Protein AF-0000000086144607 (afdb_homodimer)

Radius of gyration: 21.55 Å; Cα contacts (8 Å, |Δi|>4): 836; chains: 2; bounding box: 51×59×54 Å

Secondary structure (DSSP, 8-state):
---HHHHHHHHHHHHHHT---GGG-SHHHHHHHHHHHTT-GGGHHHHHHHHHTT--HHHHHHHHHHHHHHHHHHHHHH-HHHHHHHHHHHHHH--GGG-----HHHHHHHHHHHS-S-TTS-HHHHHHHHHHHHHHTSSHHHHHHHHHHHHHH-HHHHHHHHHHIIIIIT--SSS-HHHHHHHHHHHHHHTT-HHHHHHHHHHHHHTT--HHHHHHHHHHHHHHHHHTT----SPPPGGG--TT----TT-/---HHHHHHHHHHHHHHT---GGG-SHHHHHHHHHHHTT-GGGHHHHHHHHHTT--HHHHHHHHHHHHHHHHHHHHHH-HHHHHHHHHHHHHH--GGG-----HHHHHHHHHHHS-S-TTS-HHHHHHHHHHHHHHTSSHHHHHHHHHHHHHH-HHHHHHHH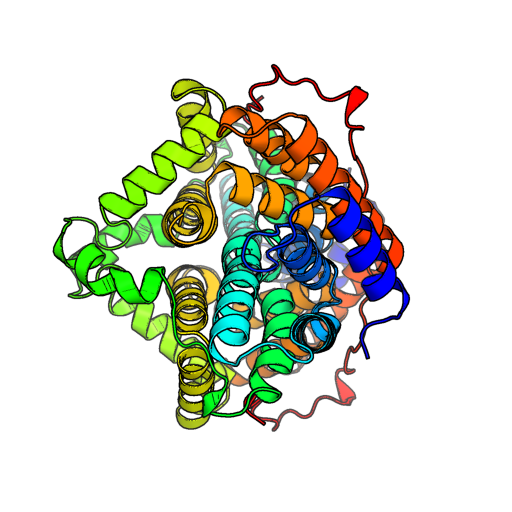HHIIIIIT--SSS-HHHHHHHHHHHHHHTT-HHHHHHHHHHHHHTT--HHHHHHHHHHHHHHHHHTT----SPPPGGG--TT----TT-

Nearest PDB structures (foldseek):
  1knc-assembly1_A  TM=5.620E-01  e=2.797E+00  Mycobacterium tuberculosis
  5dse-assembly1_A  TM=2.344E-01  e=9.745E-01  Homo sapiens
  8arc-assembly2_C  TM=4.549E-01  e=6.682E+00  Photorhabdus laumondii subsp. laumondii TTO1
  5l9u-assembly1_X  TM=2.204E-01  e=1.689E+00  Homo sapiens
  3lvy-assembly3_E  TM=2.320E-01  e=2.124E+00  Streptococcus mutans

Sequence (502 aa):
MASQEVIDLLNEFHTREGIEDVTKSMTVNIVAASLAAASQGHQVVHLYRHICADLPLETQKLIQRRMKEAIIKTSPLYGSPKMLQALFPLFKDLKDDEIDHYGPRSASMNADLHSQLNPLLPTLRHDLAQNFFSTLWGSPSAASANQAFNHKFSPDLSLLVSLTLAWFIAENEIFSFAETCMLNAATMLCSNSAEQAMWHVRGVVRQGGTREQAAFAQELALRVAEVCEVKVKGVVSFEEIAWEDGGDHTKMASQEVIDLLNEFHTREGIEDVTKSMTVNIVAASLAAASQGHQVVHLYRHICADLPLETQKLIQRRMKEAIIKTSPLYGSPKMLQALFPLFKDLKDDEIDHYGPRSASMNADLHSQLNPLLPTLRHDLAQNFFSTLWGSPSAASANQAFNHKFSPDLSLLVSLTLAWFIAENEIFSFAETCMLNAATMLCSNSAEQAMWHVRGVVRQGGTREQAAFAQELALRVAEVCEVKVKGVVSFEEIAWEDGGDHTK

Foldseek 3Di:
DQDPLLVVLLVVLQVVQVDPLLLPDLSLQLLQQLCLLLLNLLNNLVSLCVVCPPPDLVSSLSNVVSNLLLNFLQCVLRHVVSSCSNVVNNVVPDDPSNHNPDDPLVVCLVVQQVQDPDNLFRPVLLVLLLVLQQLLLPHNVLSVLQLVVCCVVPVVSSVVSSSSSSRGQSDPPSHQSLSSLLSNLLSCQSNQNQLVSLSSLLSNVSSPHDLVSSLSSNVSSVSSSVVSVHDHPDHDHSVRRPSPRSSRPVD/DQDPLLVVLLVVLQVVQVDPLLLPDLSLQLLQQLCLLLLNLLNNLVSLCVVCPPPDLVSSLSNVVSNLLLNFLQCVLRHVVSSCSNVVNNVVPDDPSNHNPDDPLVVCLVVQQVQDPDSLFRPVLLVLLLVLQQLLLPHNVLSVLQLVVCCVVPVVSSVVSSSSSSRGQSDPPSHQSLSSLLSNLLSCQSNQNQLVSLSSLLSNVSSPHDLVSSLSSNVSSVSSSVVSVHDHPDHDHSVRRPSPRSSRPVD

pLDDT: mean 91.71, std 9.82, range [47.56, 98.88]

InterPro domains:
  IPR029032 AhpD-like [G3DSA:1.20.1290.10] (3-232)
  IPR052999 Peroxisomal Targeting Signal 1 Protein [PTHR28180] (5-234)

Organism: NCBI:txid717836

Solvent-accessible surface area (backbone atoms only — not comparable to full-atom values): 25061 Å² total; per-residue (Å²): 122,41,54,67,65,58,54,50,50,49,53,53,47,37,60,68,69,66,50,84,56,66,80,73,39,58,54,65,33,44,50,44,26,21,28,14,32,46,64,44,9,66,34,38,38,38,48,51,52,61,71,37,59,93,50,57,67,72,57,40,26,51,44,49,44,50,42,51,45,42,32,59,38,43,18,53,49,38,3,45,55,31,35,47,46,20,47,49,57,35,53,74,68,49,51,82,89,57,60,44,57,74,23,74,61,57,71,42,40,67,65,41,53,72,67,32,95,43,34,66,50,18,54,70,36,40,50,40,21,50,54,49,47,18,40,46,27,68,30,63,66,45,30,50,52,47,48,49,52,36,35,60,55,24,34,38,56,37,48,51,52,51,49,46,30,23,68,34,52,39,52,50,90,85,41,48,65,19,54,41,17,34,42,47,18,18,23,22,38,21,50,47,29,23,70,60,15,50,47,22,39,50,16,8,39,61,50,71,39,46,69,65,54,31,47,49,31,50,51,54,25,51,51,50,19,54,78,61,68,44,75,60,55,72,70,73,52,76,92,68,56,65,78,81,61,46,71,63,75,81,110,124,41,54,67,66,59,54,52,51,49,53,52,47,38,60,68,70,65,50,84,55,66,80,72,40,60,54,65,32,43,52,45,26,21,28,15,32,47,64,44,9,67,34,37,36,37,49,51,52,60,71,38,59,93,50,56,68,71,56,41,26,51,43,48,45,51,41,51,45,41,31,56,39,43,17,53,50,37,3,45,54,31,34,46,45,20,45,48,57,34,53,74,67,49,51,82,91,57,59,43,59,73,23,75,58,57,71,41,39,67,66,41,50,74,67,34,94,44,33,66,49,18,56,70,35,40,49,41,20,50,54,49,47,18,39,47,26,69,31,63,64,48,29,49,52,46,48,48,52,37,34,62,55,24,34,38,56,36,49,52,54,51,48,47,29,23,67,33,52,39,51,49,90,87,39,50,65,19,55,40,18,34,42,45,18,18,24,22,37,20,49,46,30,24,70,62,15,50,48,23,39,50,16,8,39,60,50,70,37,45,69,65,54,30,47,49,31,48,51,52,25,50,51,50,19,54,77,62,69,44,76,60,55,74,70,74,52,75,92,68,57,64,77,80,61,44,70,66,77,84,108

Structure (mmCIF, N/CA/C/O backbone):
data_AF-0000000086144607-model_v1
#
loop_
_entity.id
_entity.type
_entity.pdbx_description
1 polymer 'Carboxymuconolactone decarboxylase-like domain-containing protein'
#
loop_
_atom_site.group_PDB
_atom_site.id
_atom_site.type_symbol
_atom_site.label_atom_id
_atom_site.label_alt_id
_atom_site.label_comp_id
_atom_site.label_asym_id
_atom_site.label_entity_id
_atom_site.label_seq_id
_atom_site.pdbx_PDB_ins_code
_atom_site.Cartn_x
_atom_site.Cartn_y
_atom_site.Cartn_z
_atom_site.occupancy
_atom_site.B_iso_or_equiv
_atom_site.auth_seq_id
_atom_site.auth_comp_id
_atom_site.auth_asym_id
_atom_site.auth_atom_id
_atom_site.pdbx_PDB_model_num
ATOM 1 N N . MET A 1 1 ? 17.547 -20.125 5.211 1 49.66 1 MET A N 1
ATOM 2 C CA . MET A 1 1 ? 16.578 -21.203 5.023 1 49.66 1 MET A CA 1
ATOM 3 C C . MET A 1 1 ? 15.188 -20.75 5.469 1 49.66 1 MET A C 1
ATOM 5 O O . MET A 1 1 ? 15.055 -19.969 6.406 1 49.66 1 MET A O 1
ATOM 9 N N . ALA A 1 2 ? 14.227 -20.969 4.441 1 63.56 2 ALA A N 1
ATOM 10 C CA . ALA A 1 2 ? 12.875 -20.844 4.977 1 63.56 2 ALA A CA 1
ATOM 11 C C . ALA A 1 2 ? 12.688 -21.688 6.227 1 63.56 2 ALA A C 1
ATOM 13 O O . ALA A 1 2 ? 13.305 -22.75 6.359 1 63.56 2 ALA A O 1
ATOM 14 N N . SER A 1 3 ? 11.867 -21.141 6.988 1 78.25 3 SER A N 1
ATOM 15 C CA . SER A 1 3 ? 11.617 -21.969 8.164 1 78.25 3 SER A CA 1
ATOM 16 C C . SER A 1 3 ? 11 -23.297 7.781 1 78.25 3 SER A C 1
ATOM 18 O O . SER A 1 3 ? 10.273 -23.406 6.789 1 78.25 3 SER A O 1
ATOM 20 N N . GLN A 1 4 ? 11.477 -24.266 8.297 1 87.38 4 GLN A N 1
ATOM 21 C CA . GLN A 1 4 ? 10.961 -25.609 8.07 1 87.38 4 GLN A CA 1
ATOM 22 C C . GLN A 1 4 ? 9.438 -25.625 8.164 1 87.38 4 GLN A C 1
ATOM 24 O O . GLN A 1 4 ? 8.773 -26.359 7.43 1 87.38 4 GLN A O 1
ATOM 29 N N . GLU A 1 5 ? 8.922 -24.797 8.906 1 91.12 5 GLU A N 1
ATOM 30 C CA . GLU A 1 5 ? 7.473 -24.734 9.078 1 91.12 5 GLU A CA 1
ATOM 31 C C . GLU A 1 5 ? 6.785 -24.234 7.809 1 91.12 5 GLU A C 1
ATOM 33 O O . GLU A 1 5 ? 5.734 -24.75 7.422 1 91.12 5 GLU A O 1
ATOM 38 N N . VAL A 1 6 ? 7.332 -23.266 7.16 1 92.56 6 VAL A N 1
ATOM 39 C CA . VAL A 1 6 ? 6.762 -22.719 5.938 1 92.56 6 VAL A CA 1
ATOM 40 C C . VAL A 1 6 ? 6.832 -23.75 4.82 1 92.56 6 VAL A C 1
ATOM 42 O O . VAL A 1 6 ? 5.887 -23.906 4.047 1 92.56 6 VAL A O 1
ATOM 45 N N . ILE A 1 7 ? 7.914 -24.5 4.785 1 92.38 7 ILE A N 1
ATOM 46 C CA . ILE A 1 7 ? 8.094 -25.531 3.762 1 92.38 7 ILE A CA 1
ATOM 47 C C . ILE A 1 7 ? 7.078 -26.656 3.969 1 92.38 7 ILE A C 1
ATOM 49 O O . ILE A 1 7 ? 6.492 -27.156 3.006 1 92.38 7 ILE A O 1
ATOM 53 N N . ASP A 1 8 ? 6.934 -27 5.223 1 93.88 8 ASP A N 1
ATOM 54 C CA . ASP A 1 8 ? 5.957 -28.047 5.535 1 93.88 8 ASP A CA 1
ATOM 55 C C . ASP A 1 8 ? 4.547 -27.609 5.137 1 93.88 8 ASP A C 1
ATOM 57 O O . ASP A 1 8 ? 3.781 -28.406 4.586 1 93.88 8 ASP A O 1
ATOM 61 N N . LEU A 1 9 ? 4.25 -26.453 5.461 1 94.69 9 LEU A N 1
ATOM 62 C CA . LEU A 1 9 ? 2.947 -25.891 5.109 1 94.69 9 LEU A CA 1
ATOM 63 C C . LEU A 1 9 ? 2.75 -25.875 3.6 1 94.69 9 LEU A C 1
ATOM 65 O O . LEU A 1 9 ? 1.684 -26.25 3.104 1 94.69 9 LEU A O 1
ATOM 69 N N . LEU A 1 10 ? 3.754 -25.438 2.877 1 93.75 10 LEU A N 1
ATOM 70 C CA . LEU A 1 10 ? 3.711 -25.406 1.42 1 93.75 10 LEU A CA 1
ATOM 71 C C . LEU A 1 10 ? 3.451 -26.797 0.846 1 93.75 10 LEU A C 1
ATOM 73 O O . LEU A 1 10 ? 2.59 -26.953 -0.022 1 93.75 10 LEU A O 1
ATOM 77 N N . ASN A 1 11 ? 4.168 -27.719 1.357 1 92.06 11 ASN A N 1
ATOM 78 C CA . ASN A 1 11 ? 4.027 -29.094 0.866 1 92.06 11 ASN A CA 1
ATOM 79 C C . ASN A 1 11 ? 2.637 -29.656 1.161 1 92.06 11 ASN A C 1
ATOM 81 O O . ASN A 1 11 ? 2.037 -30.312 0.312 1 92.06 11 ASN A O 1
ATOM 85 N N . GLU A 1 12 ? 2.201 -29.391 2.301 1 94.81 12 GLU A N 1
ATOM 86 C CA . GLU A 1 12 ? 0.872 -29.859 2.691 1 94.81 12 GLU A CA 1
ATOM 87 C C . GLU A 1 12 ? -0.201 -29.297 1.764 1 94.81 12 GLU A C 1
ATOM 89 O O . GLU A 1 12 ? -1.021 -30.047 1.227 1 94.81 12 GLU A O 1
ATOM 94 N N . PHE A 1 13 ? -0.19 -28.078 1.544 1 95.06 13 PHE A N 1
ATOM 95 C CA . PHE A 1 13 ? -1.253 -27.438 0.781 1 95.06 13 PHE A CA 1
ATOM 96 C C . PHE A 1 13 ? -1.064 -27.672 -0.713 1 95.06 13 PHE A C 1
ATOM 98 O O . PHE A 1 13 ? -2.039 -27.703 -1.468 1 95.06 13 PHE A O 1
ATOM 105 N N . HIS A 1 14 ? 0.185 -27.797 -1.095 1 93 14 HIS A N 1
ATOM 106 C CA . HIS A 1 14 ? 0.403 -28.156 -2.488 1 93 14 HIS A CA 1
ATOM 107 C C . HIS A 1 14 ? -0.203 -29.531 -2.795 1 93 14 HIS A C 1
ATOM 109 O O . HIS A 1 14 ? -0.806 -29.719 -3.854 1 93 14 HIS A O 1
ATOM 115 N N . THR A 1 15 ? -0.011 -30.406 -1.905 1 93.69 15 THR A N 1
ATOM 116 C CA . THR A 1 15 ? -0.606 -31.734 -2.045 1 93.69 15 THR A CA 1
ATOM 117 C C . THR A 1 15 ? -2.129 -31.641 -2.053 1 93.69 15 THR A C 1
ATOM 119 O O . THR A 1 15 ? -2.789 -32.281 -2.879 1 93.69 15 THR A O 1
ATOM 122 N N . ARG A 1 16 ? -2.658 -30.828 -1.253 1 94.88 16 ARG A N 1
ATOM 123 C CA . ARG A 1 16 ? -4.102 -30.672 -1.141 1 94.88 16 ARG A CA 1
ATOM 124 C C . ARG A 1 16 ? -4.68 -30 -2.385 1 94.88 16 ARG A C 1
ATOM 126 O O . ARG A 1 16 ? -5.805 -30.312 -2.793 1 94.88 16 ARG A O 1
ATOM 133 N N . GLU A 1 17 ? -3.986 -29 -2.875 1 94.12 17 GLU A N 1
ATOM 134 C CA . GLU A 1 17 ? -4.445 -28.312 -4.082 1 94.12 17 GLU A CA 1
ATOM 135 C C . GLU A 1 17 ? -4.598 -29.297 -5.246 1 94.12 17 GLU A C 1
ATOM 137 O O . GLU A 1 17 ? -5.469 -29.109 -6.098 1 94.12 17 GLU A O 1
ATOM 142 N N . GLY A 1 18 ? -3.709 -30.281 -5.324 1 90.94 18 GLY A N 1
ATOM 143 C CA . GLY A 1 18 ? -3.807 -31.344 -6.305 1 90.94 18 GLY A CA 1
ATOM 144 C C . GLY A 1 18 ? -3.34 -30.922 -7.688 1 90.94 18 GLY A C 1
ATOM 145 O O . GLY A 1 18 ? -3.74 -31.516 -8.688 1 90.94 18 GLY A O 1
ATOM 146 N N . ILE A 1 19 ? -2.697 -29.906 -7.824 1 88.56 19 ILE A N 1
ATOM 147 C CA . ILE A 1 19 ? -2.133 -29.453 -9.094 1 88.56 19 ILE A CA 1
ATOM 148 C C . ILE A 1 19 ? -0.649 -29.797 -9.148 1 88.56 19 ILE A C 1
ATOM 150 O O . ILE A 1 19 ? 0.16 -29.234 -8.414 1 88.56 19 ILE A O 1
ATOM 154 N N . GLU A 1 20 ? -0.261 -30.672 -10.023 1 87.25 20 GLU A N 1
ATOM 155 C CA . GLU A 1 20 ? 1.103 -31.188 -10.109 1 87.25 20 GLU A CA 1
ATOM 156 C C . GLU A 1 20 ? 2.045 -30.156 -10.719 1 87.25 20 GLU A C 1
ATOM 158 O O . GLU A 1 20 ? 3.188 -30.016 -10.281 1 87.25 20 GLU A O 1
ATOM 163 N N . ASP A 1 21 ? 1.547 -29.484 -11.719 1 91.31 21 ASP A N 1
ATOM 164 C CA . ASP A 1 21 ? 2.35 -28.453 -12.375 1 91.31 21 ASP A CA 1
ATOM 165 C C . ASP A 1 21 ? 2.5 -27.219 -11.477 1 91.31 21 ASP A C 1
ATOM 167 O O . ASP A 1 21 ? 1.572 -26.422 -11.352 1 91.31 21 ASP A O 1
ATOM 171 N N . VAL A 1 22 ? 3.637 -27.031 -10.93 1 90.5 22 VAL A N 1
ATOM 172 C CA . VAL A 1 22 ? 3.891 -25.984 -9.945 1 90.5 22 VAL A CA 1
ATOM 173 C C . VAL A 1 22 ? 3.656 -24.609 -10.586 1 90.5 22 VAL A C 1
ATOM 175 O O . VAL A 1 22 ? 3.307 -23.641 -9.898 1 90.5 22 VAL A O 1
ATOM 178 N N . THR A 1 23 ? 3.809 -24.516 -11.891 1 93.5 23 THR A N 1
ATOM 179 C CA . THR A 1 23 ? 3.633 -23.25 -12.586 1 93.5 23 THR A CA 1
ATOM 180 C C . THR A 1 23 ? 2.152 -22.891 -12.695 1 93.5 23 THR A C 1
ATOM 182 O O . THR A 1 23 ? 1.805 -21.766 -13.086 1 93.5 23 THR A O 1
ATOM 185 N N . LYS A 1 24 ? 1.34 -23.75 -12.266 1 92 24 LYS A N 1
ATOM 186 C CA . LYS A 1 24 ? -0.099 -23.5 -12.305 1 92 24 LYS A CA 1
ATOM 187 C C . LYS A 1 24 ? -0.688 -23.484 -10.898 1 92 24 LYS A C 1
ATOM 189 O O . LYS A 1 24 ? -1.864 -23.172 -10.711 1 92 24 LYS A O 1
ATOM 194 N N . SER A 1 25 ? 0.116 -23.844 -9.961 1 93.06 25 SER A N 1
ATOM 195 C CA . SER A 1 25 ? -0.324 -23.891 -8.57 1 93.06 25 SER A CA 1
ATOM 196 C C . SER A 1 25 ? -0.471 -22.484 -7.988 1 93.06 25 SER A C 1
ATOM 198 O O . SER A 1 25 ? 0.344 -21.609 -8.266 1 93.06 25 SER A O 1
ATOM 200 N N . MET A 1 26 ? -1.549 -22.312 -7.156 1 97.31 26 MET A N 1
ATOM 201 C CA . MET A 1 26 ? -1.729 -21.062 -6.434 1 97.31 26 MET A CA 1
ATOM 202 C C . MET A 1 26 ? -1.068 -21.125 -5.062 1 97.31 26 MET A C 1
ATOM 204 O O . MET A 1 26 ? -0.817 -20.094 -4.441 1 97.31 26 MET A O 1
ATOM 208 N N . THR A 1 27 ? -0.769 -22.328 -4.605 1 97.75 27 THR A N 1
ATOM 209 C CA . THR A 1 27 ? -0.25 -22.5 -3.256 1 97.75 27 THR A CA 1
ATOM 210 C C . THR A 1 27 ? 1.027 -21.703 -3.053 1 97.75 27 THR A C 1
ATOM 212 O O . THR A 1 27 ? 1.143 -20.938 -2.086 1 97.75 27 THR A O 1
ATOM 215 N N . VAL A 1 28 ? 1.928 -21.781 -3.988 1 96.31 28 VAL A N 1
ATOM 216 C CA . VAL A 1 28 ? 3.227 -21.125 -3.881 1 96.31 28 VAL A CA 1
ATOM 217 C C . VAL A 1 28 ? 3.043 -19.609 -3.873 1 96.31 28 VAL A C 1
ATOM 219 O O . VAL A 1 28 ? 3.658 -18.906 -3.068 1 96.31 28 VAL A O 1
ATOM 222 N N . ASN A 1 29 ? 2.182 -19.141 -4.711 1 98.38 29 ASN A N 1
ATOM 223 C CA . ASN A 1 29 ? 1.967 -17.703 -4.852 1 98.38 29 ASN A CA 1
ATOM 224 C C . ASN A 1 29 ? 1.26 -17.109 -3.629 1 98.38 29 ASN A C 1
ATOM 226 O O . ASN A 1 29 ? 1.6 -16.031 -3.168 1 98.38 29 ASN A O 1
ATOM 230 N N . ILE A 1 30 ? 0.315 -17.859 -3.109 1 98.69 30 ILE A N 1
ATOM 231 C CA . ILE A 1 30 ? -0.396 -17.406 -1.917 1 98.69 30 ILE A CA 1
ATOM 232 C C . ILE A 1 30 ? 0.562 -17.359 -0.729 1 98.69 30 ILE A C 1
ATOM 234 O O . ILE A 1 30 ? 0.572 -16.406 0.038 1 98.69 30 ILE A O 1
ATOM 238 N N . VAL A 1 31 ? 1.38 -18.359 -0.587 1 98.38 31 VAL A N 1
ATOM 239 C CA . VAL A 1 31 ? 2.324 -18.406 0.525 1 98.38 31 VAL A CA 1
ATOM 240 C C . VAL A 1 31 ? 3.326 -17.266 0.397 1 98.38 31 VAL A C 1
ATOM 242 O O . VAL A 1 31 ? 3.588 -16.547 1.366 1 98.38 31 VAL A O 1
ATOM 245 N N . ALA A 1 32 ? 3.879 -17.047 -0.783 1 98.44 32 ALA A N 1
ATOM 246 C CA . ALA A 1 32 ? 4.879 -16 -0.995 1 98.44 32 ALA A CA 1
ATOM 247 C C . ALA A 1 32 ? 4.309 -14.625 -0.683 1 98.44 32 ALA A C 1
ATOM 249 O O . ALA A 1 32 ? 4.918 -13.844 0.051 1 98.44 32 ALA A O 1
ATOM 250 N N . ALA A 1 33 ? 3.117 -14.344 -1.246 1 98.81 33 ALA A N 1
ATOM 251 C CA . ALA A 1 33 ? 2.492 -13.039 -1.03 1 98.81 33 ALA A CA 1
ATOM 252 C C . ALA A 1 33 ? 2.1 -12.859 0.433 1 98.81 33 ALA A C 1
ATOM 254 O O . ALA A 1 33 ? 2.199 -11.75 0.976 1 98.81 33 ALA A O 1
ATOM 255 N N . SER A 1 34 ? 1.677 -13.938 1.081 1 98.62 34 SER A N 1
ATOM 256 C CA . SER A 1 34 ? 1.293 -13.883 2.488 1 98.62 34 SER A CA 1
ATOM 257 C C . SER A 1 34 ? 2.502 -13.625 3.381 1 98.62 34 SER A C 1
ATOM 259 O O . SER A 1 34 ? 2.414 -12.875 4.352 1 98.62 34 SER A O 1
ATOM 261 N N . LEU A 1 35 ? 3.596 -14.273 3.062 1 98.12 35 LEU A N 1
ATOM 262 C CA . LEU A 1 35 ? 4.824 -14.023 3.811 1 98.12 35 LEU A CA 1
ATOM 263 C C . LEU A 1 35 ? 5.234 -12.562 3.713 1 98.12 35 LEU A C 1
ATOM 265 O O . LEU A 1 35 ? 5.641 -11.961 4.707 1 98.12 35 LEU A O 1
ATOM 269 N N . ALA A 1 36 ? 5.125 -12.008 2.5 1 98.38 36 ALA A N 1
ATOM 270 C CA . ALA A 1 36 ? 5.441 -10.594 2.314 1 98.38 36 ALA A CA 1
ATOM 271 C C . ALA A 1 36 ? 4.543 -9.711 3.178 1 98.38 36 ALA A C 1
ATOM 273 O O . ALA A 1 36 ? 5.027 -8.836 3.895 1 98.38 36 ALA A O 1
ATOM 274 N N . ALA A 1 37 ? 3.238 -10.008 3.164 1 98.06 37 ALA A N 1
ATOM 275 C CA . ALA A 1 37 ? 2.26 -9.211 3.9 1 98.06 37 ALA A CA 1
ATOM 276 C C . ALA A 1 37 ? 2.457 -9.359 5.406 1 98.06 37 ALA A C 1
ATOM 278 O O . ALA A 1 37 ? 2.146 -8.438 6.168 1 98.06 37 ALA A O 1
ATOM 279 N N . ALA A 1 38 ? 3.059 -10.453 5.871 1 95.75 38 ALA A N 1
ATOM 280 C CA . ALA A 1 38 ? 3.238 -10.758 7.289 1 95.75 38 ALA A CA 1
ATOM 281 C C . ALA A 1 38 ? 4.602 -10.281 7.785 1 95.75 38 ALA A C 1
ATOM 283 O O . ALA A 1 38 ? 5.031 -10.641 8.883 1 95.75 38 ALA A O 1
ATOM 284 N N . SER A 1 39 ? 5.316 -9.523 6.973 1 93.88 39 SER A N 1
ATOM 285 C CA . SER A 1 39 ? 6.641 -9.008 7.305 1 93.88 39 SER A CA 1
ATOM 286 C C . SER A 1 39 ? 7.652 -10.141 7.441 1 93.88 39 SER A C 1
ATOM 288 O O . SER A 1 39 ? 8.57 -10.062 8.266 1 93.88 39 SER A O 1
ATOM 290 N N . GLN A 1 40 ? 7.445 -11.211 6.77 1 95.75 40 GLN A N 1
ATOM 291 C CA . GLN A 1 40 ? 8.375 -12.336 6.699 1 95.75 40 GLN A CA 1
ATOM 292 C C . GLN A 1 40 ? 8.82 -12.594 5.262 1 95.75 40 GLN A C 1
ATOM 294 O O . GLN A 1 40 ? 9.039 -13.742 4.875 1 95.75 40 GLN A O 1
ATOM 299 N N . GLY A 1 41 ? 8.859 -11.531 4.543 1 96.44 41 GLY A N 1
ATOM 300 C CA . GLY A 1 41 ? 9.18 -11.617 3.125 1 96.44 41 GLY A CA 1
ATOM 301 C C . GLY A 1 41 ? 10.57 -12.156 2.859 1 96.44 41 GLY A C 1
ATOM 302 O O . GLY A 1 41 ? 10.828 -12.727 1.795 1 96.44 41 GLY A O 1
ATOM 303 N N . HIS A 1 42 ? 11.5 -12.031 3.818 1 95.25 42 HIS A N 1
ATOM 304 C CA . HIS A 1 42 ? 12.867 -12.5 3.645 1 95.25 42 HIS A CA 1
ATOM 305 C C . HIS A 1 42 ? 12.914 -14 3.389 1 95.25 42 HIS A C 1
ATOM 307 O O . HIS A 1 42 ? 13.914 -14.516 2.879 1 95.25 42 HIS A O 1
ATOM 313 N N . GLN A 1 43 ? 11.828 -14.695 3.66 1 96.62 43 GLN A N 1
ATOM 314 C CA . GLN A 1 43 ? 11.773 -16.141 3.48 1 96.62 43 GLN A CA 1
ATOM 315 C C . GLN A 1 43 ? 11.43 -16.5 2.039 1 96.62 43 GLN A C 1
ATOM 317 O O . GLN A 1 43 ? 11.578 -17.656 1.633 1 96.62 43 GLN A O 1
ATOM 322 N N . VAL A 1 44 ? 11 -15.586 1.227 1 97.69 44 VAL A N 1
ATOM 323 C CA . VAL A 1 44 ? 10.492 -15.852 -0.115 1 97.69 44 VAL A CA 1
ATOM 324 C C . VAL A 1 44 ? 11.602 -16.438 -0.985 1 97.69 44 VAL A C 1
ATOM 326 O O . VAL A 1 44 ? 11.359 -17.344 -1.777 1 97.69 44 VAL A O 1
ATOM 329 N N . VAL A 1 45 ? 12.852 -15.914 -0.81 1 97.31 45 VAL A N 1
ATOM 330 C CA . VAL A 1 45 ? 13.961 -16.406 -1.621 1 97.31 45 VAL A CA 1
ATOM 331 C C . VAL A 1 45 ? 14.227 -17.875 -1.311 1 97.31 45 VAL A C 1
ATOM 333 O O . VAL A 1 45 ? 14.508 -18.672 -2.213 1 97.31 45 VAL A O 1
ATOM 336 N N . HIS A 1 46 ? 14.055 -18.281 -0.091 1 95.81 46 HIS A N 1
ATOM 337 C CA . HIS A 1 46 ? 14.266 -19.672 0.296 1 95.81 46 HIS A CA 1
ATOM 338 C C . HIS A 1 46 ? 13.148 -20.562 -0.225 1 95.81 46 HIS A C 1
ATOM 340 O O . HIS A 1 46 ? 13.391 -21.703 -0.631 1 95.81 46 HIS A O 1
ATOM 346 N N . LEU A 1 47 ? 11.977 -20.031 -0.175 1 95.44 47 LEU A N 1
ATOM 347 C CA . LEU A 1 47 ? 10.844 -20.734 -0.758 1 95.44 47 LEU A CA 1
ATOM 348 C C . LEU A 1 47 ? 11.055 -20.969 -2.252 1 95.44 47 LEU A C 1
ATOM 350 O O . LEU A 1 47 ? 10.828 -22.062 -2.756 1 95.44 47 LEU A O 1
ATOM 354 N N . TYR A 1 48 ? 11.492 -19.938 -2.973 1 97.12 48 TYR A N 1
ATOM 355 C CA . TYR A 1 48 ? 11.734 -20 -4.41 1 97.12 48 TYR A CA 1
ATOM 356 C C . TYR A 1 48 ? 12.789 -21.047 -4.742 1 97.12 48 TYR A C 1
ATOM 358 O O . TYR A 1 48 ? 12.57 -21.891 -5.617 1 97.12 48 TYR A O 1
ATOM 366 N N . ARG A 1 49 ? 13.859 -21.047 -3.99 1 96.25 49 ARG A N 1
ATOM 367 C CA . ARG A 1 49 ? 14.938 -22 -4.25 1 96.25 49 ARG A CA 1
ATOM 368 C C . ARG A 1 49 ? 14.492 -23.422 -3.939 1 96.25 49 ARG A C 1
ATOM 370 O O . ARG A 1 49 ? 14.867 -24.359 -4.641 1 96.25 49 ARG A O 1
ATOM 377 N N . HIS A 1 50 ? 13.727 -23.562 -2.93 1 94.19 50 HIS A N 1
ATOM 378 C CA . HIS A 1 50 ? 13.219 -24.875 -2.574 1 94.19 50 HIS A CA 1
ATOM 379 C C . HIS A 1 50 ? 12.336 -25.453 -3.682 1 94.19 50 HIS A C 1
ATOM 381 O O . HIS A 1 50 ? 12.492 -26.609 -4.074 1 94.19 50 HIS A O 1
ATOM 387 N N . ILE A 1 51 ? 11.438 -24.688 -4.188 1 94.25 51 ILE A N 1
ATOM 388 C CA . ILE A 1 51 ? 10.469 -25.109 -5.191 1 94.25 51 ILE A CA 1
ATOM 389 C C . ILE A 1 51 ? 11.188 -25.375 -6.52 1 94.25 51 ILE A C 1
ATOM 391 O O . ILE A 1 51 ? 10.82 -26.297 -7.258 1 94.25 51 ILE A O 1
ATOM 395 N N . CYS A 1 52 ? 12.164 -24.578 -6.762 1 95.38 52 CYS A N 1
ATOM 396 C CA . CYS A 1 52 ? 12.812 -24.609 -8.062 1 95.38 52 CYS A CA 1
ATOM 397 C C . CYS A 1 52 ? 13.914 -25.656 -8.094 1 95.38 52 CYS A C 1
ATOM 399 O O . CYS A 1 52 ? 14.492 -25.938 -9.148 1 95.38 52 CYS A O 1
ATOM 401 N N . ALA A 1 53 ? 14.031 -26.281 -6.965 1 92.75 53 ALA A N 1
ATOM 402 C CA . ALA A 1 53 ? 15.117 -27.25 -6.914 1 92.75 53 ALA A CA 1
ATOM 403 C C . ALA A 1 53 ? 14.984 -28.281 -8.039 1 92.75 53 ALA A C 1
ATOM 405 O O . ALA A 1 53 ? 13.922 -28.875 -8.227 1 92.75 53 ALA A O 1
ATOM 406 N N . ASP A 1 54 ? 15.93 -28.422 -8.977 1 92.94 54 ASP A N 1
ATOM 407 C CA . ASP A 1 54 ? 16.094 -29.422 -10.031 1 92.94 54 ASP A CA 1
ATOM 408 C C . ASP A 1 54 ? 15.141 -29.156 -11.195 1 92.94 54 ASP A C 1
ATOM 410 O O . ASP A 1 54 ? 14.75 -30.078 -11.914 1 92.94 54 ASP A O 1
ATOM 414 N N . LEU A 1 55 ? 14.539 -28.031 -11.312 1 96.5 55 LEU A N 1
ATOM 415 C CA . LEU A 1 55 ? 13.703 -27.672 -12.445 1 96.5 55 LEU A CA 1
ATOM 416 C C . LEU A 1 55 ? 14.531 -26.984 -13.531 1 96.5 55 LEU A C 1
ATOM 418 O O . LEU A 1 55 ? 15.531 -26.328 -13.234 1 96.5 55 LEU A O 1
ATOM 422 N N . PRO A 1 56 ? 14.102 -27.219 -14.734 1 97.38 56 PRO A N 1
ATOM 423 C CA . PRO A 1 56 ? 14.781 -26.484 -15.805 1 97.38 56 PRO A CA 1
ATOM 424 C C . PRO A 1 56 ? 14.656 -24.969 -15.641 1 97.38 56 PRO A C 1
ATOM 426 O O . PRO A 1 56 ? 13.672 -24.484 -15.078 1 97.38 56 PRO A O 1
ATOM 429 N N . LEU A 1 57 ? 15.617 -24.234 -16.125 1 97.69 57 LEU A N 1
ATOM 430 C CA . LEU A 1 57 ? 15.711 -22.781 -15.969 1 97.69 57 LEU A CA 1
ATOM 431 C C . LEU A 1 57 ? 14.445 -22.109 -16.484 1 97.69 57 LEU A C 1
ATOM 433 O O . LEU A 1 57 ? 13.969 -21.141 -15.867 1 97.69 57 LEU A O 1
ATOM 437 N N . GLU A 1 58 ? 13.945 -22.609 -17.578 1 97.12 58 GLU A N 1
ATOM 438 C CA . GLU A 1 58 ? 12.742 -22 -18.156 1 97.12 58 GLU A CA 1
ATOM 439 C C . GLU A 1 58 ? 11.562 -22.109 -17.203 1 97.12 58 GLU A C 1
ATOM 441 O O . GLU A 1 58 ? 10.758 -21.172 -17.078 1 97.12 58 GLU A O 1
ATOM 446 N N . THR A 1 59 ? 11.5 -23.219 -16.578 1 97.75 59 THR A N 1
ATOM 447 C CA . THR A 1 59 ? 10.43 -23.438 -15.602 1 97.75 59 THR A CA 1
ATOM 448 C C . THR A 1 59 ? 10.641 -22.562 -14.367 1 97.75 59 THR A C 1
ATOM 450 O O . THR A 1 59 ? 9.68 -22.031 -13.812 1 97.75 59 THR A O 1
ATOM 453 N N . GLN A 1 60 ? 11.867 -22.422 -13.945 1 98.12 60 GLN A N 1
ATOM 454 C CA . GLN A 1 60 ? 12.195 -21.547 -12.82 1 98.12 60 GLN A CA 1
ATOM 455 C C . GLN A 1 60 ? 11.766 -20.109 -13.094 1 98.12 60 GLN A C 1
ATOM 457 O O . GLN A 1 60 ? 11.211 -19.453 -12.211 1 98.12 60 GLN A O 1
ATOM 462 N N . LYS A 1 61 ? 11.969 -19.703 -14.289 1 98.25 61 LYS A N 1
ATOM 463 C CA . LYS A 1 61 ? 11.633 -18.344 -14.664 1 98.25 61 LYS A CA 1
ATOM 464 C C . LYS A 1 61 ? 10.117 -18.125 -14.641 1 98.25 61 LYS A C 1
ATOM 466 O O . LYS A 1 61 ? 9.648 -17.047 -14.273 1 98.25 61 LYS A O 1
ATOM 471 N N . LEU A 1 62 ? 9.391 -19.125 -15 1 97.81 62 LEU A N 1
ATOM 472 C CA . LEU A 1 62 ? 7.934 -19.031 -14.961 1 97.81 62 LEU A CA 1
ATOM 473 C C . LEU A 1 62 ? 7.434 -18.953 -13.523 1 97.81 62 LEU A C 1
ATOM 475 O O . LEU A 1 62 ? 6.496 -18.219 -13.227 1 97.81 62 LEU A O 1
ATOM 479 N N . ILE A 1 63 ? 8.023 -19.719 -12.633 1 97.88 63 ILE A N 1
ATOM 480 C CA . ILE A 1 63 ? 7.688 -19.688 -11.219 1 97.88 63 ILE A CA 1
ATOM 481 C C . ILE A 1 63 ? 8.031 -18.312 -10.648 1 97.88 63 ILE A C 1
ATOM 483 O O . ILE A 1 63 ? 7.246 -17.734 -9.891 1 97.88 63 ILE A O 1
ATOM 487 N N . GLN A 1 64 ? 9.195 -17.797 -11.055 1 98.56 64 GLN A N 1
ATOM 488 C CA . GLN A 1 64 ? 9.656 -16.469 -10.641 1 98.56 64 GLN A CA 1
ATOM 489 C C . GLN A 1 64 ? 8.664 -15.391 -11.055 1 98.56 64 GLN A C 1
ATOM 491 O O . GLN A 1 64 ? 8.344 -14.5 -10.266 1 98.56 64 GLN A O 1
ATOM 496 N N . ARG A 1 65 ? 8.172 -15.531 -12.266 1 98.31 65 ARG A N 1
ATOM 497 C CA . ARG A 1 65 ? 7.234 -14.57 -12.844 1 98.31 65 ARG A CA 1
ATOM 498 C C . ARG A 1 65 ? 5.965 -14.484 -12.008 1 98.31 65 ARG A C 1
ATOM 500 O O . ARG A 1 65 ? 5.512 -13.391 -11.672 1 98.31 65 ARG A O 1
ATOM 507 N N . ARG A 1 66 ? 5.434 -15.602 -11.727 1 98.38 66 ARG A N 1
ATOM 508 C CA . ARG A 1 66 ? 4.176 -15.656 -10.984 1 98.38 66 ARG A CA 1
ATOM 509 C C . ARG A 1 66 ? 4.367 -15.195 -9.547 1 98.38 66 ARG A C 1
ATOM 511 O O . ARG A 1 66 ? 3.527 -14.477 -9 1 98.38 66 ARG A O 1
ATOM 518 N N . MET A 1 67 ? 5.473 -15.555 -8.969 1 98.31 67 MET A N 1
ATOM 519 C CA . MET A 1 67 ? 5.766 -15.172 -7.59 1 98.31 67 MET A CA 1
ATOM 520 C C . MET A 1 67 ? 5.969 -13.656 -7.484 1 98.31 67 MET A C 1
ATOM 522 O O . MET A 1 67 ? 5.395 -13.016 -6.602 1 98.31 67 MET A O 1
ATOM 526 N N . LYS A 1 68 ? 6.77 -13.086 -8.406 1 98.62 68 LYS A N 1
ATOM 527 C CA . LYS A 1 68 ? 6.973 -11.641 -8.43 1 98.62 68 LYS A CA 1
ATOM 528 C C . LYS A 1 68 ? 5.648 -10.906 -8.617 1 98.62 68 LYS A C 1
ATOM 530 O O . LYS A 1 68 ? 5.375 -9.922 -7.926 1 98.62 68 LYS A O 1
ATOM 535 N N . GLU A 1 69 ? 4.836 -11.43 -9.5 1 98.75 69 GLU A N 1
ATOM 536 C CA . GLU A 1 69 ? 3.559 -10.781 -9.773 1 98.75 69 GLU A CA 1
ATOM 537 C C . GLU A 1 69 ? 2.637 -10.836 -8.555 1 98.75 69 GLU A C 1
ATOM 539 O O . GLU A 1 69 ? 1.964 -9.859 -8.234 1 98.75 69 GLU A O 1
ATOM 544 N N . ALA A 1 70 ? 2.586 -11.984 -7.91 1 98.81 70 ALA A N 1
ATOM 545 C CA . ALA A 1 70 ? 1.735 -12.109 -6.73 1 98.81 70 ALA A CA 1
ATOM 546 C C . ALA A 1 70 ? 2.107 -11.078 -5.672 1 98.81 70 ALA A C 1
ATOM 548 O O . ALA A 1 70 ? 1.229 -10.461 -5.059 1 98.81 70 ALA A O 1
ATOM 549 N N . ILE A 1 71 ? 3.363 -10.852 -5.52 1 98.88 71 ILE A N 1
ATOM 550 C CA . ILE A 1 71 ? 3.865 -9.945 -4.488 1 98.88 71 ILE A CA 1
ATOM 551 C C . ILE A 1 71 ? 3.65 -8.5 -4.926 1 98.88 71 ILE A C 1
ATOM 553 O O . ILE A 1 71 ? 3.164 -7.672 -4.145 1 98.88 71 ILE A O 1
ATOM 557 N N . ILE A 1 72 ? 3.916 -8.172 -6.184 1 98.75 72 ILE A N 1
ATOM 558 C CA . ILE A 1 72 ? 3.855 -6.805 -6.68 1 98.75 72 ILE A CA 1
ATOM 559 C C . ILE A 1 72 ? 2.398 -6.355 -6.777 1 98.75 72 ILE A C 1
ATOM 561 O O . ILE A 1 72 ? 2.041 -5.277 -6.297 1 98.75 72 ILE A O 1
ATOM 565 N N . LYS A 1 73 ? 1.552 -7.199 -7.336 1 98.69 73 LYS A N 1
ATOM 566 C CA . LYS A 1 73 ? 0.188 -6.758 -7.609 1 98.69 73 LYS A CA 1
ATOM 567 C C . LYS A 1 73 ? -0.596 -6.559 -6.316 1 98.69 73 LYS A C 1
ATOM 569 O O . LYS A 1 73 ? -1.55 -5.777 -6.277 1 98.69 73 LYS A O 1
ATOM 574 N N . THR A 1 74 ? -0.178 -7.234 -5.203 1 98.81 74 THR A N 1
ATOM 575 C CA . THR A 1 74 ? -0.93 -7.137 -3.957 1 98.81 74 THR A CA 1
ATOM 576 C C . THR A 1 74 ? -0.27 -6.148 -3 1 98.81 74 THR A C 1
ATOM 578 O O . THR A 1 74 ? -0.834 -5.816 -1.957 1 98.81 74 THR A O 1
ATOM 581 N N . SER A 1 75 ? 0.865 -5.598 -3.346 1 98.69 75 SER A N 1
ATOM 582 C CA . SER A 1 75 ? 1.629 -4.746 -2.438 1 98.69 75 SER A CA 1
ATOM 583 C C . SER A 1 75 ? 0.824 -3.521 -2.02 1 98.69 75 SER A C 1
ATOM 585 O O . SER A 1 75 ? 0.958 -3.039 -0.894 1 98.69 75 SER A O 1
ATOM 587 N N . PRO A 1 76 ? -0.07 -2.996 -2.887 1 98.56 76 PRO A N 1
ATOM 588 C CA . PRO A 1 76 ? -0.877 -1.859 -2.434 1 98.56 76 PRO A CA 1
ATOM 589 C C . PRO A 1 76 ? -1.776 -2.209 -1.251 1 98.56 76 PRO A C 1
ATOM 591 O O . PRO A 1 76 ? -2.305 -1.313 -0.587 1 98.56 76 PRO A O 1
ATOM 594 N N . LEU A 1 77 ? -1.906 -3.469 -0.975 1 98.62 77 LEU A N 1
ATOM 595 C CA . LEU A 1 77 ? -2.82 -3.889 0.083 1 98.62 77 LEU A CA 1
ATOM 596 C C . LEU A 1 77 ? -2.094 -3.982 1.421 1 98.62 77 LEU A C 1
ATOM 598 O O . LEU A 1 77 ? -2.73 -3.988 2.477 1 98.62 77 LEU A O 1
ATOM 602 N N . TYR A 1 78 ? -0.785 -4.113 1.382 1 98.38 78 TYR A N 1
ATOM 603 C CA . TYR A 1 78 ? -0.087 -4.277 2.652 1 98.38 78 TYR A CA 1
ATOM 604 C C . TYR A 1 78 ? 1.151 -3.393 2.715 1 98.38 78 TYR A C 1
ATOM 606 O O . TYR A 1 78 ? 1.816 -3.314 3.75 1 98.38 78 TYR A O 1
ATOM 614 N N . GLY A 1 79 ? 1.509 -2.736 1.658 1 98.31 79 GLY A N 1
ATOM 615 C CA . GLY A 1 79 ? 2.543 -1.715 1.694 1 98.31 79 GLY A CA 1
ATOM 616 C C . GLY A 1 79 ? 3.787 -2.096 0.914 1 98.31 79 GLY A C 1
ATOM 617 O O . GLY A 1 79 ? 4.223 -3.248 0.957 1 98.31 79 GLY A O 1
ATOM 618 N N . SER A 1 80 ? 4.402 -1.123 0.279 1 98.12 80 SER A N 1
ATOM 619 C CA . SER A 1 80 ? 5.562 -1.324 -0.581 1 98.12 80 SER A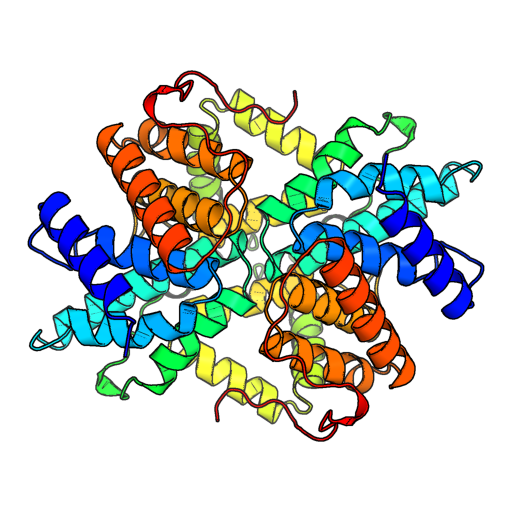 CA 1
ATOM 620 C C . SER A 1 80 ? 6.777 -1.77 0.227 1 98.12 80 SER A C 1
ATOM 622 O O . SER A 1 80 ? 7.594 -2.562 -0.252 1 98.12 80 SER A O 1
ATOM 624 N N . PRO A 1 81 ? 6.988 -1.283 1.445 1 97.56 81 PRO A N 1
ATOM 625 C CA . PRO A 1 81 ? 8.172 -1.711 2.193 1 97.56 81 PRO A CA 1
ATOM 626 C C . PRO A 1 81 ? 8.227 -3.223 2.395 1 97.56 81 PRO A C 1
ATOM 628 O O . PRO A 1 81 ? 9.281 -3.838 2.199 1 97.56 81 PRO A O 1
ATOM 631 N N . LYS A 1 82 ? 7.113 -3.801 2.715 1 97.5 82 LYS A N 1
ATOM 632 C CA . LYS A 1 82 ? 7.078 -5.246 2.916 1 97.5 82 LYS A CA 1
ATOM 633 C C . LYS A 1 82 ? 7.285 -5.988 1.601 1 97.5 82 LYS A C 1
ATOM 635 O O . LYS A 1 82 ? 7.883 -7.066 1.577 1 97.5 82 LYS A O 1
ATOM 640 N N . MET A 1 83 ? 6.734 -5.43 0.562 1 98.44 83 MET A N 1
ATOM 641 C CA . MET A 1 83 ? 6.992 -5.98 -0.765 1 98.44 83 MET A CA 1
ATOM 642 C C . MET A 1 83 ? 8.492 -6.016 -1.056 1 98.44 83 MET A C 1
ATOM 644 O O . MET A 1 83 ? 9.016 -7.027 -1.523 1 98.44 83 MET A O 1
ATOM 648 N N . LEU A 1 84 ? 9.172 -4.945 -0.766 1 97.62 84 LEU A N 1
ATOM 649 C CA . LEU A 1 84 ? 10.602 -4.844 -1.037 1 97.62 84 LEU A CA 1
ATOM 650 C C . LEU A 1 84 ? 11.391 -5.836 -0.185 1 97.62 84 LEU A C 1
ATOM 652 O O . LEU A 1 84 ? 12.375 -6.422 -0.651 1 97.62 84 LEU A O 1
ATOM 656 N N . GLN A 1 85 ? 10.953 -6.016 1.011 1 96.44 85 GLN A N 1
ATOM 657 C CA . GLN A 1 85 ? 11.617 -6.957 1.908 1 96.44 85 GLN A CA 1
ATOM 658 C C . GLN A 1 85 ? 11.531 -8.383 1.37 1 96.44 85 GLN A C 1
ATOM 660 O O . GLN A 1 85 ? 12.383 -9.219 1.681 1 96.44 85 GLN A O 1
ATOM 665 N N . ALA A 1 86 ? 10.531 -8.625 0.612 1 98.06 86 ALA A N 1
ATOM 666 C CA . ALA A 1 86 ? 10.375 -9.945 0.012 1 98.06 86 ALA A CA 1
ATOM 667 C C . ALA A 1 86 ? 11.172 -10.055 -1.286 1 98.06 86 ALA A C 1
ATOM 669 O O . ALA A 1 86 ? 11.844 -11.062 -1.528 1 98.06 86 ALA A O 1
ATOM 670 N N . LEU A 1 87 ? 11.172 -9.008 -2.076 1 98.25 87 LEU A N 1
ATOM 671 C CA . LEU A 1 87 ? 11.695 -9.078 -3.436 1 98.25 87 LEU A CA 1
ATOM 672 C C . LEU A 1 87 ? 13.203 -8.875 -3.449 1 98.25 87 LEU A C 1
ATOM 674 O O . LEU A 1 87 ? 13.914 -9.484 -4.254 1 98.25 87 LEU A O 1
ATOM 678 N N . PHE A 1 88 ? 13.734 -8.039 -2.588 1 97.19 88 PHE A N 1
ATOM 679 C CA . PHE A 1 88 ? 15.141 -7.68 -2.672 1 97.19 88 PHE A CA 1
ATOM 680 C C . PHE A 1 88 ? 16.031 -8.883 -2.373 1 97.19 88 PHE A C 1
ATOM 682 O O . PHE A 1 88 ? 16.984 -9.148 -3.104 1 97.19 88 PHE A O 1
ATOM 689 N N . PRO A 1 89 ? 15.75 -9.656 -1.32 1 97 89 PRO A N 1
ATOM 690 C CA . PRO A 1 89 ? 16.562 -10.859 -1.129 1 97 89 PRO A CA 1
ATOM 691 C C . PRO A 1 89 ? 16.516 -11.805 -2.326 1 97 89 PRO A C 1
ATOM 693 O O . PRO A 1 89 ? 17.516 -12.414 -2.684 1 97 89 PRO A O 1
ATOM 696 N N . LEU A 1 90 ? 15.344 -11.922 -2.928 1 97.94 90 LEU A N 1
ATOM 697 C CA . LEU A 1 90 ? 15.203 -12.75 -4.121 1 97.94 90 LEU A CA 1
ATOM 698 C C . LEU A 1 90 ? 16.047 -12.195 -5.27 1 97.94 90 LEU A C 1
ATOM 700 O O . LEU A 1 90 ? 16.766 -12.938 -5.93 1 97.94 90 LEU A O 1
ATOM 704 N N . PHE A 1 91 ? 15.945 -10.875 -5.504 1 97.81 91 PHE A N 1
ATOM 705 C CA . PHE A 1 91 ? 16.672 -10.219 -6.582 1 97.81 91 PHE A CA 1
ATOM 706 C C . PHE A 1 91 ? 18.188 -10.414 -6.414 1 97.81 91 PHE A C 1
ATOM 708 O O . PHE A 1 91 ? 18.875 -10.75 -7.367 1 97.81 91 PHE A O 1
ATOM 715 N N . LYS A 1 92 ? 18.672 -10.234 -5.238 1 96.88 92 LYS A N 1
ATOM 716 C CA . LYS A 1 92 ? 20.109 -10.289 -4.961 1 96.88 92 LYS A CA 1
ATOM 717 C C . LYS A 1 92 ? 20.625 -11.727 -5.066 1 96.88 92 LYS A C 1
ATOM 719 O O . LYS A 1 92 ? 21.828 -11.938 -5.27 1 96.88 92 LYS A O 1
ATOM 724 N N . ASP A 1 93 ? 19.766 -12.672 -4.973 1 97.5 93 ASP A N 1
ATOM 725 C CA . ASP A 1 93 ? 20.125 -14.086 -5.035 1 97.5 93 ASP A CA 1
ATOM 726 C C . ASP A 1 93 ? 20.219 -14.57 -6.48 1 97.5 93 ASP A C 1
ATOM 728 O O . ASP A 1 93 ? 20.891 -15.562 -6.77 1 97.5 93 ASP A O 1
ATOM 732 N N . LEU A 1 94 ? 19.594 -13.883 -7.41 1 97.94 94 LEU A N 1
ATOM 733 C CA . LEU A 1 94 ? 19.484 -14.336 -8.797 1 97.94 94 LEU A CA 1
ATOM 734 C C . LEU A 1 94 ? 20.734 -13.977 -9.578 1 97.94 94 LEU A C 1
ATOM 736 O O . LEU A 1 94 ? 21.234 -12.852 -9.492 1 97.94 94 LEU A O 1
ATOM 740 N N . LYS A 1 95 ? 21.25 -14.953 -10.32 1 97.62 95 LYS A N 1
ATOM 741 C CA . LYS A 1 95 ? 22.25 -14.664 -11.344 1 97.62 95 LYS A CA 1
ATOM 742 C C . LYS A 1 95 ? 21.594 -14.047 -12.586 1 97.62 95 LYS A C 1
ATOM 744 O O . LYS A 1 95 ? 20.391 -14.195 -12.797 1 97.62 95 LYS A O 1
ATOM 749 N N . ASP A 1 96 ? 22.422 -13.445 -13.391 1 97.12 96 ASP A N 1
ATOM 750 C CA . ASP A 1 96 ? 21.922 -12.695 -14.531 1 97.12 96 ASP A CA 1
ATOM 751 C C . ASP A 1 96 ? 21.078 -13.57 -15.445 1 97.12 96 ASP A C 1
ATOM 753 O O . ASP A 1 96 ? 20.016 -13.148 -15.922 1 97.12 96 ASP A O 1
ATOM 757 N N . ASP A 1 97 ? 21.484 -14.75 -15.672 1 97.38 97 ASP A N 1
ATOM 758 C CA . ASP A 1 97 ? 20.781 -15.625 -16.609 1 97.38 97 ASP A CA 1
ATOM 759 C C . ASP A 1 97 ? 19.516 -16.203 -15.984 1 97.38 97 ASP A C 1
ATOM 761 O O . ASP A 1 97 ? 18.672 -16.766 -16.688 1 97.38 97 ASP A O 1
ATOM 765 N N . GLU A 1 98 ? 19.328 -15.992 -14.672 1 98.31 98 GLU A N 1
ATOM 766 C CA . GLU A 1 98 ? 18.172 -16.547 -13.945 1 98.31 98 GLU A CA 1
ATOM 767 C C . GLU A 1 98 ? 17.016 -15.555 -13.906 1 98.31 98 GLU A C 1
ATOM 769 O O . GLU A 1 98 ? 15.891 -15.93 -13.594 1 98.31 98 GLU A O 1
ATOM 774 N N . ILE A 1 99 ? 17.25 -14.359 -14.242 1 98.5 99 ILE A N 1
ATOM 775 C CA . ILE A 1 99 ? 16.281 -13.297 -14.023 1 98.5 99 ILE A CA 1
ATOM 776 C C . ILE A 1 99 ? 15.172 -13.391 -15.07 1 98.5 99 ILE A C 1
ATOM 778 O O . ILE A 1 99 ? 15.445 -13.461 -16.266 1 98.5 99 ILE A O 1
ATOM 782 N N . ASP A 1 100 ? 13.945 -13.516 -14.625 1 98.19 100 ASP A N 1
ATOM 783 C CA . ASP A 1 100 ? 12.797 -13.266 -15.484 1 98.19 100 ASP A CA 1
ATOM 784 C C . ASP A 1 100 ? 12.461 -11.773 -15.539 1 98.19 100 ASP A C 1
ATOM 786 O O . ASP A 1 100 ? 12.07 -11.18 -14.531 1 98.19 100 ASP A O 1
ATOM 790 N N . HIS A 1 101 ? 12.508 -11.156 -16.688 1 96.94 101 HIS A N 1
ATOM 791 C CA . HIS A 1 101 ? 12.391 -9.703 -16.828 1 96.94 101 HIS A CA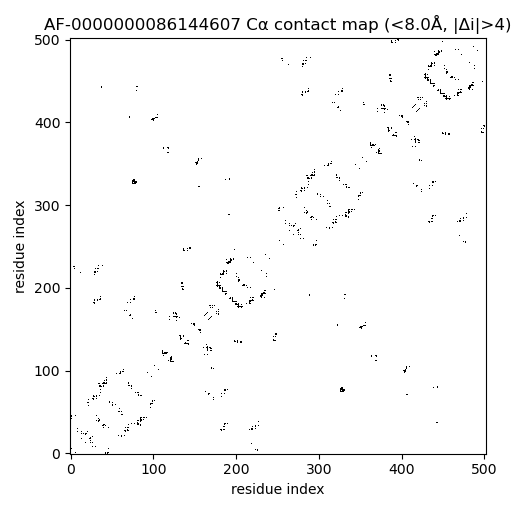 1
ATOM 792 C C . HIS A 1 101 ? 10.969 -9.297 -17.188 1 96.94 101 HIS A C 1
ATOM 794 O O . HIS A 1 101 ? 10.688 -8.117 -17.391 1 96.94 101 HIS A O 1
ATOM 800 N N . TYR A 1 102 ? 10.094 -10.281 -17.219 1 96.25 102 TYR A N 1
ATOM 801 C CA . TYR A 1 102 ? 8.75 -9.984 -17.703 1 96.25 102 TYR A CA 1
ATOM 802 C C . TYR A 1 102 ? 7.945 -9.219 -16.672 1 96.25 102 TYR A C 1
ATOM 804 O O . TYR A 1 102 ? 7.98 -9.555 -15.477 1 96.25 102 TYR A O 1
ATOM 812 N N . GLY A 1 103 ? 7.285 -8.188 -17.078 1 95.5 103 GLY A N 1
ATOM 813 C CA . GLY A 1 103 ? 6.277 -7.418 -16.359 1 95.5 103 GLY A CA 1
ATOM 814 C C . GLY A 1 103 ? 5.086 -7.051 -17.234 1 95.5 103 GLY A C 1
ATOM 815 O O . GLY A 1 103 ? 5.215 -6.273 -18.172 1 95.5 103 GLY A O 1
ATOM 816 N N . PRO A 1 104 ? 4 -7.594 -16.891 1 95.38 104 PRO A N 1
ATOM 817 C CA . PRO A 1 104 ? 2.863 -7.418 -17.812 1 95.38 104 PRO A CA 1
ATOM 818 C C . PRO A 1 104 ? 2.492 -5.953 -18.016 1 95.38 104 PRO A C 1
ATOM 820 O O . PRO A 1 104 ? 2.076 -5.566 -19.109 1 95.38 104 PRO A O 1
ATOM 823 N N . ARG A 1 105 ? 2.586 -5.07 -17.031 1 93.5 105 ARG A N 1
ATOM 824 C CA . ARG A 1 105 ? 2.254 -3.658 -17.172 1 93.5 105 ARG A CA 1
ATOM 825 C C . ARG A 1 105 ? 3.271 -2.941 -18.047 1 93.5 105 ARG A C 1
ATOM 827 O O . ARG A 1 105 ? 2.9 -2.158 -18.938 1 93.5 105 ARG A O 1
ATOM 834 N N . SER A 1 106 ? 4.504 -3.234 -17.734 1 90.88 106 SER A N 1
ATOM 835 C CA . SER A 1 106 ? 5.566 -2.631 -18.516 1 90.88 106 SER A CA 1
ATOM 836 C C . SER A 1 106 ? 5.512 -3.105 -19.969 1 90.88 106 SER A C 1
ATOM 838 O O . SER A 1 106 ? 5.785 -2.336 -20.891 1 90.88 106 SER A O 1
ATOM 840 N N . ALA A 1 107 ? 5.188 -4.348 -20.156 1 91.25 107 ALA A N 1
ATOM 841 C CA . ALA A 1 107 ? 5.137 -4.926 -21.484 1 91.25 107 ALA A CA 1
ATOM 842 C C . ALA A 1 107 ? 3.998 -4.316 -22.312 1 91.25 107 ALA A C 1
ATOM 844 O O . ALA A 1 107 ? 4.117 -4.152 -23.516 1 91.25 107 ALA A O 1
ATOM 845 N N . SER A 1 108 ? 2.932 -3.92 -21.672 1 86.44 108 SER A N 1
ATOM 846 C CA . SER A 1 108 ? 1.764 -3.436 -22.406 1 86.44 108 SER A CA 1
ATOM 847 C C . SER A 1 108 ? 1.729 -1.911 -22.438 1 86.44 108 SER A C 1
ATOM 849 O O . SER A 1 108 ? 0.844 -1.32 -23.062 1 86.44 108 SER A O 1
ATOM 851 N N . MET A 1 109 ? 2.648 -1.291 -21.781 1 83.25 109 MET A N 1
ATOM 852 C CA . MET A 1 109 ? 2.609 0.146 -21.531 1 83.25 109 MET A CA 1
ATOM 853 C C . MET A 1 109 ? 2.445 0.927 -22.828 1 83.25 109 MET A C 1
ATOM 855 O O . MET A 1 109 ? 1.633 1.85 -22.906 1 83.25 109 MET A O 1
ATOM 859 N N . ASN A 1 110 ? 3.301 0.546 -23.812 1 75.75 110 ASN A N 1
ATOM 860 C CA . ASN A 1 110 ? 3.23 1.261 -25.078 1 75.75 110 ASN A CA 1
ATOM 861 C C . ASN A 1 110 ? 1.844 1.154 -25.703 1 75.75 110 ASN A C 1
ATOM 863 O O . ASN A 1 110 ? 1.295 2.148 -26.188 1 75.75 110 ASN A O 1
ATOM 867 N N . ALA A 1 111 ? 1.337 -0.013 -25.719 1 74.31 111 ALA A N 1
ATOM 868 C CA . ALA A 1 111 ? -0.001 -0.228 -26.25 1 74.31 111 ALA A CA 1
ATOM 869 C C . ALA A 1 111 ? -1.055 0.497 -25.422 1 74.31 111 ALA A C 1
ATOM 871 O O . ALA A 1 111 ? -2.018 1.044 -25.969 1 74.31 111 ALA A O 1
ATOM 872 N N . ASP A 1 112 ? -0.941 0.566 -24.219 1 72.69 112 ASP A N 1
ATOM 873 C CA . ASP A 1 112 ? -1.891 1.193 -23.312 1 72.69 112 ASP A CA 1
ATOM 874 C C . ASP A 1 112 ? -1.909 2.709 -23.484 1 72.69 112 ASP A C 1
ATOM 876 O O . ASP A 1 112 ? -2.973 3.332 -23.438 1 72.69 112 ASP A O 1
ATOM 880 N N . LEU A 1 113 ? -0.772 3.309 -23.656 1 68.75 113 LEU A N 1
ATOM 881 C CA . LEU A 1 113 ? -0.661 4.762 -23.719 1 68.75 113 LEU A CA 1
ATOM 882 C C . LEU A 1 113 ? -1.099 5.285 -25.078 1 68.75 113 LEU A C 1
ATOM 884 O O . LEU A 1 113 ? -1.54 6.43 -25.203 1 68.75 113 LEU A O 1
ATOM 888 N N . HIS A 1 114 ? -0.926 4.609 -26.078 1 64.56 114 HIS A N 1
ATOM 889 C CA . HIS A 1 114 ? -1.301 5.062 -27.422 1 64.56 114 HIS A CA 1
ATOM 890 C C . HIS A 1 114 ? -2.807 4.961 -27.625 1 64.56 114 HIS A C 1
ATOM 892 O O . HIS A 1 114 ? -3.348 5.555 -28.562 1 64.56 114 HIS A O 1
ATOM 898 N N . SER A 1 115 ? -3.389 4.258 -26.922 1 51.62 115 SER A N 1
ATOM 899 C CA . SER A 1 115 ? -4.805 4.047 -27.188 1 51.62 115 SER A CA 1
ATOM 900 C C . SER A 1 115 ? -5.652 5.195 -26.656 1 51.62 115 SER A C 1
ATOM 902 O O . SER A 1 115 ? -6.812 5.352 -27.031 1 51.62 115 SER A O 1
ATOM 904 N N . GLN A 1 116 ? -5.453 5.859 -25.562 1 55.31 116 GLN A N 1
ATOM 905 C CA . GLN A 1 116 ? -6.602 6.523 -24.953 1 55.31 116 GLN A CA 1
ATOM 906 C C . GLN A 1 116 ? -6.285 7.977 -24.625 1 55.31 116 GLN A C 1
ATOM 908 O O . GLN A 1 116 ? -5.117 8.359 -24.531 1 55.31 116 GLN A O 1
ATOM 913 N N . LEU A 1 117 ? -7.344 8.688 -24.562 1 48.06 117 LEU A N 1
ATOM 914 C CA . LEU A 1 117 ? -7.562 10.102 -24.234 1 48.06 117 LEU A CA 1
ATOM 915 C C . LEU A 1 117 ? -7.027 10.438 -22.859 1 48.06 117 LEU A C 1
ATOM 917 O O . LEU A 1 117 ? -6.504 11.531 -22.641 1 48.06 117 LEU A O 1
ATOM 921 N N . ASN A 1 118 ? -7.215 9.398 -21.875 1 56.38 118 ASN A N 1
ATOM 922 C CA . ASN A 1 118 ? -6.75 9.672 -20.516 1 56.38 118 ASN A CA 1
ATOM 923 C C . ASN A 1 118 ? -5.559 8.789 -20.141 1 56.38 118 ASN A C 1
ATOM 925 O O . ASN A 1 118 ? -5.727 7.598 -19.875 1 56.38 118 ASN A O 1
ATOM 929 N N . PRO A 1 119 ? -4.52 9.422 -20.344 1 58.84 119 PRO A N 1
ATOM 930 C CA . PRO A 1 119 ? -3.322 8.586 -20.234 1 58.84 119 PRO A CA 1
ATOM 931 C C . PRO A 1 119 ? -3.094 8.055 -18.812 1 58.84 119 PRO A C 1
ATOM 933 O O . PRO A 1 119 ? -2.396 7.051 -18.641 1 58.84 119 PRO A O 1
ATOM 936 N N . LEU A 1 120 ? -3.701 8.688 -17.828 1 65.12 120 LEU A N 1
ATOM 937 C CA . LEU A 1 120 ? -3.547 8.18 -16.469 1 65.12 120 LEU A CA 1
ATOM 938 C C . LEU A 1 120 ? -4.262 6.84 -16.297 1 65.12 120 LEU A C 1
ATOM 940 O O . LEU A 1 120 ? -3.811 5.984 -15.539 1 65.12 120 LEU A O 1
ATOM 944 N N . LEU A 1 121 ? -5.273 6.789 -17.031 1 74.62 121 LEU A N 1
ATOM 945 C CA . LEU A 1 121 ? -6.109 5.594 -17 1 74.62 121 LEU A CA 1
ATOM 946 C C . LEU A 1 121 ? -6.484 5.168 -18.422 1 74.62 121 LEU A C 1
ATOM 948 O O . LEU A 1 121 ? -7.629 5.359 -18.844 1 74.62 121 LEU A O 1
ATOM 952 N N . PRO A 1 122 ? -5.484 4.527 -19.062 1 76.88 122 PRO A N 1
ATOM 953 C CA . PRO A 1 122 ? -5.828 4.051 -20.406 1 76.88 122 PRO A CA 1
ATOM 954 C C . PRO A 1 122 ? -7.121 3.238 -20.422 1 76.88 122 PRO A C 1
ATOM 956 O O . PRO A 1 122 ? -7.43 2.535 -19.469 1 76.88 122 PRO A O 1
ATOM 959 N N . THR A 1 123 ? -7.793 3.373 -21.531 1 78.38 123 THR A N 1
ATOM 960 C CA . THR A 1 123 ? -9.141 2.82 -21.672 1 78.38 123 THR A CA 1
ATOM 961 C C . THR A 1 123 ? -9.156 1.346 -21.266 1 78.38 123 THR A C 1
ATOM 963 O O . THR A 1 123 ? -10.016 0.913 -20.5 1 78.38 123 THR A O 1
ATOM 966 N N . LEU A 1 124 ? -8.211 0.61 -21.812 1 83.06 124 LEU A N 1
ATOM 967 C CA . LEU A 1 124 ? -8.203 -0.823 -21.547 1 83.06 124 LEU A CA 1
ATOM 968 C C . LEU A 1 124 ? -8.016 -1.091 -20.062 1 83.06 124 LEU A C 1
ATOM 970 O O . LEU A 1 124 ? -8.672 -1.975 -19.5 1 83.06 124 LEU A O 1
ATOM 974 N N . ARG A 1 125 ? -7.145 -0.379 -19.422 1 87.88 125 ARG A N 1
ATOM 975 C CA . ARG A 1 125 ? -6.891 -0.562 -18 1 87.88 125 ARG A CA 1
ATOM 976 C C . ARG A 1 125 ? -8.078 -0.086 -17.156 1 87.88 125 ARG A C 1
ATOM 978 O O . ARG A 1 125 ? -8.414 -0.697 -16.141 1 87.88 125 ARG A O 1
ATOM 985 N N . HIS A 1 126 ? -8.57 1.033 -17.578 1 86.69 126 HIS A N 1
ATOM 986 C CA . HIS A 1 126 ? -9.766 1.534 -16.906 1 86.69 126 HIS A CA 1
ATOM 987 C C . HIS A 1 126 ? -10.898 0.513 -16.969 1 86.69 126 HIS A C 1
ATOM 989 O O . HIS A 1 126 ? -11.57 0.265 -15.953 1 86.69 126 HIS A O 1
ATOM 995 N N . ASP A 1 127 ? -11.109 -0.025 -18.125 1 88.94 127 ASP A N 1
ATOM 996 C CA . ASP A 1 127 ? -12.18 -0.999 -18.297 1 88.94 127 ASP A CA 1
ATOM 997 C C . ASP A 1 127 ? -11.93 -2.252 -17.469 1 88.94 127 ASP A C 1
ATOM 999 O O . ASP A 1 127 ? -12.859 -2.818 -16.891 1 88.94 127 ASP A O 1
ATOM 1003 N N . LEU A 1 128 ? -10.695 -2.682 -17.484 1 91.06 128 LEU A N 1
ATOM 1004 C CA . LEU A 1 128 ? -10.336 -3.83 -16.656 1 91.06 128 LEU A CA 1
ATOM 1005 C C . LEU A 1 128 ? -10.648 -3.568 -15.188 1 91.06 128 LEU A C 1
ATOM 1007 O O . LEU A 1 128 ? -11.203 -4.43 -14.508 1 91.06 128 LEU A O 1
ATOM 1011 N N . ALA A 1 129 ? -10.258 -2.432 -14.711 1 93.38 129 ALA A N 1
ATOM 1012 C CA . ALA A 1 129 ? -10.477 -2.045 -13.32 1 93.38 129 ALA A CA 1
ATOM 1013 C C . ALA A 1 129 ? -11.969 -1.986 -13 1 93.38 129 ALA A C 1
ATOM 1015 O O . ALA A 1 129 ? -12.398 -2.453 -11.945 1 93.38 129 ALA A O 1
ATOM 1016 N N . GLN A 1 130 ? -12.734 -1.397 -13.906 1 92.5 130 GLN A N 1
ATOM 1017 C CA . GLN A 1 130 ? -14.172 -1.253 -13.688 1 92.5 130 GLN A CA 1
ATOM 1018 C C . GLN A 1 130 ? -14.859 -2.613 -13.664 1 92.5 130 GLN A C 1
ATOM 1020 O O . GLN A 1 130 ? -15.766 -2.84 -12.859 1 92.5 130 GLN A O 1
ATOM 1025 N N . ASN A 1 131 ? -14.492 -3.461 -14.586 1 94.88 131 ASN A N 1
ATOM 1026 C CA . ASN A 1 131 ? -15.039 -4.812 -14.609 1 94.88 131 ASN A CA 1
ATOM 1027 C C . ASN A 1 131 ? -14.734 -5.562 -13.312 1 94.88 131 ASN A C 1
ATOM 1029 O O . ASN A 1 131 ? -15.625 -6.188 -12.734 1 94.88 131 ASN A O 1
ATOM 1033 N N . PHE A 1 132 ? -13.508 -5.496 -12.906 1 96.94 132 PHE A N 1
ATOM 1034 C CA . PHE A 1 132 ? -13.109 -6.152 -11.664 1 96.94 132 PHE A CA 1
ATOM 1035 C C . PHE A 1 132 ? -13.883 -5.598 -10.484 1 96.94 132 PHE A C 1
ATOM 1037 O O . PHE A 1 132 ? -14.43 -6.359 -9.68 1 96.94 132 PHE A O 1
ATOM 1044 N N . PHE A 1 133 ? -13.914 -4.297 -10.352 1 95.12 133 PHE A N 1
ATOM 1045 C CA . PHE A 1 133 ? -14.508 -3.609 -9.211 1 95.12 133 PHE A CA 1
ATOM 1046 C C . PHE A 1 133 ? -16.016 -3.848 -9.156 1 95.12 133 PHE A C 1
ATOM 1048 O O . PHE A 1 133 ? -16.562 -4.102 -8.086 1 95.12 133 PHE A O 1
ATOM 1055 N N . SER A 1 134 ? -16.703 -3.771 -10.234 1 93.56 134 SER A N 1
ATOM 1056 C CA . SER A 1 134 ? -18.156 -3.992 -10.281 1 93.56 134 SER A CA 1
ATOM 1057 C C . SER A 1 134 ? -18.5 -5.422 -9.883 1 93.56 134 SER A C 1
ATOM 1059 O O . SER A 1 134 ? -19.469 -5.648 -9.148 1 93.56 134 SER A O 1
ATOM 1061 N N . THR A 1 135 ? -17.734 -6.348 -10.383 1 94 135 THR A N 1
ATOM 1062 C CA . THR A 1 135 ? -17.969 -7.75 -10.062 1 94 135 THR A CA 1
ATOM 1063 C C . THR A 1 135 ? -17.672 -8.023 -8.586 1 94 135 THR A C 1
ATOM 1065 O O . THR A 1 135 ? -18.375 -8.805 -7.941 1 94 135 THR A O 1
ATOM 1068 N N . LEU A 1 136 ? -16.641 -7.371 -8.109 1 93.31 136 LEU A N 1
ATOM 1069 C CA . LEU A 1 136 ? -16.266 -7.531 -6.707 1 93.31 136 LEU A CA 1
ATOM 1070 C C . LEU A 1 136 ? -17.438 -7.148 -5.797 1 93.31 136 LEU A C 1
ATOM 1072 O O . LEU A 1 136 ? -17.703 -7.828 -4.801 1 93.31 136 LEU A O 1
ATOM 1076 N N . TRP A 1 137 ? -18.109 -6.066 -6.152 1 89.06 137 TRP A N 1
ATOM 1077 C CA . TRP A 1 137 ? -19.156 -5.539 -5.285 1 89.06 137 TRP A CA 1
ATOM 1078 C C . TRP A 1 137 ? -20.5 -6.137 -5.645 1 89.06 137 TRP A C 1
ATOM 1080 O O . TRP A 1 137 ? -21.516 -5.824 -5.012 1 89.06 137 TRP A O 1
ATOM 1090 N N . GLY A 1 138 ? -20.578 -6.988 -6.664 1 85.88 138 GLY A N 1
ATOM 1091 C CA . GLY A 1 138 ? -21.766 -7.754 -6.984 1 85.88 138 GLY A CA 1
ATOM 1092 C C . GLY A 1 138 ? -22.625 -7.098 -8.047 1 85.88 138 GLY A C 1
ATOM 1093 O O . GLY A 1 138 ? -23.422 -7.77 -8.719 1 85.88 138 GLY A O 1
ATOM 1094 N N . SER A 1 139 ? -22.578 -5.75 -8.047 1 84.94 139 SER A N 1
ATOM 1095 C CA . SER A 1 139 ? -23.344 -5.062 -9.078 1 84.94 139 SER A CA 1
ATOM 1096 C C . SER A 1 139 ? -22.703 -3.736 -9.461 1 84.94 139 SER A C 1
ATOM 1098 O O . SER A 1 139 ? -21.984 -3.131 -8.656 1 84.94 139 SER A O 1
ATOM 1100 N N . PRO A 1 140 ? -23.031 -3.307 -10.68 1 86.56 140 PRO A N 1
ATOM 1101 C CA . PRO A 1 140 ? -22.547 -1.984 -11.086 1 86.56 140 PRO A CA 1
ATOM 1102 C C . PRO A 1 140 ? -23.047 -0.869 -10.172 1 86.56 140 PRO A C 1
ATOM 1104 O O . PRO A 1 140 ? -22.344 0.103 -9.922 1 86.56 140 PRO A O 1
ATOM 1107 N N . SER A 1 141 ? -24.234 -1.04 -9.703 1 87.88 141 SER A N 1
ATOM 1108 C CA . SER A 1 141 ? -24.812 -0.025 -8.828 1 87.88 141 SER A CA 1
ATOM 1109 C C . SER A 1 141 ? -24.062 0.065 -7.504 1 87.88 141 SER A C 1
ATOM 1111 O O . SER A 1 141 ? -23.797 1.162 -7.008 1 87.88 141 SER A O 1
ATOM 1113 N N . ALA A 1 142 ? -23.75 -1.034 -6.957 1 86.19 142 ALA A N 1
ATOM 1114 C CA . ALA A 1 142 ? -22.984 -1.054 -5.711 1 86.19 142 ALA A CA 1
ATOM 1115 C C . ALA A 1 142 ? -21.594 -0.455 -5.91 1 86.19 142 ALA A C 1
ATOM 1117 O O . ALA A 1 142 ? -21.125 0.311 -5.07 1 86.19 142 ALA A O 1
ATOM 1118 N N . ALA A 1 143 ? -21 -0.812 -7.008 1 88.62 143 ALA A N 1
ATOM 1119 C CA . ALA A 1 143 ? -19.688 -0.274 -7.34 1 88.62 143 ALA A CA 1
ATOM 1120 C C . ALA A 1 143 ? -19.734 1.245 -7.48 1 88.62 143 ALA A C 1
ATOM 1122 O O . ALA A 1 143 ? -18.859 1.951 -6.965 1 88.62 143 ALA A O 1
ATOM 1123 N N . SER A 1 144 ? -20.719 1.722 -8.156 1 89.38 144 SER A N 1
ATOM 1124 C CA . SER A 1 144 ? -20.875 3.156 -8.367 1 89.38 144 SER A CA 1
ATOM 1125 C C . SER A 1 144 ? -21.109 3.887 -7.051 1 89.38 144 SER A C 1
ATOM 1127 O O . SER A 1 144 ? -20.609 4.992 -6.848 1 89.38 144 SER A O 1
ATOM 1129 N N . ALA A 1 145 ? -21.906 3.316 -6.238 1 89.44 145 ALA A N 1
ATOM 1130 C CA . ALA A 1 145 ? -22.172 3.912 -4.934 1 89.44 145 ALA A CA 1
ATOM 1131 C C . ALA A 1 145 ? -20.891 4.023 -4.102 1 89.44 145 ALA A C 1
ATOM 1133 O O . ALA A 1 145 ? -20.672 5.039 -3.439 1 89.44 145 ALA A O 1
ATOM 1134 N N . ASN A 1 146 ? -20.109 2.984 -4.121 1 89.88 146 ASN A N 1
ATOM 1135 C CA . ASN A 1 146 ? -18.844 2.98 -3.396 1 89.88 146 ASN A CA 1
ATOM 1136 C C . ASN A 1 146 ? -17.891 4.047 -3.93 1 89.88 146 ASN A C 1
ATOM 1138 O O . ASN A 1 146 ? -17.219 4.734 -3.152 1 89.88 146 ASN A O 1
ATOM 1142 N N . GLN A 1 147 ? -17.828 4.152 -5.207 1 90.62 147 GLN A N 1
ATOM 1143 C CA . GLN A 1 147 ? -16.969 5.145 -5.836 1 90.62 147 GLN A CA 1
ATOM 1144 C C . GLN A 1 147 ? -17.453 6.562 -5.523 1 90.62 147 GLN A C 1
ATOM 1146 O O . GLN A 1 147 ? -16.641 7.453 -5.27 1 90.62 147 GLN A O 1
ATOM 1151 N N . ALA A 1 148 ? -18.734 6.738 -5.574 1 92 148 ALA A N 1
ATOM 1152 C CA . ALA A 1 148 ? -19.312 8.047 -5.27 1 92 148 ALA A CA 1
ATOM 1153 C C . ALA A 1 148 ? -19.047 8.438 -3.82 1 92 148 ALA A C 1
ATOM 1155 O O . ALA A 1 148 ? -18.766 9.602 -3.525 1 92 148 ALA A O 1
ATOM 1156 N N . PHE A 1 149 ? -19.188 7.508 -2.967 1 94.31 149 PHE A N 1
ATOM 1157 C CA . PHE A 1 149 ? -18.891 7.727 -1.554 1 94.31 149 PHE A CA 1
ATOM 1158 C C . PHE A 1 149 ? -17.453 8.18 -1.36 1 94.31 149 PHE A C 1
ATOM 1160 O O . PHE A 1 149 ? -17.188 9.18 -0.694 1 94.31 149 PHE A O 1
ATOM 1167 N N . ASN A 1 150 ? -16.516 7.43 -1.939 1 94.5 150 ASN A N 1
ATOM 1168 C CA . ASN A 1 150 ? -15.102 7.789 -1.847 1 94.5 150 ASN A CA 1
ATOM 1169 C C . ASN A 1 150 ? -14.852 9.195 -2.369 1 94.5 150 ASN A C 1
ATOM 1171 O O . ASN A 1 150 ? -14.148 9.984 -1.729 1 94.5 150 ASN A O 1
ATOM 1175 N N . HIS A 1 151 ? -15.469 9.492 -3.482 1 94.06 151 HIS A N 1
ATOM 1176 C CA . HIS A 1 151 ? -15.234 10.773 -4.141 1 94.06 151 HIS A CA 1
ATOM 1177 C C . HIS A 1 151 ? -15.82 11.93 -3.326 1 94.06 151 HIS A C 1
ATOM 1179 O O . HIS A 1 151 ? -15.234 13.008 -3.258 1 94.06 151 HIS A O 1
ATOM 1185 N N . LYS A 1 152 ? -16.938 11.672 -2.807 1 95.06 152 LYS A N 1
ATOM 1186 C CA . LYS A 1 152 ? -17.625 12.695 -2.018 1 95.06 152 LYS A CA 1
ATOM 1187 C C . LYS A 1 152 ? -16.75 13.156 -0.851 1 95.06 152 LYS A C 1
ATOM 1189 O O . LYS A 1 152 ? -16.594 14.359 -0.626 1 95.06 152 LYS A O 1
ATOM 1194 N N . PHE A 1 153 ? -16.156 12.266 -0.136 1 95.5 153 PHE A N 1
ATOM 1195 C CA . PHE A 1 153 ? -15.445 12.586 1.097 1 95.5 153 PHE A CA 1
ATOM 1196 C C . PHE A 1 153 ? -13.977 12.906 0.812 1 95.5 153 PHE A C 1
ATOM 1198 O O . PHE A 1 153 ? -13.359 13.688 1.534 1 95.5 153 PHE A O 1
ATOM 1205 N N . SER A 1 154 ? -13.477 12.336 -0.242 1 96.62 154 SER A N 1
ATOM 1206 C CA . SER A 1 154 ? -12.086 12.562 -0.614 1 96.62 154 SER A CA 1
ATOM 1207 C C . SER A 1 154 ? -11.836 12.195 -2.074 1 96.62 154 SER A C 1
ATOM 1209 O O . SER A 1 154 ? -11.547 11.039 -2.391 1 96.62 154 SER A O 1
ATOM 1211 N N . PRO A 1 155 ? -11.836 13.148 -2.934 1 95.94 155 PRO A N 1
ATOM 1212 C CA . PRO A 1 155 ? -11.562 12.867 -4.344 1 95.94 155 PRO A CA 1
ATOM 1213 C C . PRO A 1 155 ? -10.219 12.172 -4.559 1 95.94 155 PRO A C 1
ATOM 1215 O O . PRO A 1 155 ? -10.078 11.352 -5.469 1 95.94 155 PRO A O 1
ATOM 1218 N N . ASP A 1 156 ? -9.227 12.461 -3.707 1 96.62 156 ASP A N 1
ATOM 1219 C CA . ASP A 1 156 ? -7.914 11.836 -3.854 1 96.62 156 ASP A CA 1
ATOM 1220 C C . ASP A 1 156 ? -7.965 10.359 -3.477 1 96.62 156 ASP A C 1
ATOM 1222 O O . ASP A 1 156 ? -7.203 9.555 -4.008 1 96.62 156 ASP A O 1
ATOM 1226 N N . LEU A 1 157 ? -8.836 10.008 -2.525 1 97 157 LEU A N 1
ATOM 1227 C CA . LEU A 1 157 ? -9.047 8.594 -2.242 1 97 157 LEU A CA 1
ATOM 1228 C C . LEU A 1 157 ? -9.594 7.867 -3.467 1 97 157 LEU A C 1
ATOM 1230 O O . LEU A 1 157 ? -9.133 6.773 -3.801 1 97 157 LEU A O 1
ATOM 1234 N N . SER A 1 158 ? -10.578 8.508 -4.102 1 93.81 158 SER A N 1
ATOM 1235 C CA . SER A 1 158 ? -11.148 7.941 -5.32 1 93.81 158 SER A CA 1
ATOM 1236 C C . SER A 1 158 ? -10.078 7.738 -6.387 1 93.81 158 SER A C 1
ATOM 1238 O O . SER A 1 158 ? -10.094 6.734 -7.105 1 93.81 158 SER A O 1
ATOM 1240 N N . LEU A 1 159 ? -9.234 8.672 -6.539 1 92.38 159 LEU A N 1
ATOM 1241 C CA . LEU A 1 159 ? -8.148 8.586 -7.512 1 92.38 159 LEU A CA 1
ATOM 1242 C C . LEU A 1 159 ? -7.195 7.445 -7.164 1 92.38 159 LEU A C 1
ATOM 1244 O O . LEU A 1 159 ? -6.812 6.66 -8.039 1 92.38 159 LEU A O 1
ATOM 1248 N N . LEU A 1 160 ? -6.766 7.383 -5.93 1 95.38 160 LEU A N 1
ATOM 1249 C CA . LEU A 1 160 ? -5.852 6.344 -5.473 1 95.38 160 LEU A CA 1
ATOM 1250 C C . LEU A 1 160 ? -6.418 4.957 -5.75 1 95.38 160 LEU A C 1
ATOM 1252 O O . LEU A 1 160 ? -5.719 4.09 -6.281 1 95.38 160 LEU A O 1
ATOM 1256 N N . VAL A 1 161 ? -7.66 4.75 -5.41 1 93.88 161 VAL A N 1
ATOM 1257 C CA . VAL A 1 161 ? -8.305 3.453 -5.598 1 93.88 161 VAL A CA 1
ATOM 1258 C C . VAL A 1 161 ? -8.375 3.119 -7.086 1 93.88 161 VAL A C 1
ATOM 1260 O O . VAL A 1 161 ? -8.07 1.995 -7.488 1 93.88 161 VAL A O 1
ATOM 1263 N N . SER A 1 162 ? -8.727 4.094 -7.883 1 91.38 162 SER A N 1
ATOM 1264 C CA . SER A 1 162 ? -8.867 3.875 -9.32 1 91.38 162 SER A CA 1
ATOM 1265 C C . SER A 1 162 ? -7.527 3.51 -9.953 1 91.38 162 SER A C 1
ATOM 1267 O O . SER A 1 162 ? -7.449 2.578 -10.758 1 91.38 162 SER A O 1
ATOM 1269 N N . LEU A 1 163 ? -6.496 4.219 -9.617 1 91.94 163 LEU A N 1
ATOM 1270 C CA . LEU A 1 163 ? -5.176 3.959 -10.18 1 91.94 163 LEU A CA 1
ATOM 1271 C C . LEU A 1 163 ? -4.656 2.598 -9.734 1 91.94 163 LEU A C 1
ATOM 1273 O O . LEU A 1 163 ? -4.102 1.846 -10.539 1 91.94 163 LEU A O 1
ATOM 1277 N N . THR A 1 164 ? -4.805 2.326 -8.484 1 95.56 164 THR A N 1
ATOM 1278 C CA . THR A 1 164 ? -4.324 1.068 -7.922 1 95.56 164 THR A CA 1
ATOM 1279 C C . THR A 1 164 ? -5.027 -0.12 -8.57 1 95.56 164 THR A C 1
ATOM 1281 O O . THR A 1 164 ? -4.387 -1.109 -8.93 1 95.56 164 THR A O 1
ATOM 1284 N N . LEU A 1 165 ? -6.34 0.011 -8.711 1 95.38 165 LEU A N 1
ATOM 1285 C CA . LEU A 1 165 ? -7.098 -1.058 -9.352 1 95.38 165 LEU A CA 1
ATOM 1286 C C . LEU A 1 165 ? -6.676 -1.225 -10.805 1 95.38 165 LEU A C 1
ATOM 1288 O O . LEU A 1 165 ? -6.441 -2.344 -11.266 1 95.38 165 LEU A O 1
ATOM 1292 N N . ALA A 1 166 ? -6.59 -0.201 -11.508 1 92.81 166 ALA A N 1
ATOM 1293 C CA . ALA A 1 166 ? -6.352 -0.25 -12.953 1 92.81 166 ALA A CA 1
ATOM 1294 C C . ALA A 1 166 ? -4.961 -0.797 -13.258 1 92.81 166 ALA A C 1
ATOM 1296 O O . ALA A 1 166 ? -4.805 -1.646 -14.141 1 92.81 166 ALA A O 1
ATOM 1297 N N . TRP A 1 167 ? -3.992 -0.367 -12.531 1 93.12 167 TRP A N 1
ATOM 1298 C CA . TRP A 1 167 ? -2.621 -0.672 -12.922 1 93.12 167 TRP A CA 1
ATOM 1299 C C . TRP A 1 167 ? -2.104 -1.905 -12.188 1 93.12 167 TRP A C 1
ATOM 1301 O O . TRP A 1 167 ? -1.223 -2.607 -12.688 1 93.12 167 TRP A O 1
ATOM 1311 N N . PHE A 1 168 ? -2.668 -2.23 -11.07 1 96.44 168 PHE A N 1
ATOM 1312 C CA . PHE A 1 168 ? -2.002 -3.285 -10.32 1 96.44 168 PHE A CA 1
ATOM 1313 C C . PHE A 1 168 ? -2.977 -4.406 -9.977 1 96.44 168 PHE A C 1
ATOM 1315 O O . PHE A 1 168 ? -2.863 -5.516 -10.5 1 96.44 168 PHE A O 1
ATOM 1322 N N . ILE A 1 169 ? -4.023 -4.129 -9.359 1 97.94 169 ILE A N 1
ATOM 1323 C CA . ILE A 1 169 ? -4.883 -5.184 -8.836 1 97.94 169 ILE A CA 1
ATOM 1324 C C . ILE A 1 169 ? -5.602 -5.883 -9.992 1 97.94 169 ILE A C 1
ATOM 1326 O O . ILE A 1 169 ? -5.645 -7.113 -10.047 1 97.94 169 ILE A O 1
ATOM 1330 N N . ALA A 1 170 ? -6.125 -5.137 -10.953 1 96.94 170 ALA A N 1
ATOM 1331 C CA . ALA A 1 170 ? -6.988 -5.711 -11.977 1 96.94 170 ALA A CA 1
ATOM 1332 C C . ALA A 1 170 ? -6.168 -6.281 -13.133 1 96.94 170 ALA A C 1
ATOM 1334 O O . ALA A 1 170 ? -6.715 -6.914 -14.039 1 96.94 170 ALA A O 1
ATOM 1335 N N . GLU A 1 171 ? -4.82 -6.027 -13.133 1 96.31 171 GLU A N 1
ATOM 1336 C CA . GLU A 1 171 ? -3.986 -6.672 -14.141 1 96.31 171 GLU A CA 1
ATOM 1337 C C . GLU A 1 171 ? -4.184 -8.188 -14.133 1 96.31 171 GLU A C 1
ATOM 1339 O O . GLU A 1 171 ? -4.023 -8.828 -13.102 1 96.31 171 GLU A O 1
ATOM 1344 N N . ASN A 1 172 ? -4.586 -8.781 -15.32 1 96.75 172 ASN A N 1
ATOM 1345 C CA . ASN A 1 172 ? -5.008 -10.172 -15.289 1 96.75 172 ASN A CA 1
ATOM 1346 C C . ASN A 1 172 ? -4.246 -11.016 -16.312 1 96.75 172 ASN A C 1
ATOM 1348 O O . ASN A 1 172 ? -4.719 -12.078 -16.719 1 96.75 172 ASN A O 1
ATOM 1352 N N . GLU A 1 173 ? -3.127 -10.578 -16.734 1 96.5 173 GLU A N 1
ATOM 1353 C CA . GLU A 1 173 ? -2.338 -11.336 -17.703 1 96.5 173 GLU A CA 1
ATOM 1354 C C . GLU A 1 173 ? -1.799 -12.625 -17.078 1 96.5 173 GLU A C 1
ATOM 1356 O O . GLU A 1 173 ? -1.685 -13.648 -17.766 1 96.5 173 GLU A O 1
ATOM 1361 N N . ILE A 1 174 ? -1.459 -12.594 -15.805 1 97.81 174 ILE A N 1
ATOM 1362 C CA . ILE A 1 174 ? -0.822 -13.734 -15.156 1 97.81 174 ILE A CA 1
ATOM 1363 C C . ILE A 1 174 ? -1.827 -14.445 -14.25 1 97.81 174 ILE A C 1
ATOM 1365 O O . ILE A 1 174 ? -1.906 -15.672 -14.25 1 97.81 174 ILE A O 1
ATOM 1369 N N . PHE A 1 175 ? -2.562 -13.695 -13.516 1 98.25 175 PHE A N 1
ATOM 1370 C CA . PHE A 1 175 ? -3.564 -14.25 -12.617 1 98.25 175 PHE A CA 1
ATOM 1371 C C . PHE A 1 175 ? -4.969 -13.836 -13.047 1 98.25 175 PHE A C 1
ATOM 1373 O O . PHE A 1 175 ? -5.211 -12.664 -13.328 1 98.25 175 PHE A O 1
ATOM 1380 N N . SER A 1 176 ? -5.883 -14.82 -13.07 1 98 176 SER A N 1
ATOM 1381 C CA . SER A 1 176 ? -7.285 -14.492 -13.305 1 98 176 SER A CA 1
ATOM 1382 C C . SER A 1 176 ? -7.848 -13.625 -12.188 1 98 176 SER A C 1
ATOM 1384 O O . SER A 1 176 ? -7.215 -13.461 -11.148 1 98 176 SER A O 1
ATOM 1386 N N . PHE A 1 177 ? -9.047 -13.102 -12.445 1 98.25 177 PHE A N 1
ATOM 1387 C CA . PHE A 1 177 ? -9.688 -12.273 -11.43 1 98.25 177 PHE A CA 1
ATOM 1388 C C . PHE A 1 177 ? -9.969 -13.086 -10.164 1 98.25 177 PHE A C 1
ATOM 1390 O O . PHE A 1 177 ? -9.805 -12.578 -9.055 1 98.25 177 PHE A O 1
ATOM 1397 N N . ALA A 1 178 ? -10.391 -14.312 -10.32 1 98.19 178 ALA A N 1
ATOM 1398 C CA . ALA A 1 178 ? -10.633 -15.164 -9.156 1 98.19 178 ALA A CA 1
ATOM 1399 C C . ALA A 1 178 ? -9.352 -15.406 -8.375 1 98.19 178 ALA A C 1
ATOM 1401 O O . ALA A 1 178 ? -9.344 -15.344 -7.145 1 98.19 178 ALA A O 1
ATOM 1402 N N . GLU A 1 179 ? -8.25 -15.695 -9.102 1 98.56 179 GLU A N 1
ATOM 1403 C CA . GLU A 1 179 ? -6.953 -15.891 -8.461 1 98.56 179 GLU A CA 1
ATOM 1404 C C . GLU A 1 179 ? -6.477 -14.617 -7.773 1 98.56 179 GLU A C 1
ATOM 1406 O O . GLU A 1 179 ? -5.883 -14.672 -6.691 1 98.56 179 GLU A O 1
ATOM 1411 N N . THR A 1 180 ? -6.742 -13.484 -8.422 1 98.81 180 THR A N 1
ATOM 1412 C CA . THR A 1 180 ? -6.41 -12.203 -7.82 1 98.81 180 THR A CA 1
ATOM 1413 C C . THR A 1 180 ? -7.137 -12.023 -6.492 1 98.81 180 THR A C 1
ATOM 1415 O O . THR A 1 180 ? -6.543 -11.586 -5.504 1 98.81 180 THR A O 1
ATOM 1418 N N . CYS A 1 181 ? -8.383 -12.398 -6.461 1 98.62 181 CYS A N 1
ATOM 1419 C CA . CYS A 1 181 ? -9.148 -12.281 -5.227 1 98.62 181 CYS A CA 1
ATOM 1420 C C . CYS A 1 181 ? -8.609 -13.227 -4.16 1 98.62 181 CYS A C 1
ATOM 1422 O O . CYS A 1 181 ? -8.609 -12.898 -2.971 1 98.62 181 CYS A O 1
ATOM 1424 N N . MET A 1 182 ? -8.133 -14.414 -4.547 1 98.62 182 MET A N 1
ATOM 1425 C CA . MET A 1 182 ? -7.496 -15.328 -3.604 1 98.62 182 MET A CA 1
ATOM 1426 C C . MET A 1 182 ? -6.258 -14.688 -2.982 1 98.62 182 MET A C 1
ATOM 1428 O O . MET A 1 182 ? -6.07 -14.734 -1.766 1 98.62 182 MET A O 1
ATOM 1432 N N . LEU A 1 183 ? -5.445 -14.07 -3.795 1 98.88 183 LEU A N 1
ATOM 1433 C CA . LEU A 1 183 ? -4.227 -13.414 -3.332 1 98.88 183 LEU A CA 1
ATOM 1434 C C . LEU A 1 183 ? -4.555 -12.227 -2.439 1 98.88 183 LEU A C 1
ATOM 1436 O O . LEU A 1 183 ? -3.938 -12.047 -1.388 1 98.88 183 LEU A O 1
ATOM 1440 N N . ASN A 1 184 ? -5.535 -11.422 -2.91 1 98.81 184 ASN A N 1
ATOM 1441 C CA . ASN A 1 184 ? -5.938 -10.25 -2.137 1 98.81 184 ASN A CA 1
ATOM 1442 C C . ASN A 1 184 ? -6.434 -10.641 -0.748 1 98.81 184 ASN A C 1
ATOM 1444 O O . ASN A 1 184 ? -6.008 -10.062 0.253 1 98.81 184 ASN A O 1
ATOM 1448 N N . ALA A 1 185 ? -7.301 -11.617 -0.715 1 98 185 ALA A N 1
ATOM 1449 C CA . ALA A 1 185 ? -7.832 -12.086 0.562 1 98 185 ALA A CA 1
ATOM 1450 C C . ALA A 1 185 ? -6.715 -12.578 1.478 1 98 185 ALA A C 1
ATOM 1452 O O . ALA A 1 185 ? -6.672 -12.234 2.66 1 98 185 ALA A O 1
ATOM 1453 N N . ALA A 1 186 ? -5.828 -13.32 0.946 1 98.5 186 ALA A N 1
ATOM 1454 C CA . ALA A 1 186 ? -4.754 -13.922 1.732 1 98.5 186 ALA A CA 1
ATOM 1455 C C . ALA A 1 186 ? -3.842 -12.852 2.324 1 98.5 186 ALA A C 1
ATOM 1457 O O . ALA A 1 186 ? -3.518 -12.891 3.514 1 98.5 186 ALA A O 1
ATOM 1458 N N . THR A 1 187 ? -3.436 -11.891 1.502 1 98.69 187 THR A N 1
ATOM 1459 C CA . THR A 1 187 ? -2.494 -10.875 1.965 1 98.69 187 THR A CA 1
ATOM 1460 C C . THR A 1 187 ? -3.156 -9.945 2.979 1 98.69 187 THR A C 1
ATOM 1462 O O . THR A 1 187 ? -2.516 -9.508 3.938 1 98.69 187 THR A O 1
ATOM 1465 N N . MET A 1 188 ? -4.41 -9.664 2.793 1 97.94 188 MET A N 1
ATOM 1466 C CA . MET A 1 188 ? -5.117 -8.805 3.73 1 97.94 188 MET A CA 1
ATOM 1467 C C . MET A 1 188 ? -5.312 -9.5 5.074 1 97.94 188 MET A C 1
ATOM 1469 O O . MET A 1 188 ? -5.23 -8.867 6.125 1 97.94 188 MET A O 1
ATOM 1473 N N . LEU A 1 189 ? -5.551 -10.797 5.051 1 96.69 189 LEU A N 1
ATOM 1474 C CA . LEU A 1 189 ? -5.609 -11.539 6.301 1 96.69 189 LEU A CA 1
ATOM 1475 C C . LEU A 1 189 ? -4.27 -11.484 7.031 1 96.69 189 LEU A C 1
ATOM 1477 O O . LEU A 1 189 ? -4.227 -11.219 8.234 1 96.69 189 LEU A O 1
ATOM 1481 N N . CYS A 1 190 ? -3.24 -11.594 6.289 1 96.75 190 CYS A N 1
ATOM 1482 C CA . CYS A 1 190 ? -1.905 -11.664 6.875 1 96.75 190 CYS A CA 1
ATOM 1483 C C . CYS A 1 190 ? -1.408 -10.281 7.266 1 96.75 190 CYS A C 1
ATOM 1485 O O . CYS A 1 190 ? -0.393 -10.156 7.953 1 96.75 190 CYS A O 1
ATOM 1487 N N . SER A 1 191 ? -2.1 -9.234 6.887 1 94.75 191 SER A N 1
ATOM 1488 C CA . SER A 1 191 ? -1.756 -7.871 7.293 1 94.75 191 SER A CA 1
ATOM 1489 C C . SER A 1 191 ? -2.795 -7.305 8.258 1 94.75 191 SER A C 1
ATOM 1491 O O . SER A 1 191 ? -2.887 -6.086 8.43 1 94.75 191 SER A O 1
ATOM 1493 N N . ASN A 1 192 ? -3.6 -8.164 8.844 1 91.94 192 ASN A N 1
ATOM 1494 C CA . ASN A 1 192 ? -4.562 -7.816 9.875 1 91.94 192 ASN A CA 1
ATOM 1495 C C . ASN A 1 192 ? -5.641 -6.871 9.352 1 91.94 192 ASN A C 1
ATOM 1497 O O . ASN A 1 192 ? -5.906 -5.828 9.953 1 91.94 192 ASN A O 1
ATOM 1501 N N . SER A 1 193 ? -6.18 -7.223 8.227 1 94.44 193 SER A N 1
ATOM 1502 C CA . SER A 1 193 ? -7.277 -6.492 7.598 1 94.44 193 SER A CA 1
ATOM 1503 C C . SER A 1 193 ? -8.406 -7.43 7.195 1 94.44 193 SER A C 1
ATOM 1505 O O . SER A 1 193 ? -8.805 -7.473 6.027 1 94.44 193 SER A O 1
ATOM 1507 N N . ALA A 1 194 ? -8.961 -8.07 8.188 1 92.19 194 ALA A N 1
ATOM 1508 C CA . ALA A 1 194 ? -9.914 -9.156 7.973 1 92.19 194 ALA A CA 1
ATOM 1509 C C . ALA A 1 194 ? -11.203 -8.641 7.34 1 92.19 194 ALA A C 1
ATOM 1511 O O . ALA A 1 194 ? -11.805 -9.32 6.508 1 92.19 194 ALA A O 1
ATOM 1512 N N . GLU A 1 195 ? -11.609 -7.473 7.734 1 90 195 GLU A N 1
ATOM 1513 C CA . GLU A 1 195 ? -12.852 -6.934 7.18 1 90 195 GLU A CA 1
ATOM 1514 C C . GLU A 1 195 ? -12.766 -6.809 5.66 1 90 195 GLU A C 1
ATOM 1516 O O . GLU A 1 195 ? -13.656 -7.262 4.945 1 90 195 GLU A O 1
ATOM 1521 N N . GLN A 1 196 ? -11.742 -6.234 5.172 1 93.12 196 GLN A N 1
ATOM 1522 C CA . GLN A 1 196 ? -11.555 -6.066 3.732 1 93.12 196 GLN A CA 1
ATOM 1523 C C . GLN A 1 196 ? -11.25 -7.398 3.057 1 93.12 196 GLN A C 1
ATOM 1525 O O . GLN A 1 196 ? -11.617 -7.609 1.898 1 93.12 196 GLN A O 1
ATOM 1530 N N . ALA A 1 197 ? -10.547 -8.289 3.822 1 95.38 197 ALA A N 1
ATOM 1531 C CA . ALA A 1 197 ? -10.273 -9.617 3.283 1 95.38 197 ALA A CA 1
ATOM 1532 C C . ALA A 1 197 ? -11.57 -10.328 2.896 1 95.38 197 ALA A C 1
ATOM 1534 O O . ALA A 1 197 ? -11.625 -11.023 1.878 1 95.38 197 ALA A O 1
ATOM 1535 N N . MET A 1 198 ? -12.609 -10.117 3.684 1 92.69 198 MET A N 1
ATOM 1536 C CA . MET A 1 198 ? -13.867 -10.82 3.449 1 92.69 198 MET A CA 1
ATOM 1537 C C . MET A 1 198 ? -14.523 -10.344 2.156 1 92.69 198 MET A C 1
ATOM 1539 O O . MET A 1 198 ? -15.195 -11.125 1.476 1 92.69 198 MET A O 1
ATOM 1543 N N . TRP A 1 199 ? -14.32 -9.117 1.778 1 92.5 199 TRP A N 1
ATOM 1544 C CA . TRP A 1 199 ? -14.805 -8.641 0.485 1 92.5 199 TRP A CA 1
ATOM 1545 C C . TRP A 1 199 ? -14.211 -9.469 -0.653 1 92.5 199 TRP A C 1
ATOM 1547 O O . TRP A 1 199 ? -14.914 -9.82 -1.603 1 92.5 199 TRP A O 1
ATOM 1557 N N . HIS A 1 200 ? -12.945 -9.789 -0.545 1 95.62 200 HIS A N 1
ATOM 1558 C CA . HIS A 1 200 ? -12.25 -10.477 -1.625 1 95.62 200 HIS A CA 1
ATOM 1559 C C . HIS A 1 200 ? -12.461 -11.984 -1.535 1 95.62 200 HIS A C 1
ATOM 1561 O O . HIS A 1 200 ? -12.398 -12.688 -2.547 1 95.62 200 HIS A O 1
ATOM 1567 N N . VAL A 1 201 ? -12.695 -12.5 -0.29 1 94.88 201 VAL A N 1
ATOM 1568 C CA . VAL A 1 201 ? -13.094 -13.898 -0.188 1 94.88 201 VAL A CA 1
ATOM 1569 C C . VAL A 1 201 ? -14.375 -14.133 -0.983 1 94.88 201 VAL A C 1
ATOM 1571 O O . VAL A 1 201 ? -14.461 -15.062 -1.785 1 94.88 201 VAL A O 1
ATOM 1574 N N . ARG A 1 202 ? -15.375 -13.266 -0.777 1 93.69 202 ARG A N 1
ATOM 1575 C CA . ARG A 1 202 ? -16.594 -13.352 -1.572 1 93.69 202 ARG A CA 1
ATOM 1576 C C . ARG A 1 202 ? -16.312 -13.094 -3.047 1 93.69 202 ARG A C 1
ATOM 1578 O O . ARG A 1 202 ? -16.953 -13.672 -3.924 1 93.69 202 ARG A O 1
ATOM 1585 N N . GLY A 1 203 ? -15.312 -12.234 -3.268 1 95.38 203 GLY A N 1
ATOM 1586 C CA . GLY A 1 203 ? -14.914 -11.898 -4.625 1 95.38 203 GLY A CA 1
ATOM 1587 C C . GLY A 1 203 ? -14.398 -13.094 -5.406 1 95.38 203 GLY A C 1
ATOM 1588 O O . GLY A 1 203 ? -14.555 -13.156 -6.629 1 95.38 203 GLY A O 1
ATOM 1589 N N . VAL A 1 204 ? -13.773 -14.047 -4.723 1 97.06 204 VAL A N 1
ATOM 1590 C CA . VAL A 1 204 ? -13.297 -15.25 -5.402 1 97.06 204 VAL A CA 1
ATOM 1591 C C . VAL A 1 204 ? -14.445 -15.906 -6.164 1 97.06 204 VAL A C 1
ATOM 1593 O O . VAL A 1 204 ? -14.32 -16.219 -7.348 1 97.06 204 VAL A O 1
ATOM 1596 N N . VAL A 1 205 ? -15.555 -16.016 -5.531 1 95.25 205 VAL A N 1
ATOM 1597 C CA . VAL A 1 205 ? -16.703 -16.688 -6.113 1 95.25 205 VAL A CA 1
ATOM 1598 C C . VAL A 1 205 ? -17.359 -15.781 -7.156 1 95.25 205 VAL A C 1
ATOM 1600 O O . VAL A 1 205 ? -17.703 -16.234 -8.25 1 95.25 205 VAL A O 1
ATOM 1603 N N . ARG A 1 206 ? -17.516 -14.523 -6.863 1 94.81 206 ARG A N 1
ATOM 1604 C CA . ARG A 1 206 ? -18.156 -13.594 -7.793 1 94.81 206 ARG A CA 1
ATOM 1605 C C . ARG A 1 206 ? -17.359 -13.492 -9.086 1 94.81 206 ARG A C 1
ATOM 1607 O O . ARG A 1 206 ? -17.938 -13.281 -10.164 1 94.81 206 ARG A O 1
ATOM 1614 N N . GLN A 1 207 ? -16.062 -13.68 -8.969 1 96.94 207 GLN A N 1
ATOM 1615 C CA . GLN A 1 207 ? -15.188 -13.547 -10.125 1 96.94 207 GLN A CA 1
ATOM 1616 C C . GLN A 1 207 ? -15.062 -14.875 -10.875 1 96.94 207 GLN A C 1
ATOM 1618 O O . GLN A 1 207 ? -14.203 -15.016 -11.75 1 96.94 207 GLN A O 1
ATOM 1623 N N . GLY A 1 208 ? -15.812 -15.898 -10.484 1 95.81 208 GLY A N 1
ATOM 1624 C CA . GLY A 1 208 ? -15.875 -17.141 -11.242 1 95.81 208 GLY A CA 1
ATOM 1625 C C . GLY A 1 208 ? -15.141 -18.281 -10.578 1 95.81 208 GLY A C 1
ATOM 1626 O O . GLY A 1 208 ? -15.094 -19.391 -11.117 1 95.81 208 GLY A O 1
ATOM 1627 N N . GLY A 1 209 ? -14.555 -18.047 -9.438 1 96.88 209 GLY A N 1
ATOM 1628 C CA . GLY A 1 209 ? -13.961 -19.125 -8.672 1 96.88 209 GLY A CA 1
ATOM 1629 C C . GLY A 1 209 ? -14.984 -19.938 -7.891 1 96.88 209 GLY A C 1
ATOM 1630 O O . GLY A 1 209 ? -16.188 -19.656 -7.969 1 96.88 209 GLY A O 1
ATOM 1631 N N . THR A 1 210 ? -14.5 -20.969 -7.176 1 95.88 210 THR A N 1
ATOM 1632 C CA . THR A 1 210 ? -15.383 -21.812 -6.379 1 95.88 210 THR A CA 1
ATOM 1633 C C . THR A 1 210 ? -15.273 -21.469 -4.898 1 95.88 210 THR A C 1
ATOM 1635 O O . THR A 1 210 ? -14.312 -20.812 -4.477 1 95.88 210 THR A O 1
ATOM 1638 N N . ARG A 1 211 ? -16.234 -21.891 -4.168 1 94.81 211 ARG A N 1
ATOM 1639 C CA . ARG A 1 211 ? -16.188 -21.719 -2.717 1 94.81 211 ARG A CA 1
ATOM 1640 C C . ARG A 1 211 ? -15.008 -22.484 -2.125 1 94.81 211 ARG A C 1
ATOM 1642 O O . ARG A 1 211 ? -14.406 -22.062 -1.143 1 94.81 211 ARG A O 1
ATOM 1649 N N . GLU A 1 212 ? -14.672 -23.562 -2.707 1 94.88 212 GLU A N 1
ATOM 1650 C CA . GLU A 1 212 ? -13.531 -24.359 -2.266 1 94.88 212 GLU A CA 1
ATOM 1651 C C . GLU A 1 212 ? -12.219 -23.609 -2.441 1 94.88 212 GLU A C 1
ATOM 1653 O O . GLU A 1 212 ? -11.344 -23.656 -1.58 1 94.88 212 GLU A O 1
ATOM 1658 N N . GLN A 1 213 ? -12.133 -22.906 -3.539 1 95.94 213 GLN A N 1
ATOM 1659 C CA . GLN A 1 213 ? -10.953 -22.078 -3.773 1 95.94 213 GLN A CA 1
ATOM 1660 C C . GLN A 1 213 ? -10.852 -20.969 -2.742 1 95.94 213 GLN A C 1
ATOM 1662 O O . GLN A 1 213 ? -9.758 -20.656 -2.252 1 95.94 213 GLN A O 1
ATOM 1667 N N . ALA A 1 214 ? -11.992 -20.359 -2.475 1 96.69 214 ALA A N 1
ATOM 1668 C CA . ALA A 1 214 ? -12.031 -19.312 -1.466 1 96.69 214 ALA A CA 1
ATOM 1669 C C . ALA A 1 214 ? -11.625 -19.844 -0.096 1 96.69 214 ALA A C 1
ATOM 1671 O O . ALA A 1 214 ? -10.805 -19.219 0.595 1 96.69 214 ALA A O 1
ATOM 1672 N N . ALA A 1 215 ? -12.156 -20.953 0.258 1 95.62 215 ALA A N 1
ATOM 1673 C CA . ALA A 1 215 ? -11.828 -21.578 1.535 1 95.62 215 ALA A CA 1
ATOM 1674 C C . ALA A 1 215 ? -10.352 -21.969 1.589 1 95.62 215 ALA A C 1
ATOM 1676 O O . ALA A 1 215 ? -9.703 -21.844 2.629 1 95.62 215 ALA A O 1
ATOM 1677 N N . PHE A 1 216 ? -9.906 -22.5 0.508 1 96.69 216 PHE A N 1
ATOM 1678 C CA . PHE A 1 216 ? -8.516 -22.906 0.395 1 96.69 216 PHE A CA 1
ATOM 1679 C C . PHE A 1 216 ? -7.578 -21.734 0.661 1 96.69 216 PHE A C 1
ATOM 1681 O O . PHE A 1 216 ? -6.66 -21.844 1.476 1 96.69 216 PHE A O 1
ATOM 1688 N N . ALA A 1 217 ? -7.812 -20.625 -0.007 1 97.19 217 ALA A N 1
ATOM 1689 C CA . ALA A 1 217 ? -6.969 -19.438 0.139 1 97.19 217 ALA A CA 1
ATOM 1690 C C . ALA A 1 217 ? -7.035 -18.891 1.562 1 97.19 217 ALA A C 1
ATOM 1692 O O . ALA A 1 217 ? -6.012 -18.5 2.131 1 97.19 217 ALA A O 1
ATOM 1693 N N . GLN A 1 218 ? -8.219 -18.875 2.115 1 96.44 218 GLN A N 1
ATOM 1694 C CA . GLN A 1 218 ? -8.391 -18.359 3.469 1 96.44 218 GLN A CA 1
ATOM 1695 C C . GLN A 1 218 ? -7.664 -19.234 4.488 1 96.44 218 GLN A C 1
ATOM 1697 O O . GLN A 1 218 ? -6.961 -18.734 5.359 1 96.44 218 GLN A O 1
ATOM 1702 N N . GLU A 1 219 ? -7.852 -20.469 4.391 1 96.25 219 GLU A N 1
ATOM 1703 C CA . GLU A 1 219 ? -7.223 -21.391 5.336 1 96.25 219 GLU A CA 1
ATOM 1704 C C . GLU A 1 219 ? -5.703 -21.312 5.246 1 96.25 219 GLU A C 1
ATOM 1706 O O . GLU A 1 219 ? -5.016 -21.266 6.273 1 96.25 219 GLU A O 1
ATOM 1711 N N . LEU A 1 220 ? -5.211 -21.375 4.059 1 97.44 220 LEU A N 1
ATOM 1712 C CA . LEU A 1 220 ? -3.77 -21.297 3.863 1 97.44 220 LEU A CA 1
ATOM 1713 C C . LEU A 1 220 ? -3.207 -20 4.445 1 97.44 220 LEU A C 1
ATOM 1715 O O . LEU A 1 220 ? -2.18 -20.016 5.129 1 97.44 220 LEU A O 1
ATOM 1719 N N . ALA A 1 221 ? -3.883 -18.906 4.156 1 97.19 221 ALA A N 1
ATOM 1720 C CA . ALA A 1 221 ? -3.445 -17.609 4.656 1 97.19 221 ALA A CA 1
ATOM 1721 C C . ALA A 1 221 ? -3.428 -17.594 6.184 1 97.19 221 ALA A C 1
ATOM 1723 O O . ALA A 1 221 ? -2.496 -17.047 6.793 1 97.19 221 ALA A O 1
ATOM 1724 N N . LEU A 1 222 ? -4.43 -18.156 6.793 1 95.88 222 LEU A N 1
ATOM 1725 C CA . LEU A 1 222 ? -4.512 -18.172 8.25 1 95.88 222 LEU A CA 1
ATOM 1726 C C . LEU A 1 222 ? -3.408 -19.047 8.844 1 95.88 222 LEU A C 1
ATOM 1728 O O . LEU A 1 222 ? -2.863 -18.719 9.898 1 95.88 222 LEU A O 1
ATOM 1732 N N . ARG A 1 223 ? -3.111 -20.094 8.211 1 96.5 223 ARG A N 1
ATOM 1733 C CA . ARG A 1 223 ? -2.012 -20.938 8.664 1 96.5 223 ARG A CA 1
ATOM 1734 C C . ARG A 1 223 ? -0.677 -20.203 8.547 1 96.5 223 ARG A C 1
ATOM 1736 O O . ARG A 1 223 ? 0.19 -20.344 9.414 1 96.5 223 ARG A O 1
ATOM 1743 N N . VAL A 1 224 ? -0.468 -19.469 7.438 1 97.06 224 VAL A N 1
ATOM 1744 C CA . VAL A 1 224 ? 0.744 -18.672 7.289 1 97.06 224 VAL A CA 1
ATOM 1745 C C . VAL A 1 224 ? 0.809 -17.625 8.398 1 97.06 224 VAL A C 1
ATOM 1747 O O . VAL A 1 224 ? 1.864 -17.406 9 1 97.06 224 VAL A O 1
ATOM 1750 N N . ALA A 1 225 ? -0.318 -16.953 8.625 1 95.5 225 ALA A N 1
ATOM 1751 C CA . ALA A 1 225 ? -0.378 -15.953 9.688 1 95.5 225 ALA A CA 1
ATOM 1752 C C . ALA A 1 225 ? 0.015 -16.547 11.031 1 95.5 225 ALA A C 1
ATOM 1754 O O . ALA A 1 225 ? 0.733 -15.914 11.812 1 95.5 225 ALA A O 1
ATOM 1755 N N . GLU A 1 226 ? -0.438 -17.719 11.266 1 94.44 226 GLU A N 1
ATOM 1756 C CA . GLU A 1 226 ? -0.115 -18.391 12.508 1 94.44 226 GLU A CA 1
ATOM 1757 C C . GLU A 1 226 ? 1.382 -18.672 12.617 1 94.44 226 GLU A C 1
ATOM 1759 O O . GLU A 1 226 ? 1.999 -18.391 13.648 1 94.44 226 GLU A O 1
ATOM 1764 N N . VAL A 1 227 ? 1.92 -19.203 11.547 1 94.19 227 VAL A N 1
ATOM 1765 C CA . VAL A 1 227 ? 3.338 -19.547 11.523 1 94.19 227 VAL A CA 1
ATOM 1766 C C . VAL A 1 227 ? 4.176 -18.281 11.695 1 94.19 227 VAL A C 1
ATOM 1768 O O . VAL A 1 227 ? 5.234 -18.312 12.328 1 94.19 227 VAL A O 1
ATOM 1771 N N . CYS A 1 228 ? 3.672 -17.156 11.172 1 92.06 228 CYS A N 1
ATOM 1772 C CA . CYS A 1 228 ? 4.395 -15.898 11.219 1 92.06 228 CYS A CA 1
ATOM 1773 C C . CYS A 1 228 ? 4.039 -15.109 12.477 1 92.06 228 CYS A C 1
ATOM 1775 O O . CYS A 1 228 ? 4.543 -14.008 12.688 1 92.06 228 CYS A O 1
ATOM 1777 N N . GLU A 1 229 ? 3.146 -15.594 13.328 1 89 229 GLU A N 1
ATOM 1778 C CA . GLU A 1 229 ? 2.723 -14.992 14.586 1 89 229 GLU A CA 1
ATOM 1779 C C . GLU A 1 229 ? 2.029 -13.656 14.359 1 89 229 GLU A C 1
ATOM 1781 O O . GLU A 1 229 ? 2.295 -12.68 15.062 1 89 229 GLU A O 1
ATOM 1786 N N . VAL A 1 230 ? 1.356 -13.672 13.305 1 88.12 230 VAL A N 1
ATOM 1787 C CA . VAL A 1 230 ? 0.494 -12.523 13.031 1 88.12 230 VAL A CA 1
ATOM 1788 C C . VAL A 1 230 ? -0.878 -12.75 13.664 1 88.12 230 VAL A C 1
ATOM 1790 O O . VAL A 1 230 ? -1.498 -13.797 13.461 1 88.12 230 VAL A O 1
ATOM 1793 N N . LYS A 1 231 ? -1.271 -11.797 14.445 1 83.88 231 LYS A N 1
ATOM 1794 C CA . LYS A 1 231 ? -2.615 -11.844 15.008 1 83.88 231 LYS A CA 1
ATOM 1795 C C . LYS A 1 231 ? -3.646 -11.305 14.023 1 83.88 231 LYS A C 1
ATOM 1797 O O . LYS A 1 231 ? -3.588 -10.133 13.633 1 83.88 231 LYS A O 1
ATOM 1802 N N . VAL A 1 232 ? -4.488 -12.164 13.578 1 87.69 232 VAL A N 1
ATOM 1803 C CA . VAL A 1 232 ? -5.551 -11.758 12.672 1 87.69 232 VAL A CA 1
ATOM 1804 C C . VAL A 1 232 ? -6.859 -11.602 13.445 1 87.69 232 VAL A C 1
ATOM 1806 O O . VAL A 1 232 ? -7.395 -12.57 13.977 1 87.69 232 VAL A O 1
ATOM 1809 N N . LYS A 1 233 ? -7.312 -10.438 13.508 1 83.94 233 LYS A N 1
ATOM 1810 C CA . LYS A 1 233 ? -8.547 -10.156 14.227 1 83.94 233 LYS A CA 1
ATOM 1811 C C . LYS A 1 233 ? -9.734 -10.039 13.266 1 83.94 233 LYS A C 1
ATOM 1813 O O . LYS A 1 233 ? -9.562 -9.641 12.117 1 83.94 233 LYS A O 1
ATOM 1818 N N . GLY A 1 234 ? -10.914 -10.5 13.711 1 83.75 234 GLY A N 1
ATOM 1819 C CA . GLY A 1 234 ? -12.156 -10.242 13.008 1 83.75 234 GLY A CA 1
ATOM 1820 C C . GLY A 1 234 ? -12.367 -11.172 11.82 1 83.75 234 GLY A C 1
ATOM 1821 O O . GLY A 1 234 ? -13.039 -10.805 10.852 1 83.75 234 GLY A O 1
ATOM 1822 N N . VAL A 1 235 ? -11.773 -12.32 11.883 1 86.38 235 VAL A N 1
ATOM 1823 C CA . VAL A 1 235 ? -11.945 -13.266 10.781 1 86.38 235 VAL A CA 1
ATOM 1824 C C . VAL A 1 235 ? -13.312 -13.93 10.883 1 86.38 235 VAL A C 1
ATOM 1826 O O . VAL A 1 235 ? -13.727 -14.367 11.961 1 86.38 235 VAL A O 1
ATOM 1829 N N . VAL A 1 236 ? -14.039 -13.906 9.773 1 86 236 VAL A N 1
ATOM 1830 C CA . VAL A 1 236 ? -15.258 -14.688 9.656 1 86 236 VAL A CA 1
ATOM 1831 C C . VAL A 1 236 ? -14.938 -16.078 9.102 1 86 236 VAL A C 1
ATOM 1833 O O . VAL A 1 236 ? -14.32 -16.188 8.039 1 86 236 VAL A O 1
ATOM 1836 N N . SER A 1 237 ? -15.375 -17.062 9.852 1 85.75 237 SER A N 1
ATOM 1837 C CA . SER A 1 237 ? -15.109 -18.422 9.383 1 85.75 237 SER A CA 1
ATOM 1838 C C . SER A 1 237 ? -15.844 -18.703 8.078 1 85.75 237 SER A C 1
ATOM 1840 O O . SER A 1 237 ? -16.875 -18.094 7.793 1 85.75 237 SER A O 1
ATOM 1842 N N . PHE A 1 238 ? -15.219 -19.547 7.34 1 84.44 238 PHE A N 1
ATOM 1843 C CA . PHE A 1 238 ? -15.75 -19.859 6.02 1 84.44 238 PHE A CA 1
ATOM 1844 C C . PHE A 1 238 ? -17.219 -20.25 6.105 1 84.44 238 PHE A C 1
ATOM 1846 O O . PHE A 1 238 ? -18.031 -19.844 5.266 1 84.44 238 PHE A O 1
ATOM 1853 N N . GLU A 1 239 ? -17.594 -21.016 7.094 1 84.75 239 GLU A N 1
ATOM 1854 C CA . GLU A 1 239 ? -18.953 -21.531 7.246 1 84.75 239 GLU A CA 1
ATOM 1855 C C . GLU A 1 239 ? -19.938 -20.422 7.574 1 84.75 239 GLU A C 1
ATOM 1857 O O . GLU A 1 239 ? -21.141 -20.547 7.348 1 84.75 239 GLU A O 1
ATOM 1862 N N . GLU A 1 240 ? -19.438 -19.297 7.957 1 87.94 240 GLU A N 1
ATOM 1863 C CA . GLU A 1 240 ? -20.281 -18.203 8.422 1 87.94 240 GLU A CA 1
ATOM 1864 C C . GLU A 1 240 ? -20.328 -17.062 7.402 1 87.94 240 GLU A C 1
ATOM 1866 O O . GLU A 1 240 ? -20.984 -16.047 7.633 1 87.94 240 GLU A O 1
ATOM 1871 N N . ILE A 1 241 ? -19.703 -17.297 6.336 1 86.19 241 ILE A N 1
ATOM 1872 C CA . ILE A 1 241 ? -19.641 -16.219 5.352 1 86.19 241 ILE A CA 1
ATOM 1873 C C . ILE A 1 241 ? -21 -16.031 4.699 1 86.19 241 ILE A C 1
ATOM 1875 O O . ILE A 1 241 ? -21.609 -17 4.238 1 86.19 241 ILE A O 1
ATOM 1879 N N . ALA A 1 242 ? -21.453 -14.75 4.75 1 83.12 242 ALA A N 1
ATOM 1880 C CA . ALA A 1 242 ? -22.672 -14.391 4.02 1 83.12 242 ALA A CA 1
ATOM 1881 C C . ALA A 1 242 ? -22.375 -14.141 2.545 1 83.12 242 ALA A C 1
ATOM 1883 O O . ALA A 1 242 ? -22.094 -13.008 2.145 1 83.12 242 ALA A O 1
ATOM 1884 N N . TRP A 1 243 ? -22.547 -15.133 1.77 1 82.19 243 TRP A N 1
ATOM 1885 C CA . TRP A 1 243 ? -22.125 -15.125 0.372 1 82.19 243 TRP A CA 1
ATOM 1886 C C . TRP A 1 243 ? -22.984 -14.164 -0.448 1 82.19 243 TRP A C 1
ATOM 1888 O O . TRP A 1 243 ? -22.547 -13.688 -1.498 1 82.19 243 TRP A O 1
ATOM 1898 N N . GLU A 1 244 ? -24.094 -13.797 0.062 1 77.88 244 GLU A N 1
ATOM 1899 C CA . GLU A 1 244 ? -25 -12.93 -0.684 1 77.88 244 GLU A CA 1
ATOM 1900 C C . GLU A 1 244 ? -24.797 -11.469 -0.303 1 77.88 244 GLU A C 1
ATOM 1902 O O . GLU A 1 244 ? -25.406 -10.578 -0.902 1 77.88 244 GLU A O 1
ATOM 1907 N N . ASP A 1 245 ? -23.922 -11.273 0.619 1 72.81 245 ASP A N 1
ATOM 1908 C CA . ASP A 1 245 ? -23.641 -9.914 1.046 1 72.81 245 ASP A CA 1
ATOM 1909 C C . ASP A 1 245 ? -22.891 -9.141 -0.045 1 72.81 245 ASP A C 1
ATOM 1911 O O . ASP A 1 245 ? -21.812 -9.539 -0.472 1 72.81 245 ASP A O 1
ATOM 1915 N N . GLY A 1 246 ? -23.531 -8.148 -0.553 1 63.28 246 GLY A N 1
ATOM 1916 C CA . GLY A 1 246 ? -22.984 -7.379 -1.656 1 63.28 246 GLY A CA 1
ATOM 1917 C C . GLY A 1 246 ? -21.859 -6.449 -1.233 1 63.28 246 GLY A C 1
ATOM 1918 O O . GLY A 1 246 ? -21.172 -5.875 -2.078 1 63.28 246 GLY A O 1
ATOM 1919 N N . GLY A 1 247 ? -21.562 -6.348 0.05 1 63.03 247 GLY A N 1
ATOM 1920 C CA . GLY A 1 247 ? -20.359 -5.684 0.553 1 63.03 247 GLY A CA 1
ATOM 1921 C C . GLY A 1 247 ? -20.406 -4.176 0.402 1 63.03 247 GLY A C 1
ATOM 1922 O O . GLY A 1 247 ? -19.375 -3.531 0.233 1 63.03 247 GLY A O 1
ATOM 1923 N N . ASP A 1 248 ? -21.516 -3.559 0.413 1 63.25 248 ASP A N 1
ATOM 1924 C CA . ASP A 1 248 ? -21.656 -2.109 0.302 1 63.25 248 ASP A CA 1
ATOM 1925 C C . ASP A 1 248 ? -21.109 -1.408 1.545 1 63.25 248 ASP A C 1
ATOM 1927 O O . ASP A 1 248 ? -21.688 -1.511 2.627 1 63.25 248 ASP A O 1
ATOM 1931 N N . HIS A 1 249 ? -19.938 -0.748 1.306 1 63.91 249 HIS A N 1
ATOM 1932 C CA . HIS A 1 249 ? -19.328 -0.148 2.486 1 63.91 249 HIS A CA 1
ATOM 1933 C C . HIS A 1 249 ? -19.953 1.203 2.807 1 63.91 249 HIS A C 1
ATOM 1935 O O . HIS A 1 249 ? -19.484 1.912 3.703 1 63.91 249 HIS A O 1
ATOM 1941 N N . THR A 1 250 ? -20.828 1.613 2.027 1 65.19 250 THR A N 1
ATOM 1942 C CA . THR A 1 250 ? -21.469 2.91 2.238 1 65.19 250 THR A CA 1
ATOM 1943 C C . THR A 1 250 ? -22.438 2.854 3.418 1 65.19 250 THR A C 1
ATOM 1945 O O . THR A 1 250 ? -22.906 3.889 3.885 1 65.19 250 THR A O 1
ATOM 1948 N N . LYS A 1 251 ? -22.766 1.668 3.775 1 62.22 251 LYS A N 1
ATOM 1949 C CA . LYS A 1 251 ? -23.781 1.54 4.82 1 62.22 251 LYS A CA 1
ATOM 1950 C C . LYS A 1 251 ? -23.125 1.513 6.207 1 62.22 251 LYS A C 1
ATOM 1952 O O . LYS A 1 251 ? -22 1.062 6.359 1 62.22 251 LYS A O 1
ATOM 1957 N N . MET B 1 1 ? -14.555 6.363 21.594 1 49.22 1 MET B N 1
ATOM 1958 C CA . MET B 1 1 ? -13.539 7.227 22.188 1 49.22 1 MET B CA 1
ATOM 1959 C C . MET B 1 1 ? -12.133 6.707 21.875 1 49.22 1 MET B C 1
ATOM 1961 O O . MET B 1 1 ? -11.922 5.496 21.781 1 49.22 1 MET B O 1
ATOM 1965 N N . ALA B 1 2 ? -11.32 7.754 21.312 1 62.16 2 ALA B N 1
ATOM 1966 C CA . ALA B 1 2 ? -9.914 7.352 21.312 1 62.16 2 ALA B CA 1
ATOM 1967 C C . ALA B 1 2 ? -9.484 6.879 22.703 1 62.16 2 ALA B C 1
ATOM 1969 O O . ALA B 1 2 ? -9.992 7.359 23.719 1 62.16 2 ALA B O 1
ATOM 1970 N N . SER B 1 3 ? -8.609 6 22.578 1 78.56 3 SER B N 1
ATOM 1971 C CA . SER B 1 3 ? -8.125 5.574 23.891 1 78.56 3 SER B CA 1
ATOM 1972 C C . SER B 1 3 ? -7.477 6.73 24.641 1 78.56 3 SER B C 1
ATOM 1974 O O . SER B 1 3 ? -6.902 7.633 24.031 1 78.56 3 SER B O 1
ATOM 1976 N N . GLN B 1 4 ? -7.801 6.855 25.781 1 87.31 4 GLN B N 1
ATOM 1977 C CA . GLN B 1 4 ? -7.223 7.883 26.641 1 87.31 4 GLN B CA 1
ATOM 1978 C C . GLN B 1 4 ? -5.703 7.938 26.484 1 87.31 4 GLN B C 1
ATOM 1980 O O . GLN B 1 4 ? -5.105 9.016 26.547 1 87.31 4 GLN B O 1
ATOM 1985 N N . GLU B 1 5 ? -5.148 6.879 26.172 1 91.31 5 GLU B N 1
ATOM 1986 C CA . GLU B 1 5 ? -3.701 6.816 26.016 1 91.31 5 GLU B CA 1
ATOM 1987 C C . GLU B 1 5 ? -3.252 7.582 24.781 1 91.31 5 GLU B C 1
ATOM 1989 O O . GLU B 1 5 ? -2.232 8.273 24.797 1 91.31 5 GLU B O 1
ATOM 1994 N N . VAL B 1 6 ? -3.973 7.477 23.703 1 92.75 6 VAL B N 1
ATOM 1995 C CA . VAL B 1 6 ? -3.637 8.164 22.453 1 92.75 6 VAL B CA 1
ATOM 1996 C C . VAL B 1 6 ? -3.795 9.672 22.641 1 92.75 6 VAL B C 1
ATOM 1998 O O . VAL B 1 6 ? -2.965 10.445 22.172 1 92.75 6 VAL B O 1
ATOM 2001 N N . ILE B 1 7 ? -4.801 10.062 23.391 1 92.62 7 ILE B N 1
ATOM 2002 C CA . ILE B 1 7 ? -5.051 11.477 23.641 1 92.62 7 ILE B CA 1
ATOM 2003 C C . ILE B 1 7 ? -3.934 12.062 24.5 1 92.62 7 ILE B C 1
ATOM 2005 O O . ILE B 1 7 ? -3.461 13.172 24.25 1 92.62 7 ILE B O 1
ATOM 2009 N N . ASP B 1 8 ? -3.566 11.281 25.484 1 93.94 8 ASP B N 1
ATOM 2010 C CA . ASP B 1 8 ? -2.479 11.727 26.344 1 93.94 8 ASP B CA 1
ATOM 2011 C C . ASP B 1 8 ? -1.181 11.891 25.562 1 93.94 8 ASP B C 1
ATOM 2013 O O . ASP B 1 8 ? -0.446 12.859 25.766 1 93.94 8 ASP B O 1
ATOM 2017 N N . LEU B 1 9 ? -0.95 10.953 24.781 1 94.69 9 LEU B N 1
ATOM 2018 C CA . LEU B 1 9 ? 0.239 10.992 23.938 1 94.69 9 LEU B CA 1
ATOM 2019 C C . LEU B 1 9 ? 0.206 12.203 23.016 1 94.69 9 LEU B C 1
ATOM 2021 O O . LEU B 1 9 ? 1.213 12.898 22.844 1 94.69 9 LEU B O 1
ATOM 2025 N N . LEU B 1 10 ? -0.918 12.453 22.406 1 93.75 10 LEU B N 1
ATOM 2026 C CA . LEU B 1 10 ? -1.096 13.594 21.5 1 93.75 10 LEU B CA 1
ATOM 2027 C C . LEU B 1 10 ? -0.817 14.906 22.234 1 93.75 10 LEU B C 1
ATOM 2029 O O . LEU B 1 10 ? -0.087 15.758 21.734 1 93.75 10 LEU B O 1
ATOM 2033 N N . ASN B 1 11 ? -1.371 15 23.391 1 92.25 11 ASN B N 1
ATOM 2034 C CA . ASN B 1 11 ? -1.199 16.219 24.172 1 92.25 11 ASN B CA 1
ATOM 2035 C C . ASN B 1 11 ? 0.257 16.422 24.578 1 92.25 11 ASN B C 1
ATOM 2037 O O . ASN B 1 11 ? 0.771 17.547 24.516 1 92.25 11 ASN B O 1
ATOM 2041 N N . GLU B 1 12 ? 0.839 15.398 24.969 1 94.88 12 GLU B N 1
ATOM 2042 C CA . GLU B 1 12 ? 2.244 15.461 25.375 1 94.88 12 GLU B CA 1
ATOM 2043 C C . GLU B 1 12 ? 3.119 15.938 24.219 1 94.88 12 GLU B C 1
ATOM 2045 O O . GLU B 1 12 ? 3.906 16.875 24.375 1 94.88 12 GLU B O 1
ATOM 2050 N N . PHE B 1 13 ? 2.963 15.383 23.109 1 95.06 13 PHE B N 1
ATOM 2051 C CA . PHE B 1 13 ? 3.846 15.688 21.984 1 95.06 13 PHE B CA 1
ATOM 2052 C C . PHE B 1 13 ? 3.455 17 21.328 1 95.06 13 PHE B C 1
ATOM 2054 O O . PHE B 1 13 ? 4.305 17.703 20.781 1 95.06 13 PHE B O 1
ATOM 2061 N N . HIS B 1 14 ? 2.186 17.297 21.406 1 93.12 14 HIS B N 1
ATOM 2062 C CA . HIS B 1 14 ? 1.791 18.625 20.922 1 93.12 14 HIS B CA 1
ATOM 2063 C C . HIS B 1 14 ? 2.449 19.719 21.75 1 93.12 14 HIS B C 1
ATOM 2065 O O . HIS B 1 14 ? 2.9 20.734 21.188 1 93.12 14 HIS B O 1
ATOM 2071 N N . THR B 1 15 ? 2.463 19.531 23 1 93.69 15 THR B N 1
ATOM 2072 C CA . THR B 1 15 ? 3.131 20.469 23.891 1 93.69 15 THR B CA 1
ATOM 2073 C C . THR B 1 15 ? 4.625 20.547 23.578 1 93.69 15 THR B C 1
ATOM 2075 O O . THR B 1 15 ? 5.199 21.625 23.5 1 93.69 15 THR B O 1
ATOM 2078 N N . ARG B 1 16 ? 5.199 19.453 23.312 1 94.88 16 ARG B N 1
ATOM 2079 C CA . ARG B 1 16 ? 6.629 19.375 23.031 1 94.88 16 ARG B CA 1
ATOM 2080 C C . ARG B 1 16 ? 6.961 20.016 21.688 1 94.88 16 ARG B C 1
ATOM 2082 O O . ARG B 1 16 ? 8.031 20.609 21.531 1 94.88 16 ARG B O 1
ATOM 2089 N N . GLU B 1 17 ? 6.125 19.766 20.703 1 94.19 17 GLU B N 1
ATOM 2090 C CA . GLU B 1 17 ? 6.344 20.344 19.391 1 94.19 17 GLU B CA 1
ATOM 2091 C C . GLU B 1 17 ? 6.391 21.859 19.453 1 94.19 17 GLU B C 1
ATOM 2093 O O . GLU B 1 17 ? 7.105 22.5 18.688 1 94.19 17 GLU B O 1
ATOM 2098 N N . GLY B 1 18 ? 5.59 22.453 20.344 1 90.94 18 GLY B N 1
ATOM 2099 C CA . GLY B 1 18 ? 5.617 23.875 20.609 1 90.94 18 GLY B CA 1
ATOM 2100 C C . GLY B 1 18 ? 4.914 24.688 19.531 1 90.94 18 GLY B C 1
ATOM 2101 O O . GLY B 1 18 ? 5.191 25.875 19.375 1 90.94 18 GLY B O 1
ATOM 2102 N N . ILE B 1 19 ? 4.18 24.125 18.719 1 88.56 19 ILE B N 1
ATOM 2103 C CA . ILE B 1 19 ? 3.396 24.828 17.719 1 88.56 19 ILE B CA 1
ATOM 2104 C C . ILE B 1 19 ? 1.95 24.969 18.188 1 88.56 19 ILE B C 1
ATOM 2106 O O . ILE B 1 19 ? 1.221 23.969 18.266 1 88.56 19 ILE B O 1
ATOM 2110 N N . GLU B 1 20 ? 1.506 26.156 18.438 1 87.19 20 GLU B N 1
ATOM 2111 C CA . GLU B 1 20 ? 0.187 26.422 19 1 87.19 20 GLU B CA 1
ATOM 2112 C C . GLU B 1 20 ? -0.912 26.219 17.953 1 87.19 20 GLU B C 1
ATOM 2114 O O . GLU B 1 20 ? -1.98 25.688 18.266 1 87.19 20 GLU B O 1
ATOM 2119 N N . ASP B 1 21 ? -0.628 26.656 16.766 1 91.25 21 ASP B N 1
ATOM 2120 C CA . ASP B 1 21 ? -1.595 26.5 15.688 1 91.25 21 ASP B CA 1
ATOM 2121 C C . ASP B 1 21 ? -1.705 25.047 15.25 1 91.25 21 ASP B C 1
ATOM 2123 O O . ASP B 1 21 ? -0.833 24.531 14.539 1 91.25 21 ASP B O 1
ATOM 2127 N N . VAL B 1 22 ? -2.76 24.406 15.586 1 90.5 22 VAL B N 1
ATOM 2128 C CA . VAL B 1 22 ? -2.945 22.984 15.352 1 90.5 22 VAL B CA 1
ATOM 2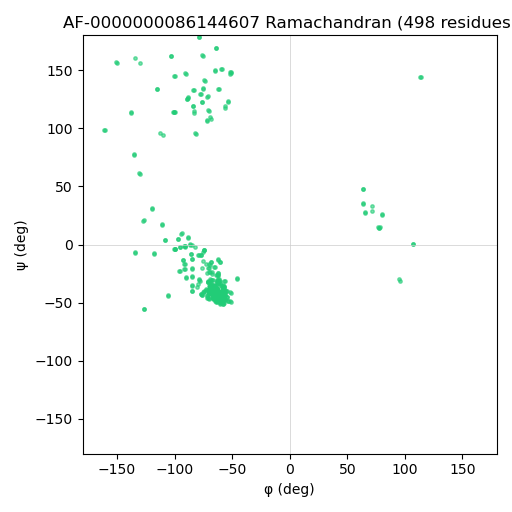129 C C . VAL B 1 22 ? -2.914 22.688 13.852 1 90.5 22 VAL B C 1
ATOM 2131 O O . VAL B 1 22 ? -2.537 21.594 13.438 1 90.5 22 VAL B O 1
ATOM 2134 N N . THR B 1 23 ? -3.26 23.656 13.039 1 93.5 23 THR B N 1
ATOM 2135 C CA . THR B 1 23 ? -3.285 23.469 11.594 1 93.5 23 THR B CA 1
ATOM 2136 C C . THR B 1 23 ? -1.87 23.453 11.023 1 93.5 23 THR B C 1
ATOM 2138 O O . THR B 1 23 ? -1.67 23.125 9.852 1 93.5 23 THR B O 1
ATOM 2141 N N . LYS B 1 24 ? -0.94 23.688 11.836 1 91.94 24 LYS B N 1
ATOM 2142 C CA . LYS B 1 24 ? 0.455 23.672 11.406 1 91.94 24 LYS B CA 1
ATOM 2143 C C . LYS B 1 24 ? 1.247 22.594 12.125 1 91.94 24 LYS B C 1
ATOM 2145 O O . LYS B 1 24 ? 2.41 22.344 11.797 1 91.94 24 LYS B O 1
ATOM 2150 N N . SER B 1 25 ? 0.625 21.984 13.078 1 93.06 25 SER B N 1
ATOM 2151 C CA . SER B 1 25 ? 1.271 20.953 13.859 1 93.06 25 SER B CA 1
ATOM 2152 C C . SER B 1 25 ? 1.399 19.656 13.062 1 93.06 25 SER B C 1
ATOM 2154 O O . SER B 1 25 ? 0.489 19.281 12.312 1 93.06 25 SER B O 1
ATOM 2156 N N . MET B 1 26 ? 2.564 18.969 13.25 1 97.31 26 MET B N 1
ATOM 2157 C CA . MET B 1 26 ? 2.756 17.641 12.641 1 97.31 26 MET B CA 1
ATOM 2158 C C . MET B 1 26 ? 2.316 16.547 13.594 1 97.31 26 MET B C 1
ATOM 2160 O O . MET B 1 26 ? 2.09 15.406 13.172 1 97.31 26 MET B O 1
ATOM 2164 N N . THR B 1 27 ? 2.176 16.875 14.867 1 97.75 27 THR B N 1
ATOM 2165 C CA . THR B 1 27 ? 1.881 15.867 15.875 1 97.75 27 THR B CA 1
ATOM 2166 C C . THR B 1 27 ? 0.59 15.125 15.539 1 97.75 27 THR B C 1
ATOM 2168 O O . THR B 1 27 ? 0.563 13.891 15.523 1 97.75 27 THR B O 1
ATOM 2171 N N . VAL B 1 28 ? -0.42 15.867 15.195 1 96.38 28 VAL B N 1
ATOM 2172 C CA . VAL B 1 28 ? -1.735 15.289 14.922 1 96.38 28 VAL B CA 1
ATOM 2173 C C . VAL B 1 28 ? -1.666 14.391 13.695 1 96.38 28 VAL B C 1
ATOM 2175 O O . VAL B 1 28 ? -2.205 13.281 13.695 1 96.38 28 VAL B O 1
ATOM 2178 N N . ASN B 1 29 ? -0.987 14.828 12.695 1 98.38 29 ASN B N 1
ATOM 2179 C CA . ASN B 1 29 ? -0.905 14.094 11.438 1 98.38 29 ASN B CA 1
ATOM 2180 C C . ASN B 1 29 ? -0.067 12.828 11.578 1 98.38 29 ASN B C 1
ATOM 2182 O O . ASN B 1 29 ? -0.415 11.781 11.031 1 98.38 29 ASN B O 1
ATOM 2186 N N . ILE B 1 30 ? 1.001 12.93 12.32 1 98.75 30 ILE B N 1
ATOM 2187 C CA . ILE B 1 30 ? 1.846 11.758 12.555 1 98.75 30 ILE B CA 1
ATOM 2188 C C . ILE B 1 30 ? 1.076 10.719 13.367 1 98.75 30 ILE B C 1
ATOM 2190 O O . ILE B 1 30 ? 1.107 9.531 13.047 1 98.75 30 ILE B O 1
ATOM 2194 N N . VAL B 1 31 ? 0.368 11.148 14.383 1 98.38 31 VAL B N 1
ATOM 2195 C CA . VAL B 1 31 ? -0.394 10.211 15.211 1 98.38 31 VAL B CA 1
ATOM 2196 C C . VAL B 1 31 ? -1.487 9.555 14.367 1 98.38 31 VAL B C 1
ATOM 2198 O O . VAL B 1 31 ? -1.651 8.336 14.406 1 9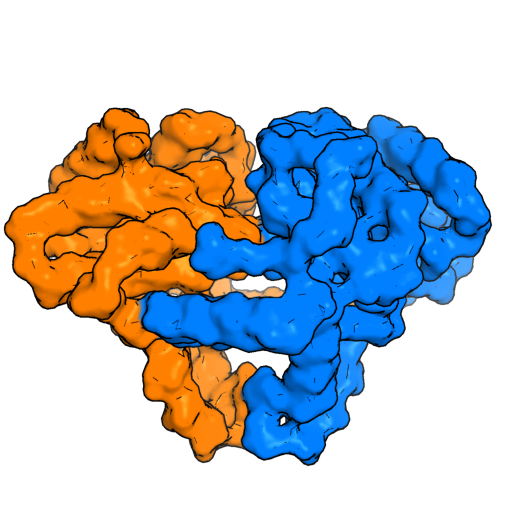8.38 31 VAL B O 1
ATOM 2201 N N . ALA B 1 32 ? -2.221 10.328 13.594 1 98.44 32 ALA B N 1
ATOM 2202 C CA . ALA B 1 32 ? -3.318 9.797 12.789 1 98.44 32 ALA B CA 1
ATOM 2203 C C . ALA B 1 32 ? -2.814 8.773 11.781 1 98.44 32 ALA B C 1
ATOM 2205 O O . ALA B 1 32 ? -3.365 7.672 11.68 1 98.44 32 ALA B O 1
ATOM 2206 N N . ALA B 1 33 ? -1.753 9.141 11.047 1 98.81 33 ALA B N 1
ATOM 2207 C CA . ALA B 1 33 ? -1.203 8.234 10.039 1 98.81 33 ALA B CA 1
ATOM 2208 C C . ALA B 1 33 ? -0.609 6.988 10.688 1 98.81 33 ALA B C 1
ATOM 2210 O O . ALA B 1 33 ? -0.709 5.891 10.133 1 98.81 33 ALA B O 1
ATOM 2211 N N . SER B 1 34 ? -0.008 7.152 11.859 1 98.62 34 SER B N 1
ATOM 2212 C CA . SER B 1 34 ? 0.577 6.023 12.578 1 98.62 34 SER B CA 1
ATOM 2213 C C . SER B 1 34 ? -0.5 5.07 13.078 1 98.62 34 SER B C 1
ATOM 2215 O O . SER B 1 34 ? -0.328 3.85 13.023 1 98.62 34 SER B O 1
ATOM 2217 N N . LEU B 1 35 ? -1.572 5.633 13.578 1 98.19 35 LEU B N 1
ATOM 2218 C CA . LEU B 1 35 ? -2.691 4.797 14 1 98.19 35 LEU B CA 1
ATOM 2219 C C . LEU B 1 35 ? -3.221 3.967 12.836 1 98.19 35 LEU B C 1
ATOM 2221 O O . LEU B 1 35 ? -3.518 2.781 12.992 1 98.19 35 LEU B O 1
ATOM 2225 N N . ALA B 1 36 ? -3.346 4.602 11.656 1 98.38 36 ALA B N 1
ATOM 2226 C CA . ALA B 1 36 ? -3.791 3.879 10.469 1 98.38 36 ALA B CA 1
ATOM 2227 C C . ALA B 1 36 ? -2.842 2.732 10.141 1 98.38 36 ALA B C 1
ATOM 2229 O O . ALA B 1 36 ? -3.277 1.597 9.93 1 98.38 36 ALA B O 1
ATOM 2230 N N . ALA B 1 37 ? -1.539 3.016 10.172 1 98.12 37 ALA B N 1
ATOM 2231 C CA . ALA B 1 37 ? -0.525 2.025 9.82 1 98.12 37 ALA B CA 1
ATOM 2232 C C . ALA B 1 37 ? -0.484 0.894 10.844 1 98.12 37 ALA B C 1
ATOM 2234 O O . ALA B 1 37 ? -0.138 -0.242 10.508 1 98.12 37 ALA B O 1
ATOM 2235 N N . ALA B 1 38 ? -0.911 1.14 12.086 1 95.81 38 ALA B N 1
ATOM 2236 C CA . ALA B 1 38 ? -0.85 0.177 13.18 1 95.81 38 ALA B CA 1
ATOM 2237 C C . ALA B 1 38 ? -2.154 -0.608 13.297 1 95.81 38 ALA B C 1
ATOM 2239 O O . ALA B 1 38 ? -2.381 -1.306 14.289 1 95.81 38 ALA B O 1
ATOM 2240 N N . SER B 1 39 ? -3.055 -0.471 12.32 1 94 39 SER B N 1
ATOM 2241 C CA . SER B 1 39 ? -4.352 -1.144 12.312 1 94 39 SER B CA 1
ATOM 2242 C C . SER B 1 39 ? -5.242 -0.65 13.445 1 94 39 SER B C 1
ATOM 2244 O O . SER B 1 39 ? -6.031 -1.419 14 1 94 39 SER B O 1
ATOM 2246 N N . GLN B 1 40 ? -5.055 0.55 13.883 1 95.81 40 GLN B N 1
ATOM 2247 C CA . GLN B 1 40 ? -5.895 1.21 14.875 1 95.81 40 GLN B CA 1
ATOM 2248 C C . GLN B 1 40 ? -6.523 2.479 14.305 1 95.81 40 GLN B C 1
ATOM 2250 O O . GLN B 1 40 ? -6.715 3.461 15.031 1 95.81 40 GLN B O 1
ATOM 2255 N N . GLY B 1 41 ? -6.754 2.418 13.047 1 96.5 41 GLY B N 1
ATOM 2256 C CA . GLY B 1 41 ? -7.273 3.572 12.328 1 96.5 41 GLY B CA 1
ATOM 2257 C C . GLY B 1 41 ? -8.648 4.004 12.812 1 96.5 41 GLY B C 1
ATOM 2258 O O . GLY B 1 41 ? -9.016 5.172 12.688 1 96.5 41 GLY B O 1
ATOM 2259 N N . HIS B 1 42 ? -9.414 3.084 13.414 1 95.38 42 HIS B N 1
AT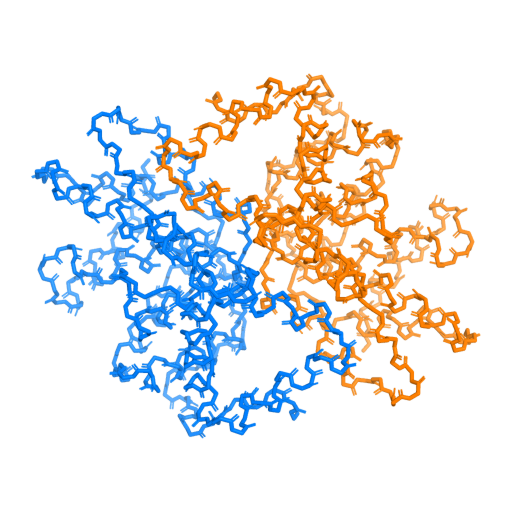OM 2260 C CA . HIS B 1 42 ? -10.758 3.4 13.891 1 95.38 42 HIS B CA 1
ATOM 2261 C C . HIS B 1 42 ? -10.727 4.5 14.945 1 95.38 42 HIS B C 1
ATOM 2263 O O . HIS B 1 42 ? -11.742 5.145 15.211 1 95.38 42 HIS B O 1
ATOM 2269 N N . GLN B 1 43 ? -9.57 4.785 15.5 1 96.69 43 GLN B N 1
ATOM 2270 C CA . GLN B 1 43 ? -9.43 5.797 16.547 1 96.69 43 GLN B CA 1
ATOM 2271 C C . GLN B 1 43 ? -9.281 7.188 15.938 1 96.69 43 GLN B C 1
ATOM 2273 O O . GLN B 1 43 ? -9.398 8.195 16.641 1 96.69 43 GLN B O 1
ATOM 2278 N N . VAL B 1 44 ? -9.047 7.316 14.664 1 97.75 44 VAL B N 1
ATOM 2279 C CA . VAL B 1 44 ? -8.727 8.578 14.008 1 97.75 44 VAL B CA 1
ATOM 2280 C C . VAL B 1 44 ? -9.914 9.539 14.133 1 97.75 44 VAL B C 1
ATOM 2282 O O . VAL B 1 44 ? -9.727 10.734 14.359 1 97.75 44 VAL B O 1
ATOM 2285 N N . VAL B 1 45 ? -11.156 8.992 14.008 1 97.38 45 VAL B N 1
ATOM 2286 C CA . VAL B 1 45 ? -12.336 9.844 14.086 1 97.38 45 VAL B CA 1
ATOM 2287 C C . VAL B 1 45 ? -12.438 10.461 15.484 1 97.38 45 VAL B C 1
ATOM 2289 O O . VAL B 1 45 ? -12.797 11.633 15.625 1 97.38 45 VAL B O 1
ATOM 2292 N N . HIS B 1 46 ? -12.055 9.742 16.484 1 95.88 46 HIS B N 1
ATOM 2293 C CA . HIS B 1 46 ? -12.102 10.25 17.859 1 95.88 46 HIS B CA 1
ATOM 2294 C C . HIS B 1 46 ? -11.016 11.289 18.094 1 95.88 46 HIS B C 1
ATOM 2296 O O . HIS B 1 46 ? -11.234 12.273 18.812 1 95.88 46 HIS B O 1
ATOM 2302 N N . LEU B 1 47 ? -9.898 11.016 17.531 1 95.44 47 LEU B N 1
ATOM 2303 C CA . LEU B 1 47 ? -8.82 11.992 17.594 1 95.44 47 LEU B CA 1
ATOM 2304 C C . LEU B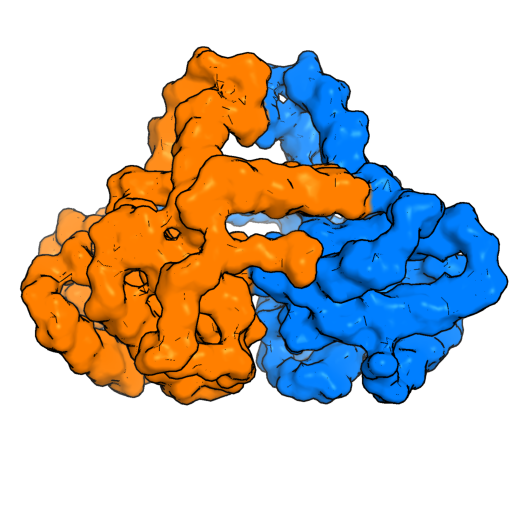 1 47 ? -9.234 13.297 16.922 1 95.44 47 LEU B C 1
ATOM 2306 O O . LEU B 1 47 ? -9.008 14.375 17.469 1 95.44 47 LEU B O 1
ATOM 2310 N N . TYR B 1 48 ? -9.844 13.227 15.758 1 97.12 48 TYR B N 1
ATOM 2311 C CA . TYR B 1 48 ? -10.297 14.391 15 1 97.12 48 TYR B CA 1
ATOM 2312 C C . TYR B 1 48 ? -11.305 15.203 15.797 1 97.12 48 TYR B C 1
ATOM 2314 O O . TYR B 1 48 ? -11.164 16.422 15.922 1 97.12 48 TYR B O 1
ATOM 2322 N N . ARG B 1 49 ? -12.242 14.516 16.391 1 96.38 49 ARG B N 1
ATOM 2323 C CA . ARG B 1 49 ? -13.266 15.211 17.156 1 96.38 49 ARG B CA 1
ATOM 2324 C C . ARG B 1 49 ? -12.664 15.852 18.406 1 96.38 49 ARG B C 1
ATOM 2326 O O . ARG B 1 49 ? -13.07 16.953 18.812 1 96.38 49 ARG B O 1
ATOM 2333 N N . HIS B 1 50 ? -11.758 15.188 18.984 1 94.31 50 HIS B N 1
ATOM 2334 C CA . HIS B 1 50 ? -11.109 15.734 20.172 1 94.31 50 HIS B CA 1
ATOM 2335 C C . HIS B 1 50 ? -10.359 17.031 19.859 1 94.31 50 HIS B C 1
ATOM 2337 O O . HIS B 1 50 ? -10.484 18.016 20.562 1 94.31 50 HIS B O 1
ATOM 2343 N N . ILE B 1 51 ? -9.609 17.031 18.812 1 94.31 51 ILE B N 1
ATOM 2344 C CA . ILE B 1 51 ? -8.773 18.172 18.422 1 94.31 51 ILE B CA 1
ATOM 2345 C C . ILE B 1 51 ? -9.656 19.328 17.969 1 94.31 51 ILE B C 1
ATOM 2347 O O . ILE B 1 51 ? -9.344 20.5 18.203 1 94.31 51 ILE B O 1
ATOM 2351 N N . CYS B 1 52 ? -10.719 18.953 17.344 1 95.44 52 CYS B N 1
ATOM 2352 C CA . CYS B 1 52 ? -11.562 19.969 16.703 1 95.44 52 CYS B CA 1
ATOM 2353 C C . CYS B 1 52 ? -12.578 20.531 17.688 1 95.44 52 CYS B C 1
ATOM 2355 O O . CYS B 1 52 ? -13.289 21.484 17.375 1 95.44 52 CYS B O 1
ATOM 2357 N N . ALA B 1 53 ? -12.453 20 18.859 1 92.69 53 ALA B N 1
ATOM 2358 C CA . ALA B 1 53 ? -13.445 20.453 19.844 1 92.69 53 ALA B CA 1
ATOM 2359 C C . ALA B 1 53 ? -13.414 21.969 19.984 1 92.69 53 ALA B C 1
ATOM 2361 O O . ALA B 1 53 ? -12.352 22.562 20.203 1 92.69 53 ALA B O 1
ATOM 2362 N N . ASP B 1 54 ? -14.461 22.766 19.688 1 92.94 54 ASP B N 1
ATOM 2363 C CA . ASP B 1 54 ? -14.719 24.188 19.891 1 92.94 54 ASP B CA 1
ATOM 2364 C C . ASP B 1 54 ? -13.977 25.031 18.844 1 92.94 54 ASP B C 1
ATOM 2366 O O . ASP B 1 54 ? -13.633 26.172 19.109 1 92.94 54 ASP B O 1
ATOM 2370 N N . LEU B 1 55 ? -13.484 24.484 17.797 1 96.5 55 LEU B N 1
ATOM 2371 C CA . LEU B 1 55 ? -12.852 25.234 16.703 1 96.5 55 LEU B CA 1
ATOM 2372 C C . LEU B 1 55 ? -13.883 25.625 15.656 1 96.5 55 LEU B C 1
ATOM 2374 O O . LEU B 1 55 ? -14.875 24.922 15.461 1 96.5 55 LEU B O 1
ATOM 2378 N N . PRO B 1 56 ? -13.625 26.766 15.094 1 97.38 56 PRO B N 1
ATOM 2379 C CA . PRO B 1 56 ? -14.508 27.125 13.977 1 97.38 56 PRO B CA 1
ATOM 2380 C C . PRO B 1 56 ? -14.477 26.109 12.852 1 97.38 56 PRO B C 1
ATOM 2382 O O . PRO B 1 56 ? -13.461 25.438 12.633 1 97.38 56 PRO B O 1
ATOM 2385 N N . LEU B 1 57 ? -15.555 25.969 12.125 1 97.69 57 LEU B N 1
ATOM 2386 C CA . LEU B 1 57 ? -15.734 24.969 11.07 1 97.69 57 LEU B CA 1
ATOM 2387 C C . LEU B 1 57 ? -14.617 25.062 10.039 1 97.69 57 LEU B C 1
ATOM 2389 O O . LEU B 1 57 ? -14.125 24.047 9.555 1 97.69 57 LEU B O 1
ATOM 2393 N N . GLU B 1 58 ? -14.242 26.297 9.711 1 97.12 58 GLU B N 1
ATOM 2394 C CA . GLU B 1 58 ? -13.195 26.469 8.711 1 97.12 58 GLU B CA 1
ATOM 2395 C C . GLU B 1 58 ? -11.875 25.875 9.18 1 97.12 58 GLU B C 1
ATOM 2397 O O . GLU B 1 58 ? -11.148 25.266 8.391 1 97.12 58 GLU B O 1
ATOM 2402 N N . THR B 1 59 ? -11.641 26.047 10.422 1 97.75 59 THR B N 1
ATOM 2403 C CA . THR B 1 59 ? -10.43 25.469 11 1 97.75 59 THR B CA 1
ATOM 2404 C C . THR B 1 59 ? -10.516 23.953 11.055 1 97.75 59 THR B C 1
ATOM 2406 O O . THR B 1 59 ? -9.523 23.266 10.82 1 97.75 59 THR B O 1
ATOM 2409 N N . GLN B 1 60 ? -11.68 23.438 11.391 1 98.12 60 GLN B N 1
ATOM 2410 C CA . GLN B 1 60 ? -11.891 21.984 11.406 1 98.12 60 GLN B CA 1
ATOM 2411 C C . GLN B 1 60 ? -11.625 21.375 10.031 1 98.12 60 GLN B C 1
ATOM 2413 O O . GLN B 1 60 ? -11 20.328 9.93 1 98.12 60 GLN B O 1
ATOM 2418 N N . LYS B 1 61 ? -12.031 22.078 9.039 1 98.19 61 LYS B N 1
ATOM 2419 C CA . LYS B 1 61 ? -11.852 21.578 7.68 1 98.19 61 LYS B CA 1
ATOM 2420 C C . LYS B 1 61 ? -10.375 21.547 7.293 1 98.19 61 LYS B C 1
ATOM 2422 O O . LYS B 1 61 ? -9.938 20.641 6.574 1 98.19 61 LYS B O 1
ATOM 2427 N N . LEU B 1 62 ? -9.633 22.5 7.77 1 97.81 62 LEU B N 1
ATOM 2428 C CA . LEU B 1 62 ? -8.203 22.516 7.492 1 97.81 62 LEU B CA 1
ATOM 2429 C C . LEU B 1 62 ? -7.5 21.359 8.195 1 97.81 62 LEU B C 1
ATOM 2431 O O . LEU B 1 62 ? -6.586 20.75 7.641 1 97.81 62 LEU B O 1
ATOM 2435 N N . ILE B 1 63 ? -7.895 21.078 9.414 1 97.94 63 ILE B N 1
ATOM 2436 C CA . ILE B 1 63 ? -7.352 19.938 10.164 1 97.94 63 ILE B CA 1
ATOM 2437 C C . ILE B 1 63 ? -7.707 18.641 9.453 1 97.94 63 ILE B C 1
ATOM 2439 O O . ILE B 1 63 ? -6.863 17.75 9.312 1 97.94 63 ILE B O 1
ATOM 2443 N N . GLN B 1 64 ? -8.953 18.578 8.984 1 98.56 64 GLN B N 1
ATOM 2444 C CA . GLN B 1 64 ? -9.445 17.406 8.242 1 98.56 64 GLN B CA 1
ATOM 2445 C C . GLN B 1 64 ? -8.609 17.172 6.988 1 98.56 64 GLN B C 1
ATOM 2447 O O . GLN B 1 64 ? -8.242 16.031 6.688 1 98.56 64 GLN B O 1
ATOM 2452 N N . ARG B 1 65 ? -8.297 18.25 6.312 1 98.31 65 ARG B N 1
ATOM 2453 C CA . ARG B 1 65 ? -7.531 18.219 5.074 1 98.31 65 ARG B CA 1
ATOM 2454 C C . ARG B 1 65 ? -6.16 17.594 5.301 1 98.31 65 ARG B C 1
ATOM 2456 O O . ARG B 1 65 ? -5.75 16.688 4.555 1 98.31 65 ARG B O 1
ATOM 2463 N N . ARG B 1 66 ? -5.516 18.078 6.273 1 98.38 66 ARG B N 1
ATOM 2464 C CA . ARG B 1 66 ? -4.16 17.609 6.559 1 98.38 66 ARG B CA 1
ATOM 2465 C C . ARG B 1 66 ? -4.172 16.172 7.059 1 98.38 66 ARG B C 1
ATOM 2467 O O . ARG B 1 66 ? -3.312 15.367 6.68 1 98.38 66 ARG B O 1
ATOM 2474 N N . MET B 1 67 ? -5.141 15.844 7.855 1 98.31 67 MET B N 1
ATOM 2475 C CA . MET B 1 67 ? -5.254 14.492 8.391 1 98.31 67 MET B CA 1
ATOM 2476 C C . MET B 1 67 ? -5.551 13.492 7.285 1 98.31 67 MET B C 1
ATOM 2478 O O . MET B 1 67 ? -4.906 12.445 7.199 1 98.31 67 MET B O 1
ATOM 2482 N N . LYS B 1 68 ? -6.52 13.82 6.398 1 98.62 68 LYS B N 1
ATOM 2483 C CA . LYS B 1 68 ? -6.828 12.961 5.262 1 98.62 68 LYS B CA 1
ATOM 2484 C C . LYS B 1 68 ? -5.609 12.766 4.367 1 98.62 68 LYS B C 1
ATOM 2486 O O . LYS B 1 68 ? -5.312 11.648 3.945 1 98.62 68 LYS B O 1
ATOM 2491 N N . GLU B 1 69 ? -4.906 13.852 4.152 1 98.75 69 GLU B N 1
ATOM 2492 C CA . GLU B 1 69 ? -3.734 13.781 3.285 1 98.75 69 GLU B CA 1
ATOM 2493 C C . GLU B 1 69 ? -2.641 12.914 3.902 1 98.75 69 GLU B C 1
ATOM 2495 O O . GLU B 1 69 ? -2.002 12.125 3.207 1 98.75 69 GLU B O 1
ATOM 2500 N N . ALA B 1 70 ? -2.406 13.086 5.195 1 98.81 70 ALA B N 1
ATOM 2501 C CA . ALA B 1 70 ? -1.382 12.289 5.859 1 98.81 70 ALA B CA 1
ATOM 2502 C C . ALA B 1 70 ? -1.667 10.797 5.703 1 98.81 70 ALA B C 1
ATOM 2504 O O . ALA B 1 70 ? -0.756 10.008 5.441 1 98.81 70 ALA B O 1
ATOM 2505 N N . ILE B 1 71 ? -2.898 10.438 5.797 1 98.88 71 ILE B N 1
ATOM 2506 C CA . ILE B 1 71 ? -3.305 9.039 5.75 1 98.88 71 ILE B CA 1
ATOM 2507 C C . ILE B 1 71 ? -3.27 8.539 4.309 1 98.88 71 ILE B C 1
ATOM 2509 O O . ILE B 1 71 ? -2.732 7.469 4.027 1 98.88 71 ILE B O 1
ATOM 2513 N N . ILE B 1 72 ? -3.754 9.328 3.352 1 98.75 72 ILE B N 1
ATOM 2514 C CA . ILE B 1 72 ? -3.871 8.914 1.958 1 98.75 72 ILE B CA 1
ATOM 2515 C C . ILE B 1 72 ? -2.482 8.828 1.326 1 98.75 72 ILE B C 1
ATOM 2517 O O . ILE B 1 72 ? -2.141 7.828 0.694 1 98.75 72 ILE B O 1
ATOM 2521 N N . LYS B 1 73 ? -1.665 9.836 1.557 1 98.69 73 LYS B N 1
ATOM 2522 C CA . LYS B 1 73 ? -0.394 9.898 0.84 1 98.69 73 LYS B CA 1
ATOM 2523 C C . LYS B 1 73 ? 0.557 8.805 1.319 1 98.69 73 LYS B C 1
ATOM 2525 O O . LYS B 1 73 ? 1.447 8.383 0.58 1 98.69 73 LYS B O 1
ATOM 2530 N N . THR B 1 74 ? 0.362 8.289 2.572 1 98.81 74 THR B N 1
ATOM 2531 C CA . THR B 1 74 ? 1.28 7.289 3.113 1 98.81 74 THR B CA 1
ATOM 2532 C C . THR B 1 74 ? 0.695 5.887 2.979 1 98.81 74 THR B C 1
ATOM 2534 O O . THR B 1 74 ? 1.382 4.895 3.236 1 98.81 74 THR B O 1
ATOM 2537 N N . SER B 1 75 ? -0.517 5.754 2.5 1 98.69 75 SER B N 1
ATOM 2538 C CA . SER B 1 75 ? -1.199 4.465 2.467 1 98.69 75 SER B CA 1
ATOM 2539 C C . SER B 1 75 ? -0.438 3.459 1.61 1 98.69 75 SER B C 1
ATOM 2541 O O . SER B 1 75 ? -0.439 2.26 1.902 1 98.69 75 SER B O 1
ATOM 2543 N N . PRO B 1 76 ? 0.273 3.9 0.554 1 98.62 76 PRO B N 1
ATOM 2544 C CA . PRO B 1 76 ? 1.047 2.922 -0.212 1 98.62 76 PRO B CA 1
ATOM 2545 C C . PRO B 1 76 ? 2.139 2.252 0.62 1 98.62 76 PRO B C 1
ATOM 2547 O O . PRO B 1 76 ? 2.691 1.228 0.21 1 98.62 76 PRO B O 1
ATOM 2550 N N . LEU B 1 77 ? 2.416 2.799 1.768 1 98.62 77 LEU B N 1
ATOM 2551 C CA . LEU B 1 77 ? 3.51 2.273 2.578 1 98.62 77 LEU B CA 1
ATOM 2552 C C . LEU B 1 77 ? 3.004 1.206 3.545 1 98.62 77 LEU B C 1
ATOM 2554 O O . LEU B 1 77 ? 3.789 0.413 4.066 1 98.62 77 LEU B O 1
ATOM 2558 N N . TYR B 1 78 ? 1.715 1.218 3.824 1 98.38 78 TYR B N 1
ATOM 2559 C CA . TYR B 1 78 ? 1.233 0.247 4.801 1 98.38 78 TYR B CA 1
ATOM 2560 C C . TYR B 1 78 ? -0.044 -0.427 4.316 1 98.38 78 TYR B C 1
ATOM 2562 O O . TYR B 1 78 ? -0.545 -1.355 4.953 1 98.38 78 TYR B O 1
ATOM 2570 N N . GLY B 1 79 ? -0.611 0.005 3.236 1 98.31 79 GLY B N 1
ATOM 2571 C CA . GLY B 1 79 ? -1.7 -0.716 2.596 1 98.31 79 GLY B CA 1
ATOM 2572 C C . GLY B 1 79 ? -3.016 0.038 2.629 1 98.31 79 GLY B C 1
ATOM 2573 O O . GLY B 1 79 ? -3.355 0.66 3.637 1 98.31 79 GLY B O 1
ATOM 2574 N N . SER B 1 80 ? -3.791 -0.086 1.572 1 98.06 80 SER B N 1
ATOM 2575 C CA . SER B 1 80 ? -5.055 0.628 1.403 1 98.06 80 SER B CA 1
ATOM 2576 C C . SER B 1 80 ? -6.094 0.158 2.416 1 98.06 80 SER B C 1
ATOM 2578 O O . SER B 1 80 ? -6.906 0.953 2.893 1 98.06 80 SER B O 1
ATOM 2580 N N . PRO B 1 81 ? -6.141 -1.118 2.775 1 97.56 81 PRO B N 1
ATOM 2581 C CA . PRO B 1 81 ? -7.164 -1.551 3.732 1 97.56 81 PRO B CA 1
ATOM 2582 C C . PRO B 1 81 ? -7.074 -0.81 5.066 1 97.56 81 PRO B C 1
ATOM 2584 O O . PRO B 1 81 ? -8.094 -0.365 5.598 1 97.56 81 PRO B O 1
ATOM 2587 N N . LYS B 1 82 ? -5.883 -0.636 5.539 1 97.56 82 LYS B N 1
ATOM 2588 C CA . LYS B 1 82 ? -5.707 0.07 6.805 1 97.56 82 LYS B CA 1
ATOM 2589 C C . LYS B 1 82 ? -6.055 1.549 6.66 1 97.56 82 LYS B C 1
ATOM 2591 O O . LYS B 1 82 ? -6.566 2.166 7.598 1 97.56 82 LYS B O 1
ATOM 2596 N N . MET B 1 83 ? -5.715 2.084 5.527 1 98.44 83 MET B N 1
ATOM 2597 C CA . MET B 1 83 ? -6.129 3.451 5.23 1 98.44 83 MET B CA 1
ATOM 2598 C C . MET B 1 83 ? -7.645 3.59 5.312 1 98.44 83 MET B C 1
ATOM 2600 O O . MET B 1 83 ? -8.156 4.531 5.926 1 98.44 83 MET B O 1
ATOM 2604 N N . LEU B 1 84 ? -8.359 2.67 4.734 1 97.56 84 LEU B N 1
ATOM 2605 C CA . LEU B 1 84 ? -9.812 2.719 4.707 1 97.56 84 LEU B CA 1
ATOM 2606 C C . LEU B 1 84 ? -10.391 2.574 6.113 1 97.56 84 LEU B C 1
ATOM 2608 O O . LEU B 1 84 ? -11.383 3.223 6.457 1 97.56 84 LEU B O 1
ATOM 2612 N N . GLN B 1 85 ? -9.758 1.758 6.891 1 96.56 85 GLN B N 1
ATOM 2613 C CA . GLN B 1 85 ? -10.211 1.557 8.266 1 96.56 85 GLN B CA 1
ATOM 2614 C C . GLN B 1 85 ? -10.094 2.846 9.07 1 96.56 85 GLN B C 1
ATOM 2616 O O . GLN B 1 85 ? -10.82 3.037 10.047 1 96.56 85 GLN B O 1
ATOM 2621 N N . ALA B 1 86 ? -9.211 3.67 8.68 1 98.12 86 ALA B N 1
ATOM 2622 C CA . ALA B 1 86 ? -9.047 4.953 9.359 1 98.12 86 ALA B CA 1
ATOM 2623 C C . ALA B 1 86 ? -10.016 5.992 8.805 1 98.12 86 ALA B C 1
ATOM 2625 O O . ALA B 1 86 ? -10.633 6.738 9.57 1 98.12 86 ALA B O 1
ATOM 2626 N N . LEU B 1 87 ? -10.211 6 7.512 1 98.25 87 LEU B N 1
ATOM 2627 C CA . LEU B 1 87 ? -10.93 7.09 6.855 1 98.25 87 LEU B CA 1
ATOM 2628 C C . LEU B 1 87 ? -12.438 6.859 6.91 1 98.25 87 LEU B C 1
ATOM 2630 O O . LEU B 1 87 ? -13.211 7.812 7.035 1 98.25 87 LEU B O 1
ATOM 2634 N N . PHE B 1 88 ? -12.891 5.637 6.828 1 97.19 88 PHE B N 1
ATOM 2635 C CA . PHE B 1 88 ? -14.32 5.379 6.707 1 97.19 88 PHE B CA 1
ATOM 2636 C C . PHE B 1 88 ? -15.062 5.793 7.973 1 97.19 88 PHE B C 1
ATOM 2638 O O . PHE B 1 88 ? -16.094 6.465 7.902 1 97.19 88 PHE B O 1
ATOM 2645 N N . PRO B 1 89 ? -14.57 5.438 9.164 1 97.06 89 PRO B N 1
ATOM 2646 C CA . PRO B 1 89 ? -15.25 5.941 10.359 1 97.06 89 PRO B CA 1
ATOM 2647 C C . PRO B 1 89 ? -15.305 7.465 10.406 1 97.06 89 PRO B C 1
ATOM 2649 O O . PRO B 1 89 ? -16.312 8.039 10.836 1 97.06 89 PRO B O 1
ATOM 2652 N N . LEU B 1 90 ? -14.234 8.102 9.961 1 97.94 90 LEU B N 1
ATOM 2653 C CA . LEU B 1 90 ? -14.219 9.562 9.906 1 97.94 90 LEU B CA 1
ATOM 2654 C C . LEU B 1 90 ? -15.258 10.078 8.922 1 97.94 90 LEU B C 1
ATOM 2656 O O . LEU B 1 90 ? -16.016 11 9.234 1 97.94 90 LEU B O 1
ATOM 2660 N N . PHE B 1 91 ? -15.305 9.484 7.727 1 97.75 91 PHE B N 1
ATOM 2661 C CA . PHE B 1 91 ? -16.234 9.891 6.688 1 97.75 91 PHE B CA 1
ATOM 2662 C C . PHE B 1 91 ? -17.688 9.758 7.164 1 97.75 91 PHE B C 1
ATOM 2664 O O . PHE B 1 91 ? -18.484 10.672 6.984 1 97.75 91 PHE B O 1
ATOM 2671 N N . LYS B 1 92 ? -18 8.68 7.773 1 96.94 92 LYS B N 1
ATOM 2672 C CA . LYS B 1 92 ? -19.359 8.383 8.203 1 96.94 92 LYS B CA 1
ATOM 2673 C C . LYS B 1 92 ? -19.781 9.289 9.359 1 96.94 92 LYS B C 1
ATOM 2675 O O . LYS B 1 92 ? -20.984 9.492 9.594 1 96.94 92 LYS B O 1
ATOM 2680 N N . ASP B 1 93 ? -18.844 9.859 10.039 1 97.56 93 ASP B N 1
ATOM 2681 C CA . ASP B 1 93 ? -19.094 10.727 11.188 1 97.56 93 ASP B CA 1
ATOM 2682 C C . ASP B 1 93 ? -19.359 12.156 10.742 1 97.56 93 ASP B C 1
ATOM 2684 O O . ASP B 1 93 ? -20 12.938 11.461 1 97.56 93 ASP B O 1
ATOM 2688 N N . LEU B 1 94 ? -18.969 12.539 9.562 1 98 94 LEU B N 1
ATOM 2689 C CA . LEU B 1 94 ? -19.031 13.922 9.094 1 98 94 LEU B CA 1
ATOM 2690 C C . LEU B 1 94 ? -20.406 14.242 8.539 1 98 94 LEU B C 1
ATOM 2692 O O . LEU B 1 94 ? -20.969 13.461 7.762 1 98 94 LEU B O 1
ATOM 2696 N N . LYS B 1 95 ? -20.938 15.359 8.953 1 97.69 95 LYS B N 1
ATOM 2697 C CA . LYS B 1 95 ? -22.094 15.938 8.273 1 97.69 95 LYS B CA 1
ATOM 2698 C C . LYS B 1 95 ? -21.688 16.594 6.965 1 97.69 95 LYS B C 1
ATOM 2700 O O . LYS B 1 95 ? -20.516 16.938 6.773 1 97.69 95 LYS B O 1
ATOM 2705 N N . ASP B 1 96 ? -22.672 16.812 6.137 1 97.12 96 ASP B N 1
ATOM 2706 C CA . ASP B 1 96 ? -22.406 17.312 4.793 1 97.12 96 ASP B CA 1
ATOM 2707 C C . ASP B 1 96 ? -21.625 18.625 4.836 1 97.12 96 ASP B C 1
ATOM 2709 O O . ASP B 1 96 ? -20.703 18.828 4.055 1 97.12 96 ASP B O 1
ATOM 2713 N N . ASP B 1 97 ? -21.969 19.5 5.707 1 97.38 97 ASP B N 1
ATOM 2714 C CA . ASP B 1 97 ? -21.359 20.828 5.754 1 97.38 97 ASP B CA 1
ATOM 2715 C C . ASP B 1 97 ? -19.969 20.766 6.395 1 97.38 97 ASP B C 1
ATOM 2717 O O . ASP B 1 97 ? -19.188 21.719 6.301 1 97.38 97 ASP B O 1
ATOM 2721 N N . GLU B 1 98 ? -19.609 19.594 6.961 1 98.25 98 GLU B N 1
ATOM 2722 C CA . GLU B 1 98 ? -18.328 19.438 7.656 1 98.25 98 GLU B CA 1
ATOM 2723 C C . GLU B 1 98 ? -17.25 18.906 6.711 1 98.25 98 GLU B C 1
ATOM 2725 O O . GLU B 1 98 ? -16.062 18.953 7.027 1 98.25 98 GLU B O 1
ATOM 2730 N N . ILE B 1 99 ? -17.625 18.438 5.598 1 98.44 99 ILE B N 1
ATOM 2731 C CA . ILE B 1 99 ? -16.719 17.703 4.727 1 98.44 99 ILE B CA 1
ATOM 2732 C C . ILE B 1 99 ? -15.781 18.672 4.023 1 98.44 99 ILE B C 1
ATOM 2734 O O . ILE B 1 99 ? -16.219 19.656 3.416 1 98.44 99 ILE B O 1
ATOM 2738 N N . ASP B 1 100 ? -14.5 18.5 4.18 1 98.19 100 ASP B N 1
ATOM 2739 C CA . ASP B 1 100 ? -13.516 19.125 3.307 1 98.19 100 ASP B CA 1
ATOM 2740 C C . ASP B 1 100 ? -13.305 18.297 2.035 1 98.19 100 ASP B C 1
ATOM 2742 O O . ASP B 1 100 ? -12.812 17.172 2.094 1 98.19 100 ASP B O 1
ATOM 2746 N N . HIS B 1 101 ? -13.578 18.844 0.873 1 96.94 101 HIS B N 1
ATOM 2747 C CA . HIS B 1 101 ? -13.602 18.094 -0.381 1 96.94 101 HIS B CA 1
ATOM 2748 C C . HIS B 1 101 ? -12.281 18.234 -1.131 1 96.94 101 HIS B C 1
ATOM 2750 O O . HIS B 1 101 ? -12.133 17.734 -2.246 1 96.94 101 HIS B O 1
ATOM 2756 N N . TYR B 1 102 ? -11.352 18.906 -0.491 1 96.31 102 TYR B N 1
ATOM 2757 C CA . TYR B 1 102 ? -10.125 19.219 -1.211 1 96.31 102 TYR B CA 1
ATOM 2758 C C . TYR B 1 102 ? -9.234 18 -1.334 1 96.31 102 TYR B C 1
ATOM 2760 O O . TYR B 1 102 ? -9.07 17.234 -0.374 1 96.31 102 TYR B O 1
ATOM 2768 N N . GLY B 1 103 ? -8.711 17.766 -2.494 1 95.44 103 GLY B N 1
ATOM 2769 C CA . GLY B 1 103 ? -7.668 16.812 -2.842 1 95.44 103 GLY B CA 1
ATOM 2770 C C . GLY B 1 103 ? -6.652 17.375 -3.82 1 95.44 103 GLY B C 1
ATOM 2771 O O . GLY B 1 103 ? -6.98 17.656 -4.973 1 95.44 103 GLY B O 1
ATOM 2772 N N . PRO B 1 104 ? -5.488 17.531 -3.348 1 95.38 104 PRO B N 1
ATOM 2773 C CA . PRO B 1 104 ? -4.52 18.234 -4.188 1 95.38 104 PRO B CA 1
ATOM 2774 C C . PRO B 1 104 ? -4.293 17.547 -5.535 1 95.38 104 PRO B C 1
ATOM 2776 O O . PRO B 1 104 ? -4.074 18.219 -6.543 1 95.38 104 PRO B O 1
ATOM 2779 N N . ARG B 1 105 ? -4.312 16.219 -5.645 1 93.38 105 ARG B N 1
ATOM 2780 C CA . ARG B 1 105 ? -4.113 15.516 -6.906 1 93.38 105 ARG B CA 1
ATOM 2781 C C . ARG B 1 105 ? -5.309 15.711 -7.836 1 93.38 105 ARG B C 1
ATOM 2783 O O . ARG B 1 105 ? -5.137 15.969 -9.023 1 93.38 105 ARG B O 1
ATOM 2790 N N . SER B 1 106 ? -6.434 15.523 -7.23 1 90.62 106 SER B N 1
ATOM 2791 C CA . SER B 1 106 ? -7.648 15.719 -8.016 1 90.62 106 SER B CA 1
ATOM 2792 C C . SER B 1 106 ? -7.781 17.156 -8.492 1 90.62 106 SER B C 1
ATOM 2794 O O . SER B 1 106 ? -8.258 17.406 -9.602 1 90.62 106 SER B O 1
ATOM 2796 N N . ALA B 1 107 ? -7.402 18.078 -7.652 1 91 107 ALA B N 1
ATOM 2797 C CA . ALA B 1 107 ? -7.508 19.5 -7.984 1 91 107 ALA B CA 1
ATOM 2798 C C . ALA B 1 107 ? -6.555 19.859 -9.117 1 91 107 ALA B C 1
ATOM 2800 O O . ALA B 1 107 ? -6.863 20.734 -9.938 1 91 107 ALA B O 1
ATOM 2801 N N . SER B 1 108 ? -5.445 19.188 -9.227 1 86.06 108 SER B N 1
ATOM 2802 C CA . SER B 1 108 ? -4.441 19.578 -10.219 1 86.06 108 SER B CA 1
ATOM 2803 C C . SER B 1 108 ? -4.531 18.703 -11.461 1 86.06 108 SER B C 1
ATOM 2805 O O . SER B 1 108 ? -3.797 18.906 -12.43 1 86.06 108 SER B O 1
ATOM 2807 N N . MET B 1 109 ? -5.391 17.734 -11.438 1 82.88 109 MET B N 1
ATOM 2808 C CA . MET B 1 109 ? -5.43 16.688 -12.445 1 82.88 109 MET B CA 1
ATOM 2809 C C . MET B 1 109 ? -5.527 17.281 -13.844 1 82.88 109 MET B C 1
ATOM 2811 O O . MET B 1 109 ? -4.82 16.844 -14.758 1 82.88 109 MET B O 1
ATOM 2815 N N . ASN B 1 110 ? -6.48 18.219 -13.977 1 75.25 110 ASN B N 1
ATOM 2816 C CA . ASN B 1 110 ? -6.656 18.812 -15.289 1 75.25 110 ASN B CA 1
ATOM 2817 C C . ASN B 1 110 ? -5.375 19.5 -15.773 1 75.25 110 ASN B C 1
ATOM 2819 O O . ASN B 1 110 ? -4.988 19.328 -16.938 1 75.25 110 ASN B O 1
ATOM 2823 N N . ALA B 1 111 ? -4.789 20.219 -14.922 1 73.5 111 ALA B N 1
ATOM 2824 C CA . ALA B 1 111 ? -3.533 20.891 -15.266 1 73.5 111 ALA B CA 1
ATOM 2825 C C . ALA B 1 111 ? -2.428 19.875 -15.523 1 73.5 111 ALA B C 1
ATOM 2827 O O . ALA B 1 111 ? -1.596 20.062 -16.422 1 73.5 111 ALA B O 1
ATOM 2828 N N . ASP B 1 112 ? -2.383 18.844 -14.867 1 71.81 112 ASP B N 1
ATOM 2829 C CA . ASP B 1 112 ? -1.36 17.812 -14.992 1 71.81 112 ASP B CA 1
ATOM 2830 C C . ASP B 1 112 ? -1.491 17.062 -16.312 1 71.81 112 ASP B C 1
ATOM 2832 O O . ASP B 1 112 ? -0.488 16.719 -16.938 1 71.81 112 ASP B O 1
ATOM 2836 N N . LEU B 1 113 ? -2.691 16.781 -16.734 1 67.38 113 LEU B N 1
ATOM 2837 C CA . LEU B 1 113 ? -2.93 15.953 -17.906 1 67.38 113 LEU B CA 1
ATOM 2838 C C . LEU B 1 113 ? -2.744 16.766 -19.188 1 67.38 113 LEU B C 1
ATOM 2840 O O . LEU B 1 113 ? -2.418 16.219 -20.234 1 67.38 113 LEU B O 1
ATOM 2844 N N . HIS B 1 114 ? -3.047 17.938 -19.219 1 63.75 114 HIS B N 1
ATOM 2845 C CA . HIS B 1 114 ? -2.912 18.766 -20.422 1 63.75 114 HIS B CA 1
ATOM 2846 C C . HIS B 1 114 ? -1.448 19.062 -20.719 1 63.75 114 HIS B C 1
ATOM 2848 O O . HIS B 1 114 ? -1.111 19.469 -21.844 1 63.75 114 HIS B O 1
ATOM 2854 N N . SER B 1 115 ? -0.725 19.016 -19.812 1 50.78 115 SER B N 1
ATOM 2855 C CA . SER B 1 115 ? 0.648 19.438 -20.078 1 50.78 115 SER B CA 1
ATOM 2856 C C . SER B 1 115 ? 1.422 18.375 -20.844 1 50.78 115 SER B C 1
ATOM 2858 O O . SER B 1 115 ? 2.473 18.656 -21.422 1 50.78 115 SER B O 1
ATOM 2860 N N . GLN B 1 116 ? 1.42 17.078 -20.688 1 54.5 116 GLN B N 1
ATOM 2861 C CA . GLN B 1 116 ? 2.561 16.297 -21.141 1 54.5 116 GLN B CA 1
ATOM 2862 C C . GLN B 1 116 ? 2.105 15.062 -21.906 1 54.5 116 GLN B C 1
ATOM 2864 O O . GLN B 1 116 ? 0.937 14.672 -21.828 1 54.5 116 GLN B O 1
ATOM 2869 N N . LEU B 1 117 ? 3.051 14.57 -22.656 1 47.56 117 LEU B N 1
ATOM 2870 C CA . LEU B 1 117 ? 3.178 13.438 -23.562 1 47.56 117 LEU B CA 1
ATOM 2871 C C . LEU B 1 117 ? 2.84 12.133 -22.844 1 47.56 117 LEU B C 1
ATOM 2873 O O . LEU B 1 117 ? 2.225 11.242 -23.438 1 47.56 117 LEU B O 1
ATOM 2877 N N . ASN B 1 118 ? 3.328 12.055 -21.5 1 56.97 118 ASN B N 1
ATOM 2878 C CA . ASN B 1 118 ? 3.078 10.805 -20.797 1 56.97 118 ASN B CA 1
ATOM 2879 C C . ASN B 1 118 ? 2.053 10.977 -19.672 1 56.97 118 ASN B C 1
ATOM 2881 O O . ASN B 1 118 ? 2.381 11.477 -18.594 1 56.97 118 ASN B O 1
ATOM 2885 N N . PRO B 1 119 ? 0.936 10.695 -20.094 1 60.16 119 PRO B N 1
ATOM 2886 C CA . PRO B 1 119 ? -0.143 11.031 -19.172 1 60.16 119 PRO B CA 1
ATOM 2887 C C . PRO B 1 119 ? -0.091 10.211 -17.875 1 60.16 119 PRO B C 1
ATOM 2889 O O . PRO B 1 119 ? -0.645 10.625 -16.859 1 60.16 119 PRO B O 1
ATOM 2892 N N . LEU B 1 120 ? 0.6 9.102 -17.891 1 67.19 120 LEU B N 1
ATOM 2893 C CA . LEU B 1 120 ? 0.716 8.305 -16.688 1 67.19 120 LEU B CA 1
ATOM 2894 C C . LEU B 1 120 ? 1.581 9.016 -15.648 1 67.19 120 LEU B C 1
ATOM 2896 O O . LEU B 1 120 ? 1.353 8.883 -14.445 1 67.19 120 LEU B O 1
ATOM 2900 N N . LEU B 1 121 ? 2.459 9.695 -16.188 1 76.19 121 LEU B N 1
ATOM 2901 C CA . LEU B 1 121 ? 3.398 10.453 -15.375 1 76.19 121 LEU B CA 1
ATOM 2902 C C . LEU B 1 121 ? 3.588 11.859 -15.93 1 76.19 121 LEU B C 1
ATOM 2904 O O . LEU B 1 121 ? 4.633 12.172 -16.516 1 76.19 121 LEU B O 1
ATOM 2908 N N . PRO B 1 122 ? 2.564 12.688 -15.633 1 77.88 122 PRO B N 1
ATOM 2909 C CA . PRO B 1 122 ? 2.734 14.07 -16.094 1 77.88 122 PRO B CA 1
ATOM 2910 C C . PRO B 1 122 ? 4.07 14.672 -15.664 1 77.88 122 PRO B C 1
ATOM 2912 O O . PRO B 1 122 ? 4.574 14.359 -14.586 1 77.88 122 PRO B O 1
ATOM 2915 N N . THR B 1 123 ? 4.555 15.523 -16.531 1 78.81 123 THR B N 1
ATOM 2916 C CA . THR B 1 123 ? 5.902 16.062 -16.375 1 78.81 123 THR B CA 1
ATOM 2917 C C . THR B 1 123 ? 6.098 16.641 -14.969 1 78.81 123 THR B C 1
ATOM 2919 O O . THR B 1 123 ? 7.102 16.359 -14.312 1 78.81 123 THR B O 1
ATOM 2922 N N . LEU B 1 124 ? 5.145 17.453 -14.57 1 83.38 124 LEU B N 1
ATOM 2923 C CA . LEU B 1 124 ? 5.289 18.094 -13.266 1 83.38 124 LEU B CA 1
ATOM 2924 C C . LEU B 1 124 ? 5.359 17.062 -12.156 1 83.38 124 LEU B C 1
ATOM 2926 O O . LEU B 1 124 ? 6.152 17.188 -11.219 1 83.38 124 LEU B O 1
ATOM 2930 N N . ARG B 1 125 ? 4.547 16.062 -12.211 1 88.06 125 ARG B N 1
ATOM 2931 C CA . ARG B 1 125 ? 4.531 15.016 -11.195 1 88.06 125 ARG B CA 1
ATOM 2932 C C . ARG B 1 125 ? 5.785 14.148 -11.273 1 88.06 125 ARG B C 1
ATOM 2934 O O . ARG B 1 125 ? 6.316 13.727 -10.25 1 88.06 125 ARG B O 1
ATOM 2941 N N . HIS B 1 126 ? 6.121 13.844 -12.477 1 87.19 126 HIS B N 1
ATOM 2942 C CA . HIS B 1 126 ? 7.359 13.102 -12.672 1 87.19 126 HIS B CA 1
ATOM 2943 C C . HIS B 1 126 ? 8.547 13.844 -12.07 1 87.19 126 HIS B C 1
ATOM 2945 O O . HIS B 1 126 ? 9.383 13.234 -11.391 1 87.19 126 HIS B O 1
ATOM 2951 N N . ASP B 1 127 ? 8.617 15.109 -12.359 1 89.38 127 ASP B N 1
ATOM 2952 C CA . ASP B 1 127 ? 9.727 15.914 -11.852 1 89.38 127 ASP B CA 1
ATOM 2953 C C . ASP B 1 127 ? 9.711 15.977 -10.328 1 89.38 127 ASP B C 1
ATOM 2955 O O . ASP B 1 127 ? 10.758 15.922 -9.68 1 89.38 127 ASP B O 1
ATOM 2959 N N . LEU B 1 128 ? 8.523 16.156 -9.797 1 91.38 128 LEU B N 1
ATOM 2960 C CA . LEU B 1 128 ? 8.391 16.156 -8.344 1 91.38 128 LEU B CA 1
ATOM 2961 C C . LEU B 1 128 ? 8.898 14.859 -7.742 1 91.38 128 LEU B C 1
ATOM 2963 O O . LEU B 1 128 ? 9.617 14.867 -6.742 1 91.38 128 LEU B O 1
ATOM 2967 N N . ALA B 1 129 ? 8.5 13.766 -8.32 1 93.81 129 ALA B N 1
ATOM 2968 C CA . ALA B 1 129 ? 8.898 12.445 -7.855 1 93.81 129 ALA B CA 1
ATOM 2969 C C . ALA B 1 129 ? 10.406 12.258 -7.941 1 93.81 129 ALA B C 1
ATOM 2971 O O . ALA B 1 129 ? 11.031 11.727 -7.02 1 93.81 129 ALA B O 1
ATOM 2972 N N . GLN B 1 130 ? 10.969 12.688 -9.047 1 92.75 130 GLN B N 1
ATOM 2973 C CA . GLN B 1 130 ? 12.406 12.531 -9.25 1 92.75 130 GLN B CA 1
ATOM 2974 C C . GLN B 1 130 ? 13.203 13.383 -8.258 1 92.75 130 GLN B C 1
ATOM 2976 O O . GLN B 1 130 ? 14.234 12.945 -7.746 1 92.75 130 GLN B O 1
ATOM 2981 N N . ASN B 1 131 ? 12.758 14.594 -8.062 1 95.06 131 ASN B N 1
ATOM 2982 C CA . ASN B 1 131 ? 13.406 15.461 -7.086 1 95.06 131 ASN B CA 1
ATOM 2983 C C . ASN B 1 131 ? 13.359 14.859 -5.684 1 95.06 131 ASN B C 1
ATOM 2985 O O . ASN B 1 131 ? 14.367 14.844 -4.98 1 95.06 131 ASN B O 1
ATOM 2989 N N . PHE B 1 132 ? 12.211 14.398 -5.316 1 97.12 132 PHE B N 1
ATOM 2990 C CA . PHE B 1 132 ? 12.047 13.773 -4.012 1 97.12 132 PHE B CA 1
ATOM 2991 C C . PHE B 1 132 ? 12.953 12.555 -3.879 1 97.12 132 PHE B C 1
ATOM 2993 O O . PHE B 1 132 ? 13.672 12.406 -2.889 1 97.12 132 PHE B O 1
ATOM 3000 N N . PHE B 1 133 ? 12.898 11.672 -4.852 1 95.38 133 PHE B N 1
ATOM 3001 C CA . PHE B 1 133 ? 13.602 10.391 -4.82 1 95.38 133 PHE B CA 1
ATOM 3002 C C . PHE B 1 133 ? 15.109 10.602 -4.824 1 95.38 133 PHE B C 1
ATOM 3004 O O . PHE B 1 133 ? 15.836 9.945 -4.078 1 95.38 133 PHE B O 1
ATOM 3011 N N . SER B 1 134 ? 15.633 11.477 -5.617 1 93.75 134 SER B N 1
ATOM 3012 C CA . SER B 1 134 ? 17.062 11.75 -5.684 1 93.75 134 SER B CA 1
ATOM 3013 C C . SER B 1 134 ? 17.578 12.32 -4.363 1 93.75 134 SER B C 1
ATOM 3015 O O . SER B 1 134 ? 18.656 11.945 -3.898 1 93.75 134 SER B O 1
ATOM 3017 N N . THR B 1 135 ? 16.812 13.227 -3.803 1 94.25 135 THR B N 1
ATOM 3018 C CA . THR B 1 135 ? 17.203 13.828 -2.533 1 94.25 135 THR B CA 1
ATOM 3019 C C . THR B 1 135 ? 17.156 12.797 -1.408 1 94.25 135 THR B C 1
ATOM 3021 O O . THR B 1 135 ? 18.016 12.797 -0.519 1 94.25 135 THR B O 1
ATOM 3024 N N . LEU B 1 136 ? 16.156 11.93 -1.498 1 93.62 136 LEU B N 1
ATOM 3025 C CA . LEU B 1 136 ? 16.031 10.875 -0.496 1 93.62 136 LEU B CA 1
ATOM 3026 C C . LEU B 1 136 ? 17.281 10.008 -0.445 1 93.62 136 LEU B C 1
ATOM 3028 O O . LEU B 1 136 ? 17.75 9.648 0.637 1 93.62 136 LEU B O 1
ATOM 3032 N N . TRP B 1 137 ? 17.812 9.711 -1.616 1 89.69 137 TRP B N 1
ATOM 3033 C CA . TRP B 1 137 ? 18.938 8.781 -1.691 1 89.69 137 TRP B CA 1
ATOM 3034 C C . TRP B 1 137 ? 20.266 9.531 -1.634 1 89.69 137 TRP B C 1
ATOM 3036 O O . TRP B 1 137 ? 21.328 8.922 -1.678 1 89.69 137 TRP B O 1
ATOM 3046 N N . GLY B 1 138 ? 20.234 10.859 -1.557 1 86.12 138 GLY B N 1
ATOM 3047 C CA . GLY B 1 138 ? 21.406 11.672 -1.314 1 86.12 138 GLY B CA 1
ATOM 3048 C C . GLY B 1 138 ? 22.047 12.188 -2.588 1 86.12 138 GLY B C 1
ATOM 3049 O O . GLY B 1 138 ? 22.781 13.188 -2.562 1 86.12 138 GLY B O 1
ATOM 3050 N N . SER B 1 139 ? 21.875 11.375 -3.654 1 85.25 139 SER B N 1
ATOM 3051 C CA . SER B 1 139 ? 22.438 11.852 -4.918 1 85.25 139 SER B CA 1
ATOM 3052 C C . SER B 1 139 ? 21.641 11.305 -6.105 1 85.25 139 SER B C 1
ATOM 3054 O O . SER B 1 139 ? 21.016 10.25 -6.012 1 85.25 139 SER B O 1
ATOM 3056 N N . PRO B 1 140 ? 21.766 12.055 -7.211 1 86.75 140 PRO B N 1
ATOM 3057 C CA . PRO B 1 140 ? 21.125 11.547 -8.43 1 86.75 140 PRO B CA 1
ATOM 3058 C C . PRO B 1 140 ? 21.688 10.188 -8.859 1 86.75 140 PRO B C 1
ATOM 3060 O O . PRO B 1 140 ? 20.938 9.352 -9.383 1 86.75 140 PRO B O 1
ATOM 3063 N N . SER B 1 141 ? 22.938 9.992 -8.609 1 88.06 141 SER B N 1
ATOM 3064 C CA . SER B 1 141 ? 23.562 8.734 -9 1 88.06 141 SER B CA 1
ATOM 3065 C C . SER B 1 141 ? 23.016 7.57 -8.188 1 88.06 141 SER B C 1
ATOM 3067 O O . SER B 1 141 ? 22.734 6.5 -8.727 1 88.06 141 SER B O 1
ATOM 3069 N N . ALA B 1 142 ? 22.859 7.77 -6.938 1 86.5 142 ALA B N 1
ATOM 3070 C CA . ALA B 1 142 ? 22.297 6.73 -6.078 1 86.5 142 ALA B CA 1
ATOM 3071 C C . ALA B 1 142 ? 20.859 6.426 -6.469 1 86.5 142 ALA B C 1
ATOM 3073 O O . ALA B 1 142 ? 20.453 5.262 -6.516 1 86.5 142 ALA B O 1
ATOM 3074 N N . ALA B 1 143 ? 20.125 7.457 -6.73 1 88.81 143 ALA B N 1
ATOM 3075 C CA . ALA B 1 143 ? 18.734 7.301 -7.156 1 88.81 143 ALA B CA 1
ATOM 3076 C C . ALA B 1 143 ? 18.641 6.516 -8.461 1 88.81 143 ALA B C 1
ATOM 3078 O O . ALA B 1 143 ? 17.812 5.613 -8.594 1 88.81 143 ALA B O 1
ATOM 3079 N N . SER B 1 144 ? 19.484 6.848 -9.383 1 89.62 144 SER B N 1
ATOM 3080 C CA . SER B 1 144 ? 19.5 6.176 -10.68 1 89.62 144 SER B CA 1
ATOM 3081 C C . SER B 1 144 ? 19.891 4.707 -10.531 1 89.62 144 SER B C 1
ATOM 3083 O O . SER B 1 144 ? 19.344 3.846 -11.219 1 89.62 144 SER B O 1
ATOM 3085 N N . ALA B 1 145 ? 20.828 4.461 -9.719 1 89.94 145 ALA B N 1
ATOM 3086 C CA . ALA B 1 145 ? 21.25 3.082 -9.477 1 89.94 145 ALA B CA 1
ATOM 3087 C C . ALA B 1 145 ? 20.109 2.256 -8.891 1 89.94 145 ALA B C 1
ATOM 3089 O O . ALA B 1 145 ? 19.906 1.102 -9.281 1 89.94 145 ALA B O 1
ATOM 3090 N N . ASN B 1 146 ? 19.406 2.826 -7.945 1 90.19 146 ASN B N 1
ATOM 3091 C CA . ASN B 1 146 ? 18.266 2.15 -7.328 1 90.19 146 ASN B CA 1
ATOM 3092 C C . ASN B 1 146 ? 17.156 1.868 -8.344 1 90.19 146 ASN B C 1
ATOM 3094 O O . ASN B 1 146 ? 16.578 0.786 -8.344 1 90.19 146 ASN B O 1
ATOM 3098 N N . GLN B 1 147 ? 16.906 2.816 -9.172 1 90.81 147 GLN B N 1
ATOM 3099 C CA . GLN B 1 147 ? 15.875 2.66 -10.203 1 90.81 147 GLN B CA 1
ATOM 3100 C C . GLN B 1 147 ? 16.281 1.603 -11.227 1 90.81 147 GLN B C 1
ATOM 3102 O O . GLN B 1 147 ? 15.453 0.806 -11.664 1 90.81 147 GLN B O 1
ATOM 3107 N N . ALA B 1 148 ? 17.547 1.634 -11.586 1 92.25 148 ALA B N 1
ATOM 3108 C CA . ALA B 1 148 ? 18.047 0.655 -12.547 1 92.25 148 ALA B CA 1
ATOM 3109 C C . ALA B 1 148 ? 17.984 -0.758 -11.977 1 92.25 148 ALA B C 1
ATOM 3111 O O . ALA B 1 148 ? 17.672 -1.71 -12.688 1 92.25 148 ALA B O 1
ATOM 3112 N N . PHE B 1 149 ? 18.328 -0.878 -10.75 1 94.69 149 PHE B N 1
ATOM 3113 C CA . PHE B 1 149 ? 18.25 -2.158 -10.055 1 94.69 149 PHE B CA 1
ATOM 3114 C C . PHE B 1 149 ? 16.812 -2.693 -10.086 1 94.69 149 PHE B C 1
ATOM 3116 O O . PHE B 1 149 ? 16.594 -3.846 -10.461 1 94.69 149 PHE B O 1
ATOM 3123 N N . ASN B 1 150 ? 15.852 -1.861 -9.688 1 94.75 150 ASN B N 1
ATOM 3124 C CA . ASN B 1 150 ? 14.453 -2.26 -9.711 1 94.75 150 ASN B CA 1
ATOM 3125 C C . ASN B 1 150 ? 14.016 -2.705 -11.109 1 94.75 150 ASN B C 1
ATOM 3127 O O . ASN B 1 150 ? 13.367 -3.74 -11.258 1 94.75 150 ASN B O 1
ATOM 3131 N N . HIS B 1 151 ? 14.43 -1.934 -12.078 1 94.31 151 HIS B N 1
ATOM 3132 C CA . HIS B 1 151 ? 14.008 -2.193 -13.453 1 94.31 151 HIS B CA 1
ATOM 3133 C C . HIS B 1 151 ? 14.625 -3.484 -13.984 1 94.31 151 HIS B C 1
ATOM 3135 O O . HIS B 1 151 ? 13.969 -4.23 -14.719 1 94.31 151 HIS B O 1
ATOM 3141 N N . LYS B 1 152 ? 15.836 -3.672 -13.656 1 95.25 152 LYS B N 1
ATOM 3142 C CA . LYS B 1 152 ? 16.547 -4.863 -14.109 1 95.25 152 LYS B CA 1
ATOM 3143 C C . LYS B 1 152 ? 15.828 -6.137 -13.664 1 95.25 152 LYS B C 1
ATOM 3145 O O . LYS B 1 152 ? 15.609 -7.047 -14.469 1 95.25 152 LYS B O 1
ATOM 3150 N N . PHE B 1 153 ? 15.414 -6.207 -12.445 1 95.81 153 PHE B N 1
ATOM 3151 C CA . PHE B 1 153 ? 14.875 -7.438 -11.875 1 95.81 153 PHE B CA 1
ATOM 3152 C C . PHE B 1 153 ? 13.367 -7.516 -12.078 1 95.81 153 PHE B C 1
ATOM 3154 O O . PHE B 1 153 ? 12.805 -8.609 -12.188 1 95.81 153 PHE B O 1
ATOM 3161 N N . SER B 1 154 ? 12.742 -6.375 -12.148 1 96.81 154 SER B N 1
ATOM 3162 C CA . SER B 1 154 ? 11.297 -6.32 -12.344 1 96.81 154 SER B CA 1
ATOM 3163 C C . SER B 1 154 ? 10.859 -4.957 -12.867 1 96.81 154 SER B C 1
ATOM 3165 O O . SER B 1 154 ? 10.609 -4.035 -12.086 1 96.81 154 SER B O 1
ATOM 3167 N N . PRO B 1 155 ? 10.656 -4.84 -14.125 1 96.12 155 PRO B N 1
ATOM 3168 C CA . PRO B 1 155 ? 10.195 -3.566 -14.68 1 96.12 155 PRO B CA 1
ATOM 3169 C C . PRO B 1 155 ? 8.891 -3.084 -14.047 1 96.12 155 PRO B C 1
ATOM 3171 O O . PRO B 1 155 ? 8.68 -1.876 -13.906 1 96.12 155 PRO B O 1
ATOM 3174 N N . ASP B 1 156 ? 8.016 -4.008 -13.633 1 96.75 156 ASP B N 1
ATOM 3175 C CA . ASP B 1 156 ? 6.746 -3.617 -13.023 1 96.75 156 ASP B CA 1
ATOM 3176 C C . ASP B 1 156 ? 6.965 -3.029 -11.633 1 96.75 156 ASP B C 1
ATOM 3178 O O . ASP B 1 156 ? 6.191 -2.182 -11.18 1 96.75 156 ASP B O 1
ATOM 3182 N N . LEU B 1 157 ? 8.008 -3.516 -10.93 1 97.12 157 LEU B N 1
ATOM 3183 C CA . LEU B 1 157 ? 8.359 -2.879 -9.664 1 97.12 157 LEU B CA 1
ATOM 3184 C C . LEU B 1 157 ? 8.773 -1.426 -9.883 1 97.12 157 LEU B C 1
ATOM 3186 O O . LEU B 1 157 ? 8.352 -0.539 -9.133 1 97.12 157 LEU B O 1
ATOM 3190 N N . SER B 1 158 ? 9.602 -1.226 -10.906 1 94.06 158 SER B N 1
ATOM 3191 C CA . SER B 1 158 ? 10.023 0.127 -11.25 1 94.06 158 SER B CA 1
ATOM 3192 C C . SER B 1 158 ? 8.828 1.021 -11.555 1 94.06 158 SER B C 1
ATOM 3194 O O . SER B 1 158 ? 8.812 2.193 -11.172 1 94.06 158 SER B O 1
ATOM 3196 N N . LEU B 1 159 ? 7.895 0.517 -12.258 1 92.56 159 LEU B N 1
ATOM 3197 C CA . LEU B 1 159 ? 6.688 1.262 -12.594 1 92.56 159 LEU B CA 1
ATOM 3198 C C . LEU B 1 159 ? 5.887 1.595 -11.344 1 92.56 159 LEU B C 1
ATOM 3200 O O . LEU B 1 159 ? 5.441 2.73 -11.172 1 92.56 159 LEU B O 1
ATOM 3204 N N . LEU B 1 160 ? 5.652 0.616 -10.508 1 95.62 160 LEU B N 1
ATOM 3205 C CA . LEU B 1 160 ? 4.895 0.801 -9.281 1 95.62 160 LEU B CA 1
ATOM 3206 C C . LEU B 1 160 ? 5.516 1.895 -8.414 1 95.62 160 LEU B C 1
ATOM 3208 O O . LEU B 1 160 ? 4.812 2.783 -7.93 1 95.62 160 LEU B O 1
ATOM 3212 N N . VAL B 1 161 ? 6.809 1.844 -8.234 1 94.06 161 VAL B N 1
ATOM 3213 C CA . VAL B 1 161 ? 7.516 2.816 -7.41 1 94.06 161 VAL B CA 1
ATOM 3214 C C . VAL B 1 161 ? 7.383 4.207 -8.023 1 94.06 161 VAL B C 1
ATOM 3216 O O . VAL B 1 161 ? 7.109 5.18 -7.312 1 94.06 161 VAL B O 1
ATOM 3219 N N . SER B 1 162 ? 7.535 4.297 -9.32 1 91.62 162 SER B N 1
ATOM 3220 C CA . SER B 1 162 ? 7.473 5.586 -10.008 1 91.62 162 SER B CA 1
ATOM 3221 C C . SER B 1 162 ? 6.086 6.207 -9.891 1 91.62 162 SER B C 1
ATOM 3223 O O . SER B 1 162 ? 5.957 7.398 -9.602 1 91.62 162 SER B O 1
ATOM 3225 N N . LEU B 1 163 ? 5.066 5.438 -10.094 1 92.12 163 LEU B N 1
ATOM 3226 C CA . LEU B 1 163 ? 3.701 5.941 -10.016 1 92.12 163 LEU B CA 1
ATOM 3227 C C . LEU B 1 163 ? 3.354 6.359 -8.594 1 92.12 163 LEU B C 1
ATOM 3229 O O . LEU B 1 163 ? 2.746 7.414 -8.383 1 92.12 163 LEU B O 1
ATOM 3233 N N . THR B 1 164 ? 3.711 5.531 -7.668 1 95.75 164 THR B N 1
ATOM 3234 C CA . THR B 1 164 ? 3.41 5.797 -6.266 1 95.75 164 THR B CA 1
ATOM 3235 C C . THR B 1 164 ? 4.102 7.078 -5.801 1 95.75 164 THR B C 1
ATOM 3237 O O . THR B 1 164 ? 3.488 7.906 -5.125 1 95.75 164 THR B O 1
ATOM 3240 N N . LEU B 1 165 ? 5.359 7.215 -6.184 1 95.5 165 LEU B N 1
ATOM 3241 C CA . LEU B 1 165 ? 6.09 8.422 -5.816 1 95.5 165 LEU B CA 1
ATOM 3242 C C . LEU B 1 165 ? 5.469 9.656 -6.473 1 95.5 165 LEU B C 1
ATOM 3244 O O . LEU B 1 165 ? 5.246 10.672 -5.809 1 95.5 165 LEU B O 1
ATOM 3248 N N . ALA B 1 166 ? 5.191 9.602 -7.684 1 93 166 ALA B N 1
ATOM 3249 C CA . ALA B 1 166 ? 4.746 10.758 -8.453 1 93 166 ALA B CA 1
ATOM 3250 C C . ALA B 1 166 ? 3.369 11.227 -7.984 1 93 166 ALA B C 1
ATOM 3252 O O . ALA B 1 166 ? 3.145 12.422 -7.793 1 93 166 ALA B O 1
ATOM 3253 N N . TRP B 1 167 ? 2.49 10.305 -7.766 1 93.19 167 TRP B N 1
ATOM 3254 C CA . TRP B 1 167 ? 1.102 10.695 -7.543 1 93.19 167 TRP B CA 1
ATOM 3255 C C . TRP B 1 167 ? 0.799 10.812 -6.055 1 93.19 167 TRP B C 1
ATOM 3257 O O . TRP B 1 167 ? -0.087 11.57 -5.652 1 93.19 167 TRP B O 1
ATOM 3267 N N . PHE B 1 168 ? 1.547 10.156 -5.227 1 96.56 168 PHE B N 1
ATOM 3268 C CA . PHE B 1 168 ? 1.081 10.133 -3.846 1 96.56 168 PHE B CA 1
ATOM 3269 C C . PHE B 1 168 ? 2.178 10.609 -2.898 1 96.56 168 PHE B C 1
ATOM 3271 O O . PHE B 1 168 ? 2.066 11.68 -2.299 1 96.56 168 PHE B O 1
ATOM 3278 N N . ILE B 1 169 ? 3.287 10.039 -2.914 1 98 169 ILE B N 1
ATOM 3279 C CA . ILE B 1 169 ? 4.293 10.32 -1.895 1 98 169 ILE B CA 1
ATOM 3280 C C . ILE B 1 169 ? 4.883 11.711 -2.119 1 98 169 ILE B C 1
ATOM 3282 O O . ILE B 1 169 ? 5.004 12.5 -1.179 1 98 169 ILE B O 1
ATOM 3286 N N . ALA B 1 170 ? 5.195 12.07 -3.354 1 97.06 170 ALA B N 1
ATOM 3287 C CA . ALA B 1 170 ? 5.941 13.297 -3.621 1 97.06 170 ALA B CA 1
ATOM 3288 C C . ALA B 1 170 ? 5 14.492 -3.717 1 97.06 170 ALA B C 1
ATOM 3290 O O . ALA B 1 170 ? 5.453 15.641 -3.824 1 97.06 170 ALA B O 1
ATOM 3291 N N . GLU B 1 171 ? 3.652 14.242 -3.719 1 96.38 171 GLU B N 1
ATOM 3292 C CA . GLU B 1 171 ? 2.729 15.367 -3.666 1 96.38 171 GLU B CA 1
ATOM 3293 C C . GLU B 1 171 ? 3.043 16.281 -2.484 1 96.38 171 GLU B C 1
ATOM 3295 O O . GLU B 1 171 ? 3.094 15.828 -1.339 1 96.38 171 GLU B O 1
ATOM 3300 N N . ASN B 1 172 ? 3.295 17.609 -2.762 1 96.81 172 ASN B N 1
ATOM 3301 C CA . ASN B 1 172 ? 3.826 18.453 -1.696 1 96.81 172 ASN B CA 1
ATOM 3302 C C . ASN B 1 172 ? 2.984 19.719 -1.505 1 96.81 172 ASN B C 1
ATOM 3304 O O . ASN B 1 172 ? 3.467 20.719 -0.972 1 96.81 172 ASN B O 1
ATOM 3308 N N . GLU B 1 173 ? 1.785 19.719 -1.943 1 96.5 173 GLU B N 1
ATOM 3309 C CA . GLU B 1 173 ? 0.919 20.875 -1.78 1 96.5 173 GLU B CA 1
ATOM 3310 C C . GLU B 1 173 ? 0.582 21.109 -0.311 1 96.5 173 GLU B C 1
ATOM 3312 O O . GLU B 1 173 ? 0.443 22.266 0.123 1 96.5 173 GLU B O 1
ATOM 3317 N N . ILE B 1 174 ? 0.446 20.047 0.459 1 97.81 174 ILE B N 1
ATOM 3318 C CA . ILE B 1 174 ? 0.001 20.172 1.843 1 97.81 174 ILE B CA 1
ATOM 3319 C C . ILE B 1 174 ? 1.182 19.953 2.785 1 97.81 174 ILE B C 1
ATOM 3321 O O . ILE B 1 174 ? 1.352 20.688 3.76 1 97.81 174 ILE B O 1
ATOM 3325 N N . PHE B 1 175 ? 1.97 18.969 2.5 1 98.31 175 PHE B N 1
ATOM 3326 C CA . PHE B 1 175 ? 3.135 18.656 3.32 1 98.31 175 PHE B CA 1
ATOM 3327 C C . PHE B 1 175 ? 4.422 18.859 2.529 1 98.31 175 PHE B C 1
ATOM 3329 O O . PHE B 1 175 ? 4.531 18.406 1.389 1 98.31 175 PHE B O 1
ATOM 3336 N N . SER B 1 176 ? 5.391 19.531 3.172 1 98 176 SER B N 1
ATOM 3337 C CA . SER B 1 176 ? 6.711 19.641 2.562 1 98 176 SER B CA 1
ATOM 3338 C C . SER B 1 176 ? 7.367 18.266 2.434 1 98 176 SER B C 1
ATOM 3340 O O . SER B 1 176 ? 6.887 17.281 3.012 1 98 176 SER B O 1
ATOM 3342 N N . PHE B 1 177 ? 8.461 18.234 1.683 1 98.31 177 PHE B N 1
ATOM 3343 C CA . PHE B 1 177 ? 9.18 16.984 1.519 1 98.31 177 PHE B CA 1
ATOM 3344 C C . PHE B 1 177 ? 9.711 16.484 2.857 1 98.31 177 PHE B C 1
ATOM 3346 O O . PHE B 1 177 ? 9.68 15.281 3.133 1 98.31 177 PHE B O 1
ATOM 3353 N N . ALA B 1 178 ? 10.195 17.375 3.688 1 98.25 178 ALA B N 1
ATOM 3354 C CA . ALA B 1 178 ? 10.68 16.984 5.008 1 98.25 178 ALA B CA 1
ATOM 3355 C C . ALA B 1 178 ? 9.547 16.406 5.855 1 98.25 178 ALA B C 1
ATOM 3357 O O . ALA B 1 178 ? 9.719 15.391 6.531 1 98.25 178 ALA B O 1
ATOM 3358 N N . GLU B 1 179 ? 8.375 17.078 5.824 1 98.56 179 GLU B N 1
ATOM 3359 C CA . GLU B 1 179 ? 7.211 16.578 6.555 1 98.56 179 GLU B CA 1
ATOM 3360 C C . GLU B 1 179 ? 6.746 15.234 6.012 1 98.56 179 GLU B C 1
ATOM 3362 O O . GLU B 1 179 ? 6.332 14.359 6.777 1 98.56 179 GLU B O 1
ATOM 3367 N N . THR B 1 180 ? 6.82 15.086 4.695 1 98.88 180 THR B N 1
ATOM 3368 C CA . THR B 1 180 ? 6.488 13.805 4.07 1 98.88 180 THR B CA 1
ATOM 3369 C C . THR B 1 180 ? 7.391 12.695 4.594 1 98.88 180 THR B C 1
ATOM 3371 O O . THR B 1 180 ? 6.922 11.602 4.91 1 98.88 180 THR B O 1
ATOM 3374 N N . CYS B 1 181 ? 8.656 13 4.719 1 98.62 181 CYS B N 1
ATOM 3375 C CA . CYS B 1 181 ? 9.594 12 5.234 1 98.62 181 CYS B CA 1
ATOM 3376 C C . CYS B 1 181 ? 9.289 11.672 6.691 1 98.62 181 CYS B C 1
ATOM 3378 O O . CYS B 1 181 ? 9.445 10.531 7.121 1 98.62 181 CYS B O 1
ATOM 3380 N N . MET B 1 182 ? 8.852 12.664 7.484 1 98.69 182 MET B N 1
ATOM 3381 C CA . MET B 1 182 ? 8.438 12.406 8.859 1 98.69 182 MET B CA 1
ATOM 3382 C C . MET B 1 182 ? 7.258 11.438 8.898 1 98.69 182 MET B C 1
ATOM 3384 O O . MET B 1 182 ? 7.258 10.484 9.68 1 98.69 182 MET B O 1
ATOM 3388 N N . LEU B 1 183 ? 6.293 11.648 8.047 1 98.88 183 LEU B N 1
ATOM 3389 C CA . LEU B 1 183 ? 5.113 10.797 7.98 1 98.88 183 LEU B CA 1
ATOM 3390 C C . LEU B 1 183 ? 5.477 9.398 7.504 1 98.88 183 LEU B C 1
ATOM 3392 O O . LEU B 1 183 ? 5.016 8.406 8.07 1 98.88 183 LEU B O 1
ATOM 3396 N N . ASN B 1 184 ? 6.305 9.367 6.438 1 98.81 184 ASN B N 1
ATOM 3397 C CA . ASN B 1 184 ? 6.73 8.078 5.895 1 98.81 184 ASN B CA 1
ATOM 3398 C C . ASN B 1 184 ? 7.457 7.242 6.941 1 98.81 184 ASN B C 1
ATOM 3400 O O . ASN B 1 184 ? 7.141 6.066 7.133 1 98.81 184 ASN B O 1
ATOM 3404 N N . ALA B 1 185 ? 8.398 7.871 7.609 1 98.06 185 ALA B N 1
ATOM 3405 C CA . ALA B 1 185 ? 9.148 7.168 8.648 1 98.06 185 ALA B CA 1
ATOM 3406 C C . ALA B 1 185 ? 8.227 6.652 9.742 1 98.06 185 ALA B C 1
ATOM 3408 O O . ALA B 1 185 ? 8.328 5.496 10.164 1 98.06 185 ALA B O 1
ATOM 3409 N N . ALA B 1 186 ? 7.324 7.453 10.164 1 98.5 186 ALA B N 1
ATOM 3410 C CA . ALA B 1 186 ? 6.43 7.105 11.258 1 98.5 186 ALA B CA 1
ATOM 3411 C C . ALA B 1 186 ? 5.535 5.926 10.891 1 98.5 186 ALA B C 1
ATOM 3413 O O . ALA B 1 186 ? 5.398 4.977 11.664 1 98.5 186 ALA B O 1
ATOM 3414 N N . THR B 1 187 ? 4.941 5.965 9.703 1 98.69 187 THR B N 1
ATOM 3415 C CA . THR B 1 187 ? 4.004 4.918 9.305 1 98.69 187 THR B CA 1
ATOM 3416 C C . THR B 1 187 ? 4.738 3.605 9.055 1 98.69 187 THR B C 1
ATOM 3418 O O . THR B 1 187 ? 4.223 2.529 9.367 1 98.69 187 THR B O 1
ATOM 3421 N N . MET B 1 188 ? 5.918 3.682 8.531 1 98 188 MET B N 1
ATOM 3422 C CA . MET B 1 188 ? 6.691 2.469 8.289 1 98 188 MET B CA 1
ATOM 3423 C C . MET B 1 188 ? 7.137 1.829 9.594 1 98 188 MET B C 1
ATOM 3425 O O . MET B 1 188 ? 7.168 0.604 9.719 1 98 188 MET B O 1
ATOM 3429 N N . LEU B 1 189 ? 7.48 2.641 10.586 1 96.75 189 LEU B N 1
ATOM 3430 C CA . LEU B 1 189 ? 7.781 2.096 11.898 1 96.75 189 LEU B CA 1
ATOM 3431 C C . LEU B 1 189 ? 6.57 1.38 12.484 1 96.75 189 LEU B C 1
ATOM 3433 O O . LEU B 1 189 ? 6.684 0.257 12.984 1 96.75 189 LEU B O 1
ATOM 3437 N N . CYS B 1 190 ? 5.445 1.959 12.305 1 96.81 190 CYS B N 1
ATOM 3438 C CA . CYS B 1 190 ? 4.223 1.433 12.898 1 96.81 190 CYS B CA 1
ATOM 3439 C C . CYS B 1 190 ? 3.686 0.254 12.094 1 96.81 190 CYS B C 1
ATOM 3441 O O . CYS B 1 190 ? 2.773 -0.444 12.539 1 96.81 190 CYS B O 1
ATOM 3443 N N . SER B 1 191 ? 4.234 -0.028 10.93 1 94.88 191 SER B N 1
ATOM 3444 C CA . SER B 1 191 ? 3.854 -1.189 10.133 1 94.88 191 SER B CA 1
ATOM 3445 C C . SER B 1 191 ? 4.98 -2.217 10.078 1 94.88 191 SER B C 1
ATOM 3447 O O . SER B 1 191 ? 5 -3.078 9.203 1 94.88 191 SER B O 1
ATOM 3449 N N . ASN B 1 192 ? 5.93 -2.111 10.984 1 92 192 ASN B N 1
ATOM 3450 C CA . ASN B 1 192 ? 7.012 -3.072 11.164 1 92 192 ASN B CA 1
ATOM 3451 C C . ASN B 1 192 ? 7.918 -3.137 9.945 1 92 192 ASN B C 1
ATOM 3453 O O . ASN B 1 192 ? 8.188 -4.223 9.422 1 92 192 ASN B O 1
ATOM 3457 N N . SER B 1 193 ? 8.312 -1.979 9.484 1 94.44 193 SER B N 1
ATOM 3458 C CA . SER B 1 193 ? 9.242 -1.835 8.367 1 94.44 193 SER B CA 1
ATOM 3459 C C . SER B 1 193 ? 10.375 -0.867 8.711 1 94.44 193 SER B C 1
ATOM 3461 O O . SER B 1 193 ? 10.586 0.122 8.008 1 94.44 193 SER B O 1
ATOM 3463 N N . ALA B 1 194 ? 11.109 -1.233 9.727 1 92.19 194 ALA B N 1
ATOM 3464 C CA . ALA B 1 194 ? 12.094 -0.336 10.328 1 92.19 194 ALA B CA 1
ATOM 3465 C C . ALA B 1 194 ? 13.234 -0.04 9.352 1 92.19 194 ALA B C 1
ATOM 3467 O O . ALA B 1 194 ? 13.758 1.074 9.328 1 92.19 194 ALA B O 1
ATOM 3468 N N . GLU B 1 195 ? 13.609 -1.023 8.586 1 90.06 195 GLU B N 1
ATOM 3469 C CA . GLU B 1 195 ? 14.703 -0.802 7.641 1 90.06 195 GLU B CA 1
ATOM 3470 C C . GLU B 1 195 ? 14.375 0.333 6.676 1 90.06 195 GLU B C 1
ATOM 3472 O O . GLU B 1 195 ? 15.18 1.247 6.488 1 90.06 195 GLU B O 1
ATOM 3477 N N . GLN B 1 196 ? 13.234 0.29 6.082 1 93.25 196 GLN B N 1
ATOM 3478 C CA . GLN B 1 196 ? 12.82 1.32 5.137 1 93.25 196 GLN B CA 1
ATOM 3479 C C . GLN B 1 196 ? 12.523 2.635 5.852 1 93.25 196 GLN B C 1
ATOM 3481 O O . GLN B 1 196 ? 12.727 3.713 5.289 1 93.25 196 GLN B O 1
ATOM 3486 N N . ALA B 1 197 ? 12.023 2.502 7.117 1 95.38 197 ALA B N 1
ATOM 3487 C CA . ALA B 1 197 ? 11.773 3.705 7.906 1 95.38 197 ALA B CA 1
ATOM 3488 C C . ALA B 1 197 ? 13.047 4.539 8.055 1 95.38 197 ALA B C 1
ATOM 3490 O O . ALA B 1 197 ? 13 5.77 7.996 1 95.38 197 ALA B O 1
ATOM 3491 N N . MET B 1 198 ? 14.172 3.869 8.172 1 92.75 198 MET B N 1
ATOM 3492 C CA . MET B 1 198 ? 15.43 4.574 8.414 1 92.75 198 MET B CA 1
ATOM 3493 C C . MET B 1 198 ? 15.844 5.367 7.18 1 92.75 198 MET B C 1
ATOM 3495 O O . MET B 1 198 ? 16.469 6.426 7.301 1 92.75 198 MET B O 1
ATOM 3499 N N . TRP B 1 199 ? 15.492 4.914 6.012 1 92.62 199 TRP B N 1
ATOM 3500 C CA . TRP B 1 199 ? 15.734 5.699 4.805 1 92.62 199 TRP B CA 1
ATOM 3501 C C . TRP B 1 199 ? 15.047 7.055 4.887 1 92.62 199 TRP B C 1
ATOM 3503 O O . TRP B 1 199 ? 15.625 8.078 4.508 1 92.62 199 TRP B O 1
ATOM 3513 N N . HIS B 1 200 ? 13.844 7.062 5.395 1 95.75 200 HIS B N 1
ATOM 3514 C CA . HIS B 1 200 ? 13.047 8.289 5.418 1 95.75 200 HIS B CA 1
ATOM 3515 C C . HIS B 1 200 ? 13.383 9.133 6.645 1 95.75 200 HIS B C 1
ATOM 3517 O O . HIS B 1 200 ? 13.227 10.359 6.617 1 95.75 200 HIS B O 1
ATOM 3523 N N . VAL B 1 201 ? 13.844 8.469 7.746 1 94.88 201 VAL B N 1
ATOM 3524 C CA . VAL B 1 201 ? 14.352 9.25 8.859 1 94.88 201 VAL B CA 1
ATOM 3525 C C . VAL B 1 201 ? 15.516 10.125 8.391 1 94.88 201 VAL B C 1
ATOM 3527 O O . VAL B 1 201 ? 15.547 11.328 8.648 1 94.88 201 VAL B O 1
ATOM 3530 N N . ARG B 1 202 ? 16.469 9.516 7.672 1 93.81 202 ARG B N 1
ATOM 3531 C CA . ARG B 1 202 ? 17.547 10.289 7.09 1 93.81 202 ARG B CA 1
ATOM 3532 C C . ARG B 1 202 ? 17.031 11.289 6.066 1 93.81 202 ARG B C 1
ATOM 3534 O O . ARG B 1 202 ? 17.578 12.383 5.918 1 93.81 202 ARG B O 1
ATOM 3541 N N . GLY B 1 203 ? 15.953 10.883 5.406 1 95.5 203 GLY B N 1
ATOM 3542 C CA . GLY B 1 203 ? 15.336 11.734 4.402 1 95.5 203 GLY B CA 1
ATOM 3543 C C . GLY B 1 203 ? 14.797 13.031 4.973 1 95.5 203 GLY B C 1
ATOM 3544 O O . GLY B 1 203 ? 14.773 14.055 4.285 1 95.5 203 GLY B O 1
ATOM 3545 N N . VAL B 1 204 ? 14.367 13.008 6.23 1 97.12 204 VAL B N 1
ATOM 3546 C CA . VAL B 1 204 ? 13.883 14.234 6.863 1 97.12 204 VAL B CA 1
ATOM 3547 C C . VAL B 1 204 ? 14.953 15.32 6.766 1 97.12 204 VAL B C 1
ATOM 3549 O O . VAL B 1 204 ? 14.672 16.438 6.348 1 97.12 204 VAL B O 1
ATOM 3552 N N . VAL B 1 205 ? 16.141 14.961 7.051 1 95.38 205 VAL B N 1
ATOM 3553 C CA . VAL B 1 205 ? 17.234 15.914 7.074 1 95.38 205 VAL B CA 1
ATOM 3554 C C . VAL B 1 205 ? 17.656 16.25 5.648 1 95.38 205 VAL B C 1
ATOM 3556 O O . VAL B 1 205 ? 17.875 17.422 5.316 1 95.38 205 VAL B O 1
ATOM 3559 N N . ARG B 1 206 ? 17.766 15.281 4.797 1 95 206 ARG B N 1
ATOM 3560 C CA . ARG B 1 206 ? 18.188 15.516 3.42 1 95 206 ARG B CA 1
ATOM 3561 C C . ARG B 1 206 ? 17.203 16.422 2.693 1 95 206 ARG B C 1
ATOM 3563 O O . ARG B 1 206 ? 17.578 17.203 1.816 1 95 206 ARG B O 1
ATOM 3570 N N . GLN B 1 207 ? 15.945 16.344 3.113 1 97.06 207 GLN B N 1
ATOM 3571 C CA . GLN B 1 207 ? 14.898 17.125 2.465 1 97.06 207 GLN B CA 1
ATOM 3572 C C . GLN B 1 207 ? 14.766 18.5 3.104 1 97.06 207 GLN B C 1
ATOM 3574 O O . GLN B 1 207 ? 13.797 19.219 2.836 1 97.06 207 GLN B O 1
ATOM 3579 N N . GLY B 1 208 ? 15.641 18.875 4.035 1 95.94 208 GLY B N 1
ATOM 3580 C CA . GLY B 1 208 ? 15.68 20.219 4.566 1 95.94 208 GLY B CA 1
ATOM 3581 C C . GLY B 1 208 ? 15.141 20.328 5.98 1 95.94 208 GLY B C 1
ATOM 3582 O O . GLY B 1 208 ? 15.102 21.406 6.562 1 95.94 208 GLY B O 1
ATOM 3583 N N . GLY B 1 209 ? 14.719 19.219 6.535 1 96.94 209 GLY B N 1
ATOM 3584 C CA . GLY B 1 209 ? 14.336 19.203 7.938 1 96.94 209 GLY B CA 1
ATOM 3585 C C . GLY B 1 209 ? 15.523 19.141 8.883 1 96.94 209 GLY B C 1
ATOM 3586 O O . GLY B 1 209 ? 16.672 19.141 8.438 1 96.94 209 GLY B O 1
ATOM 3587 N N . THR B 1 210 ? 15.234 19.156 10.203 1 96 210 THR B N 1
ATOM 3588 C CA . THR B 1 210 ? 16.281 19.094 11.211 1 96 210 THR B CA 1
ATOM 3589 C C . THR B 1 210 ? 16.375 17.703 11.82 1 96 210 THR B C 1
ATOM 3591 O O . THR B 1 210 ? 15.445 16.906 11.695 1 96 210 THR B O 1
ATOM 3594 N N . ARG B 1 211 ? 17.469 17.438 12.438 1 94.94 211 ARG B N 1
ATOM 3595 C CA . ARG B 1 211 ? 17.609 16.172 13.164 1 94.94 211 ARG B CA 1
ATOM 3596 C C . ARG B 1 211 ? 16.609 16.078 14.305 1 94.94 211 ARG B C 1
ATOM 3598 O O . ARG B 1 211 ? 16.125 14.992 14.625 1 94.94 211 ARG B O 1
ATOM 3605 N N . GLU B 1 212 ? 16.266 17.172 14.875 1 95 212 GLU B N 1
ATOM 3606 C CA . GLU B 1 212 ? 15.266 17.203 15.938 1 95 212 GLU B CA 1
ATOM 3607 C C . GLU B 1 212 ? 13.891 16.797 15.422 1 95 212 GLU B C 1
ATOM 3609 O O . GLU B 1 212 ? 13.164 16.062 16.109 1 95 212 GLU B O 1
ATOM 3614 N N . GLN B 1 213 ? 13.594 17.234 14.25 1 96 213 GLN B N 1
ATOM 3615 C CA . GLN B 1 213 ? 12.328 16.844 13.633 1 96 213 GLN B CA 1
ATOM 3616 C C . GLN B 1 213 ? 12.297 15.344 13.359 1 96 213 GLN B C 1
ATOM 3618 O O . GLN B 1 213 ? 11.273 14.688 13.57 1 96 213 GLN B O 1
ATOM 3623 N N . ALA B 1 214 ? 13.406 14.852 12.859 1 96.75 214 ALA B N 1
ATOM 3624 C CA . ALA B 1 214 ? 13.523 13.414 12.602 1 96.75 214 ALA B CA 1
ATOM 3625 C C . ALA B 1 214 ? 13.367 12.617 13.891 1 96.75 214 ALA B C 1
ATOM 3627 O O . ALA B 1 214 ? 12.617 11.633 13.922 1 96.75 214 ALA B O 1
ATOM 3628 N N . ALA B 1 215 ? 14.031 13.047 14.906 1 95.75 215 ALA B N 1
ATOM 3629 C CA . ALA B 1 215 ? 13.945 12.383 16.203 1 95.75 215 ALA B CA 1
ATOM 3630 C C . ALA B 1 215 ? 12.531 12.461 16.766 1 95.75 215 ALA B C 1
ATOM 3632 O O . ALA B 1 215 ? 12.039 11.492 17.359 1 95.75 215 ALA B O 1
ATOM 3633 N N . PHE B 1 216 ? 11.977 13.602 16.609 1 96.75 216 PHE B N 1
ATOM 3634 C CA . PHE B 1 216 ? 10.617 13.836 17.094 1 96.75 216 PHE B CA 1
ATOM 3635 C C . PHE B 1 216 ? 9.641 12.852 16.453 1 96.75 216 PHE B C 1
ATOM 3637 O O . PHE B 1 216 ? 8.867 12.195 17.141 1 96.75 216 PHE B O 1
ATOM 3644 N N . ALA B 1 217 ? 9.688 12.727 15.125 1 97.19 217 ALA B N 1
ATOM 3645 C CA . ALA B 1 217 ? 8.789 11.836 14.391 1 97.19 217 ALA B CA 1
ATOM 3646 C C . ALA B 1 217 ? 9.023 10.383 14.781 1 97.19 217 ALA B C 1
ATOM 3648 O O . ALA B 1 217 ? 8.078 9.617 14.953 1 97.19 217 ALA B O 1
ATOM 3649 N N . GLN B 1 218 ? 10.273 10.031 14.914 1 96.44 218 GLN B N 1
ATOM 3650 C CA . GLN B 1 218 ? 10.609 8.656 15.273 1 96.44 218 GLN B CA 1
ATOM 3651 C C . GLN B 1 218 ? 10.109 8.312 16.672 1 96.44 218 GLN B C 1
ATOM 3653 O O . GLN B 1 218 ? 9.508 7.254 16.875 1 96.44 218 GLN B O 1
ATOM 3658 N N . GLU B 1 219 ? 10.375 9.133 17.578 1 96.25 219 GLU B N 1
ATOM 3659 C CA . GLU B 1 219 ? 9.969 8.883 18.953 1 96.25 219 GLU B CA 1
ATOM 3660 C C . GLU B 1 219 ? 8.445 8.797 19.062 1 96.25 219 GLU B C 1
ATOM 3662 O O . GLU B 1 219 ? 7.922 7.898 19.734 1 96.25 219 GLU B O 1
ATOM 3667 N N . LEU B 1 220 ? 7.793 9.734 18.5 1 97.44 220 LEU B N 1
ATOM 3668 C CA . LEU B 1 220 ? 6.332 9.742 18.531 1 97.44 220 LEU B CA 1
ATOM 3669 C C . LEU B 1 220 ? 5.77 8.461 17.938 1 97.44 220 LEU B C 1
ATOM 3671 O O . LEU B 1 220 ? 4.859 7.852 18.5 1 97.44 220 LEU B O 1
ATOM 3675 N N . ALA B 1 221 ? 6.312 8.094 16.781 1 97.25 221 ALA B N 1
ATOM 3676 C CA . ALA B 1 221 ? 5.855 6.879 16.109 1 97.25 221 ALA B CA 1
ATOM 3677 C C . ALA B 1 221 ? 6.066 5.648 16.984 1 97.25 221 ALA B C 1
ATOM 3679 O O . ALA B 1 221 ? 5.199 4.773 17.047 1 97.25 221 ALA B O 1
ATOM 3680 N N . LEU B 1 222 ? 7.188 5.574 17.641 1 95.94 222 LEU B N 1
ATOM 3681 C CA . LEU B 1 222 ? 7.488 4.43 18.484 1 95.94 222 LEU B CA 1
ATOM 3682 C C . LEU B 1 222 ? 6.555 4.395 19.703 1 95.94 222 LEU B C 1
ATOM 3684 O O . LEU B 1 222 ? 6.152 3.316 20.141 1 95.94 222 LEU B O 1
ATOM 3688 N N . ARG B 1 223 ? 6.246 5.512 20.219 1 96.56 223 ARG B N 1
ATOM 3689 C CA . ARG B 1 223 ? 5.297 5.57 21.312 1 96.56 223 ARG B CA 1
ATOM 3690 C C . ARG B 1 223 ? 3.908 5.129 20.875 1 96.56 223 ARG B C 1
ATOM 3692 O O . ARG B 1 223 ? 3.195 4.449 21.609 1 96.56 223 ARG B O 1
ATOM 3699 N N . VAL B 1 224 ? 3.477 5.555 19.656 1 97.12 224 VAL B N 1
ATOM 3700 C CA . VAL B 1 224 ? 2.201 5.102 19.109 1 97.12 224 VAL B CA 1
ATOM 3701 C C . VAL B 1 224 ? 2.223 3.586 18.938 1 97.12 224 VAL B C 1
ATOM 3703 O O . VAL B 1 224 ? 1.256 2.9 19.281 1 97.12 224 VAL B O 1
ATOM 3706 N N . ALA B 1 225 ? 3.314 3.09 18.375 1 95.62 225 ALA B N 1
ATOM 3707 C CA . ALA B 1 225 ? 3.455 1.65 18.172 1 95.62 225 ALA B CA 1
ATOM 3708 C C . ALA B 1 225 ? 3.314 0.901 19.5 1 95.62 225 ALA B C 1
ATOM 3710 O O . ALA B 1 225 ? 2.674 -0.151 19.562 1 95.62 225 ALA B O 1
ATOM 3711 N N . GLU B 1 226 ? 3.889 1.449 20.5 1 94.5 226 GLU B N 1
ATOM 3712 C CA . GLU B 1 226 ? 3.812 0.84 21.828 1 94.5 226 GLU B CA 1
ATOM 3713 C C . GLU B 1 226 ? 2.373 0.806 22.328 1 94.5 226 GLU B C 1
ATOM 3715 O O . GLU B 1 226 ? 1.896 -0.233 22.797 1 94.5 226 GLU B O 1
ATOM 3720 N N . VAL B 1 227 ? 1.72 1.935 22.219 1 94.19 227 VAL B N 1
ATOM 3721 C CA . VAL B 1 227 ? 0.344 2.047 22.688 1 94.19 227 VAL B CA 1
ATOM 3722 C C . VAL B 1 227 ? -0.551 1.089 21.906 1 94.19 227 VAL B C 1
ATOM 3724 O O . VAL B 1 227 ? -1.496 0.521 22.453 1 94.19 227 VAL B O 1
ATOM 3727 N N . CYS B 1 228 ? -0.219 0.877 20.625 1 92.19 228 CYS B N 1
ATOM 3728 C CA . CYS B 1 228 ? -1.021 0.026 19.766 1 92.19 228 CYS B CA 1
ATOM 3729 C C . CYS B 1 228 ? -0.542 -1.42 19.812 1 92.19 228 CYS B C 1
ATOM 3731 O O . CYS B 1 228 ? -1.093 -2.289 19.141 1 92.19 228 CYS B O 1
ATOM 3733 N N . GLU B 1 229 ? 0.505 -1.738 20.562 1 89.12 229 GLU B N 1
ATOM 3734 C CA . GLU B 1 229 ? 1.07 -3.07 20.75 1 89.12 229 GLU B CA 1
ATOM 3735 C 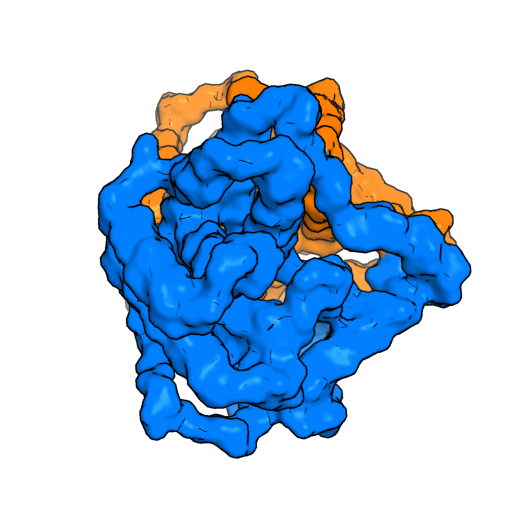C . GLU B 1 229 ? 1.617 -3.633 19.438 1 89.12 229 GLU B C 1
ATOM 3737 O O . GLU B 1 229 ? 1.392 -4.801 19.125 1 89.12 229 GLU B O 1
ATOM 3742 N N . VAL B 1 230 ? 2.109 -2.736 18.734 1 88.31 230 VAL B N 1
ATOM 3743 C CA . VAL B 1 230 ? 2.83 -3.141 17.531 1 88.31 230 VAL B CA 1
ATOM 3744 C C . VAL B 1 230 ? 4.297 -3.406 17.875 1 88.31 230 VAL B C 1
ATOM 3746 O O . VAL B 1 230 ? 4.957 -2.572 18.5 1 88.31 230 VAL B O 1
ATOM 3749 N N . LYS B 1 231 ? 4.73 -4.555 17.5 1 84.06 231 LYS B N 1
ATOM 3750 C CA . LYS B 1 231 ? 6.145 -4.875 17.656 1 84.06 231 LYS B CA 1
ATOM 3751 C C . LYS B 1 231 ? 6.973 -4.324 16.5 1 84.06 231 LYS B C 1
ATOM 3753 O O . LYS B 1 231 ? 6.754 -4.691 15.344 1 84.06 231 LYS B O 1
ATOM 3758 N N . VAL B 1 232 ? 7.797 -3.428 16.812 1 87.88 232 VAL B N 1
ATOM 3759 C CA . VAL B 1 232 ? 8.688 -2.863 15.797 1 87.88 232 VAL B CA 1
ATOM 3760 C C . VAL B 1 232 ? 10.078 -3.48 15.922 1 87.88 232 VAL B C 1
ATOM 3762 O O . VAL B 1 232 ? 10.758 -3.277 16.938 1 87.88 232 VAL B O 1
ATOM 3765 N N . LYS B 1 233 ? 10.453 -4.188 14.961 1 84.75 233 LYS B N 1
ATOM 3766 C CA . LYS B 1 233 ? 11.758 -4.836 14.984 1 84.75 233 LYS B CA 1
ATOM 3767 C C . LYS B 1 233 ? 12.773 -4.055 14.148 1 84.75 233 LYS B C 1
ATOM 3769 O O . LYS B 1 233 ? 12.406 -3.385 13.188 1 84.75 233 LYS B O 1
ATOM 3774 N N . GLY B 1 234 ? 14.031 -4.051 14.602 1 84.12 234 GLY B N 1
ATOM 3775 C CA . GLY B 1 234 ? 15.133 -3.545 13.797 1 84.12 234 GLY B CA 1
ATOM 3776 C C . GLY B 1 234 ? 15.242 -2.033 13.812 1 84.12 234 GLY B C 1
ATOM 3777 O O . GLY B 1 234 ? 15.727 -1.429 12.852 1 84.12 234 GLY B O 1
ATOM 3778 N N . VAL B 1 235 ? 14.758 -1.433 14.867 1 86.25 235 VAL B N 1
ATOM 3779 C CA . VAL B 1 235 ? 14.836 0.022 14.945 1 86.25 235 VAL B CA 1
ATOM 3780 C C . VAL B 1 235 ? 16.25 0.448 15.328 1 86.25 235 VAL B C 1
ATOM 3782 O O . VAL B 1 235 ? 16.844 -0.122 16.234 1 86.25 235 VAL B O 1
ATOM 3785 N N . VAL B 1 236 ? 16.797 1.366 14.555 1 86 236 VAL B N 1
ATOM 3786 C CA . VAL B 1 236 ? 18.047 2.025 14.922 1 86 236 VAL B CA 1
ATOM 3787 C C . VAL B 1 236 ? 17.734 3.271 15.758 1 86 236 VAL B C 1
ATOM 3789 O O . VAL B 1 236 ? 16.984 4.145 15.32 1 86 236 VAL B O 1
ATOM 3792 N N . SER B 1 237 ? 18.344 3.299 16.906 1 86.06 237 SER B N 1
ATOM 3793 C CA . SER B 1 237 ? 18.125 4.461 17.75 1 86.06 237 SER B CA 1
ATOM 3794 C C . SER B 1 237 ? 18.672 5.73 17.109 1 86.06 237 SER B C 1
ATOM 3796 O O . SER B 1 237 ? 19.609 5.676 16.297 1 86.06 237 SER B O 1
ATOM 3798 N N . PHE B 1 238 ? 18 6.773 17.438 1 84.88 238 PHE B N 1
ATOM 3799 C CA . PHE B 1 238 ? 18.344 8.055 16.844 1 84.88 238 PHE B CA 1
ATOM 3800 C C . PHE B 1 238 ? 19.844 8.336 16.984 1 84.88 238 PHE B C 1
ATOM 3802 O O . PHE B 1 238 ? 20.469 8.82 16.047 1 84.88 238 PHE B O 1
ATOM 3809 N N . GLU B 1 239 ? 20.422 8.039 18.109 1 85 239 GLU B N 1
ATOM 3810 C CA . GLU B 1 239 ? 21.828 8.328 18.406 1 85 239 GLU B CA 1
ATOM 3811 C C . GLU B 1 239 ? 22.75 7.477 17.562 1 85 239 GLU B C 1
ATOM 3813 O O . GLU B 1 239 ? 23.922 7.828 17.344 1 85 239 GLU B O 1
ATOM 3818 N N . GLU B 1 240 ? 22.234 6.457 16.969 1 88.5 240 GLU B N 1
ATOM 3819 C CA . GLU B 1 240 ? 23.062 5.496 16.234 1 88.5 240 GLU B CA 1
ATOM 3820 C C . GLU B 1 240 ? 22.859 5.629 14.727 1 88.5 240 GLU B C 1
ATOM 3822 O O . GLU B 1 240 ? 23.469 4.883 13.953 1 88.5 240 GLU B O 1
ATOM 3827 N N . ILE B 1 241 ? 22.094 6.559 14.383 1 86.44 241 ILE B N 1
ATOM 3828 C CA . ILE B 1 241 ? 21.797 6.695 12.961 1 86.44 241 ILE B CA 1
ATOM 3829 C C . ILE B 1 241 ? 23.047 7.199 12.227 1 86.44 241 ILE B C 1
ATOM 3831 O O . ILE B 1 241 ? 23.656 8.195 12.633 1 86.44 241 ILE B O 1
ATOM 3835 N N . ALA B 1 242 ? 23.375 6.43 11.18 1 84 242 ALA B N 1
ATOM 3836 C CA . ALA B 1 242 ? 24.438 6.891 10.281 1 84 242 ALA B CA 1
ATOM 3837 C C . ALA B 1 242 ? 23.906 7.895 9.266 1 84 242 ALA B C 1
ATOM 3839 O O . ALA B 1 242 ? 23.484 7.516 8.172 1 84 242 ALA B O 1
ATOM 3840 N N . TRP B 1 243 ? 24.047 9.117 9.562 1 82.94 243 TRP B N 1
ATOM 3841 C CA . TRP B 1 243 ? 23.422 10.195 8.805 1 82.94 243 TRP B CA 1
ATOM 3842 C C . TRP B 1 243 ? 24.062 10.336 7.43 1 82.94 243 TRP B C 1
ATOM 3844 O O . TRP B 1 243 ? 23.438 10.859 6.5 1 82.94 243 TRP B O 1
ATOM 3854 N N . GLU B 1 244 ? 25.219 9.773 7.262 1 78.19 244 GLU B N 1
ATOM 3855 C CA . GLU B 1 244 ? 25.922 9.914 5.992 1 78.19 244 GLU B CA 1
ATOM 3856 C C . GLU B 1 244 ? 25.656 8.727 5.078 1 78.19 244 GLU B C 1
ATOM 3858 O O . GLU B 1 244 ? 26.078 8.719 3.92 1 78.19 244 GLU B O 1
ATOM 3863 N N . ASP B 1 245 ? 24.922 7.816 5.59 1 73.94 245 ASP B N 1
ATOM 3864 C CA . ASP B 1 245 ? 24.594 6.637 4.793 1 73.94 245 ASP B CA 1
ATOM 3865 C C . ASP B 1 245 ? 23.625 6.988 3.674 1 73.94 245 ASP B C 1
ATOM 3867 O O . ASP B 1 245 ? 22.531 7.504 3.93 1 73.94 245 ASP B O 1
ATOM 3871 N N . GLY B 1 246 ? 24.062 6.848 2.496 1 63.97 246 GLY B N 1
ATOM 3872 C CA . GLY B 1 246 ? 23.25 7.215 1.343 1 63.97 246 GLY B CA 1
ATOM 3873 C C . GLY B 1 246 ? 22.141 6.223 1.048 1 63.97 246 GLY B C 1
ATOM 3874 O O . GLY B 1 246 ? 21.25 6.504 0.252 1 63.97 246 GLY B O 1
ATOM 3875 N N . GLY B 1 247 ? 22.094 5.109 1.743 1 62.84 247 GLY B N 1
ATOM 3876 C CA . GLY B 1 247 ? 20.984 4.18 1.674 1 62.84 247 GLY B CA 1
ATOM 3877 C C . GLY B 1 247 ? 20.922 3.426 0.359 1 62.84 247 GLY B C 1
ATOM 3878 O O . GLY B 1 247 ? 19.828 3.092 -0.115 1 62.84 247 GLY B O 1
ATOM 3879 N N . ASP B 1 248 ? 21.953 3.111 -0.257 1 64.06 248 ASP B N 1
ATOM 3880 C CA . ASP B 1 248 ? 21.969 2.35 -1.502 1 64.06 248 ASP B CA 1
ATOM 3881 C C . ASP B 1 248 ? 21.531 0.906 -1.271 1 64.06 248 ASP B C 1
ATOM 3883 O O . ASP B 1 248 ? 22.25 0.126 -0.643 1 64.06 248 ASP B O 1
ATOM 3887 N N . HIS B 1 249 ? 20.312 0.639 -1.807 1 64.88 249 HIS B N 1
ATOM 3888 C CA . HIS B 1 249 ? 19.828 -0.704 -1.522 1 64.88 249 HIS B CA 1
ATOM 3889 C C . HIS B 1 249 ? 20.375 -1.716 -2.523 1 64.88 249 HIS B C 1
ATOM 3891 O O . HIS B 1 249 ? 19.969 -2.885 -2.51 1 64.88 249 HIS B O 1
ATOM 3897 N N . THR B 1 250 ? 21.141 -1.235 -3.418 1 67.06 250 THR B N 1
ATOM 3898 C CA . THR B 1 250 ? 21.688 -2.137 -4.43 1 67.06 250 THR B CA 1
ATOM 3899 C C . THR B 1 250 ? 22.812 -2.99 -3.854 1 67.06 250 THR B C 1
ATOM 3901 O O . THR B 1 250 ? 23.25 -3.961 -4.48 1 67.06 250 THR B O 1
ATOM 3904 N N . LYS B 1 251 ? 23.266 -2.539 -2.672 1 65.12 251 LYS B N 1
ATOM 3905 C CA . LYS B 1 251 ? 24.422 -3.236 -2.133 1 65.12 251 LYS B CA 1
ATOM 3906 C C . LYS B 1 251 ? 24 -4.371 -1.206 1 65.12 251 LYS B C 1
ATOM 3908 O O . LYS B 1 251 ? 22.922 -4.34 -0.628 1 65.12 251 LYS B O 1
#